Protein AF-A0A1Y1ILP8-F1 (afdb_monomer_lite)

Foldseek 3Di:
DDDDPDDDPPPQPLPQEQDDAAEEEEDPDQVSLLLCVLNDPSYDYDYQPRQPDPDDPVPPVDPPHDDAAYEYPDAPVCVVSVVVRDPPVRLLRYEYAYAFDCLVVCVVVVSPPSHKYKDDQWDWDQDPVHNSDIDIGALPQLIEMEHDCRVVVQSSCSNNVHHYYYDHDPVVVLVSSLLRLLLLQQQLLVCLLVVQAALLCCLVPVLVLSLLSLLQQVVLSVVVSVVVCVPPPPDPDDDPDDDDDDDDDDDDDDDDDDDDDDDDDDDDDDDDDDDDDDDDDDDDPDDDDPPAPDPPDPPPDPPDDDDDDDDDDDDDDDDDDDDDDDDDDDDDDDDDDDPPDVVVSSVVSVVSSCVSSVSSNSVRRDGDDPVVCVSCVCRHVVVSLVRDDGVSSVVSCVSSVHDCVRSD

pLDDT: mean 70.89, std 29.6, range [22.56, 98.69]

Radius of gyration: 28.89 Å; chains: 1; bounding box: 93×64×95 Å

Sequence (408 aa):
MCPVVGQPGAHLRVCSQYDGPPVTIIGEGRIGRAFAQMAGKRALLLGRGEGIPDAPESHREEDSWQSGPVLVATRNGDLQDVLEWVPLKRRPDLVFLQNGMLFPWLRQQHLLPDCTLALLYFSSAVDDSNPARMRVVDGGGKTTAWGRWATTVVEILESGGVRAAVIDDWATFSGLTVEKLLWSSIFWLLSAGLAGKPVGRIARENRLDVRALVAELLPIADAHVASSADGSPEGASSSAQAAPGTTSSTAGHRATSIKDVVSARSPEGAAAQAFEKHSCRSGLKARYWDDVPLIGDVARLASGEDDSIPGGGLLPTRAQEGDPHWSSNSVASETLPVESTADGSEERIERLVDSLCEYSLAIGAAVPSREMALAEFEWRNGWFLSKETSPTHLAWLQQAGVDTRAAS

Organism: Klebsormidium nitens (NCBI:txid105231)

Structure (mmCIF, N/CA/C/O backbone):
data_AF-A0A1Y1ILP8-F1
#
_entry.id   AF-A0A1Y1ILP8-F1
#
loop_
_atom_site.group_PDB
_atom_site.id
_atom_site.type_symbol
_atom_site.label_atom_id
_atom_site.label_alt_id
_atom_site.label_comp_id
_atom_site.label_asym_id
_atom_site.label_entity_id
_atom_site.label_seq_id
_atom_site.pdbx_PDB_ins_code
_atom_site.Cartn_x
_atom_site.Cartn_y
_atom_site.Cartn_z
_atom_site.occupancy
_atom_site.B_iso_or_equiv
_atom_site.auth_seq_id
_atom_site.auth_comp_id
_atom_site.auth_asym_id
_atom_site.auth_atom_id
_atom_site.pdbx_PDB_model_num
ATOM 1 N N . MET A 1 1 ? 19.959 21.070 -1.688 1.00 29.06 1 MET A N 1
ATOM 2 C CA . MET A 1 1 ? 18.848 21.770 -1.008 1.00 29.06 1 MET A CA 1
ATOM 3 C C . MET A 1 1 ? 17.554 21.179 -1.540 1.00 29.06 1 MET A C 1
ATOM 5 O O . MET A 1 1 ? 17.218 21.444 -2.686 1.00 29.06 1 MET A O 1
ATOM 9 N N . CYS A 1 2 ? 16.909 20.306 -0.765 1.00 22.95 2 CYS A N 1
ATOM 10 C CA . CYS A 1 2 ? 15.618 19.713 -1.122 1.00 22.95 2 CYS A CA 1
ATOM 11 C C . CYS A 1 2 ? 14.510 20.774 -1.006 1.00 22.95 2 CYS A C 1
ATOM 13 O O . CYS A 1 2 ? 14.553 21.565 -0.060 1.00 22.95 2 CYS A O 1
ATOM 15 N N . PRO A 1 3 ? 13.540 20.841 -1.932 1.00 30.23 3 PRO A N 1
ATOM 16 C CA . PRO A 1 3 ? 12.452 21.797 -1.818 1.00 30.23 3 PRO A CA 1
ATOM 17 C C . PRO A 1 3 ? 11.473 21.368 -0.717 1.00 30.23 3 PRO A C 1
ATOM 19 O O . PRO A 1 3 ? 11.093 20.206 -0.604 1.00 30.23 3 PRO A O 1
ATOM 22 N N . VAL A 1 4 ? 11.082 22.344 0.100 1.00 30.42 4 VAL A N 1
ATOM 23 C CA . VAL A 1 4 ? 10.097 22.218 1.178 1.00 30.42 4 VAL A CA 1
ATOM 24 C C . VAL A 1 4 ? 8.700 22.055 0.573 1.00 30.42 4 VAL A C 1
ATOM 26 O O . VAL A 1 4 ? 8.267 22.871 -0.243 1.00 30.42 4 VAL A O 1
ATOM 29 N N . VAL A 1 5 ? 7.988 21.007 0.987 1.00 29.88 5 VAL A N 1
ATOM 30 C CA . VAL A 1 5 ? 6.578 20.763 0.651 1.00 29.88 5 VAL A CA 1
ATOM 31 C C . VAL A 1 5 ? 5.720 21.853 1.304 1.00 29.88 5 VAL A C 1
ATOM 33 O O . VAL A 1 5 ? 5.771 22.013 2.519 1.00 29.88 5 VAL A O 1
ATOM 36 N N . GLY A 1 6 ? 4.934 22.604 0.518 1.00 32.53 6 GLY A N 1
ATOM 37 C CA . GLY A 1 6 ? 3.917 23.508 1.083 1.00 32.53 6 GLY A CA 1
ATOM 38 C C . GLY A 1 6 ? 3.627 24.840 0.383 1.00 32.53 6 GLY A C 1
ATOM 39 O O . GLY A 1 6 ? 2.875 25.628 0.949 1.00 32.53 6 GLY A O 1
ATOM 40 N N . GLN A 1 7 ? 4.155 25.144 -0.810 1.00 28.91 7 GLN A N 1
ATOM 41 C CA . GLN A 1 7 ? 3.770 26.391 -1.494 1.00 28.91 7 GLN A CA 1
ATOM 42 C C . GLN A 1 7 ? 2.536 26.228 -2.407 1.00 28.91 7 GLN A C 1
ATOM 44 O O . GLN A 1 7 ? 2.574 25.428 -3.348 1.00 28.91 7 GLN A O 1
ATOM 49 N N . PRO A 1 8 ? 1.454 27.006 -2.195 1.00 30.31 8 PRO A N 1
ATOM 50 C CA . PRO A 1 8 ? 0.323 27.056 -3.113 1.00 30.31 8 PRO A CA 1
ATOM 51 C C . PRO A 1 8 ? 0.714 27.875 -4.351 1.00 30.31 8 PRO A C 1
ATOM 53 O O . PRO A 1 8 ? 0.941 29.079 -4.261 1.00 30.31 8 PRO A O 1
ATOM 56 N N . GLY A 1 9 ? 0.821 27.214 -5.508 1.00 31.41 9 GLY A N 1
ATOM 57 C CA . GLY A 1 9 ? 1.146 27.862 -6.788 1.00 31.41 9 GLY A CA 1
ATOM 58 C C . GLY A 1 9 ? 2.167 27.132 -7.665 1.00 31.41 9 GLY A C 1
ATOM 59 O O . GLY A 1 9 ? 2.397 27.550 -8.798 1.00 31.41 9 GLY A O 1
ATOM 60 N N . ALA A 1 10 ? 2.754 26.025 -7.200 1.00 30.89 10 ALA A N 1
ATOM 61 C CA . ALA A 1 10 ? 3.545 25.157 -8.067 1.00 30.89 10 ALA A CA 1
ATOM 62 C C . ALA A 1 10 ? 2.604 24.405 -9.021 1.00 30.89 10 ALA A C 1
ATOM 64 O O . ALA A 1 10 ? 2.044 23.364 -8.681 1.00 30.89 10 ALA A O 1
ATOM 65 N N . HIS A 1 11 ? 2.394 24.956 -10.216 1.00 31.34 11 HIS A N 1
ATOM 66 C CA . HIS A 1 11 ? 1.813 24.210 -11.324 1.00 31.34 11 HIS A CA 1
ATOM 67 C C . HIS A 1 11 ? 2.661 22.951 -11.535 1.00 31.34 11 HIS A C 1
ATOM 69 O O . HIS A 1 11 ? 3.805 23.053 -11.982 1.00 31.34 11 HIS A O 1
ATOM 75 N N . LEU A 1 12 ? 2.117 21.780 -11.176 1.00 35.09 12 LEU A N 1
ATOM 76 C CA . LEU A 1 12 ? 2.704 20.487 -11.512 1.00 35.09 12 LEU A CA 1
ATOM 77 C C . LEU A 1 12 ? 2.951 20.509 -13.024 1.00 35.09 12 LEU A C 1
ATOM 79 O O . LEU A 1 12 ? 2.000 20.555 -13.810 1.00 35.09 12 LEU A O 1
ATOM 83 N N . ARG A 1 13 ? 4.218 20.531 -13.446 1.00 34.22 13 ARG A N 1
ATOM 84 C CA . ARG A 1 13 ? 4.547 20.217 -14.833 1.00 34.22 13 ARG A CA 1
ATOM 85 C C . ARG A 1 13 ? 4.231 18.739 -14.991 1.00 34.22 13 ARG A C 1
ATOM 87 O O . ARG A 1 13 ? 5.060 17.903 -14.665 1.00 34.22 13 ARG A O 1
ATOM 94 N N . VAL A 1 14 ? 3.020 18.425 -15.445 1.00 38.06 14 VAL A N 1
ATOM 95 C CA . VAL A 1 14 ? 2.711 17.098 -15.975 1.00 38.06 14 VAL A CA 1
ATOM 96 C C . VAL A 1 14 ? 3.647 16.923 -17.165 1.00 38.06 14 VAL A C 1
ATOM 98 O O . VAL A 1 14 ? 3.424 17.506 -18.229 1.00 38.06 14 VAL A O 1
ATOM 101 N N . CYS A 1 15 ? 4.760 16.221 -16.955 1.00 42.97 15 CYS A N 1
ATOM 102 C CA . CYS A 1 15 ? 5.633 15.822 -18.043 1.00 42.97 15 CYS A CA 1
ATOM 103 C C . CYS A 1 15 ? 4.788 14.883 -18.898 1.00 42.97 15 CYS A C 1
ATOM 105 O O . CYS A 1 15 ? 4.396 13.812 -18.447 1.00 42.97 15 CYS A O 1
ATOM 107 N N . SER A 1 16 ? 4.390 15.336 -20.087 1.00 56.75 16 SER A N 1
ATOM 108 C CA . SER A 1 16 ? 3.303 14.700 -20.832 1.00 56.75 16 SER A CA 1
ATOM 109 C C . SER A 1 16 ? 3.618 13.276 -21.297 1.00 56.75 16 SER A C 1
ATOM 111 O O . SER A 1 16 ? 2.705 12.616 -21.785 1.00 56.75 16 SER A O 1
ATOM 113 N N . GLN A 1 17 ? 4.872 12.813 -21.178 1.00 75.19 17 GLN A N 1
ATOM 114 C CA . GLN A 1 17 ? 5.313 11.436 -21.429 1.00 75.19 17 GLN A CA 1
ATOM 115 C C . GLN A 1 17 ? 6.567 11.127 -20.591 1.00 75.19 17 GLN A C 1
ATOM 117 O O . GLN A 1 17 ? 7.484 11.943 -20.552 1.00 75.19 17 GLN A O 1
ATOM 122 N N . TYR A 1 18 ? 6.608 9.955 -19.953 1.00 87.56 18 TYR A N 1
ATOM 123 C CA . TYR A 1 18 ? 7.803 9.404 -19.306 1.00 87.56 18 TYR A CA 1
ATOM 124 C C . TYR A 1 18 ? 8.887 9.060 -20.347 1.00 87.56 18 TYR A C 1
ATOM 126 O O . TYR A 1 18 ? 8.602 8.393 -21.346 1.00 87.56 18 TYR A O 1
ATOM 134 N N . ASP A 1 19 ? 10.126 9.500 -20.121 1.00 87.38 19 ASP A N 1
ATOM 135 C CA . ASP A 1 19 ? 11.250 9.367 -21.061 1.00 87.38 19 ASP A CA 1
ATOM 136 C C . ASP A 1 19 ? 12.432 8.532 -20.536 1.00 87.38 19 ASP A C 1
ATOM 138 O O . ASP A 1 19 ? 13.360 8.267 -21.310 1.00 87.38 19 ASP A O 1
ATOM 142 N N . GLY A 1 20 ? 12.357 8.055 -19.288 1.00 87.94 20 GLY A N 1
ATOM 143 C CA . GLY A 1 20 ? 13.377 7.247 -18.615 1.00 87.94 20 GLY A CA 1
ATOM 144 C C . GLY A 1 20 ? 13.590 5.834 -19.192 1.00 87.94 20 GLY A C 1
ATOM 145 O O . GLY A 1 20 ? 13.164 5.538 -20.320 1.00 87.94 20 GLY A O 1
ATOM 146 N N . PRO A 1 21 ? 14.301 4.948 -18.459 1.00 89.44 21 PRO A N 1
ATOM 147 C CA . PRO A 1 21 ? 14.595 3.601 -18.929 1.00 89.44 21 PRO A CA 1
ATOM 148 C C . PRO A 1 21 ? 13.319 2.802 -19.220 1.00 89.44 21 PRO A C 1
ATOM 150 O O . PRO A 1 21 ? 12.250 3.072 -18.679 1.00 89.44 21 PRO A O 1
ATOM 153 N N . PRO A 1 22 ? 13.399 1.778 -20.069 1.00 89.25 22 PRO A N 1
ATOM 154 C CA . PRO A 1 22 ? 12.240 0.948 -20.329 1.00 89.25 22 PRO A CA 1
ATOM 155 C C . PRO A 1 22 ? 11.748 0.186 -19.094 1.00 89.25 22 PRO A C 1
ATOM 157 O O . PRO A 1 22 ? 12.534 -0.208 -18.238 1.00 89.25 22 PRO A O 1
ATOM 160 N N . VAL A 1 23 ? 10.447 -0.087 -19.027 1.00 92.00 23 VAL A N 1
ATOM 161 C CA . VAL A 1 23 ? 9.788 -0.621 -17.831 1.00 92.00 23 VAL A CA 1
ATOM 162 C C . VAL A 1 23 ? 9.057 -1.908 -18.178 1.00 92.00 23 VAL A C 1
ATOM 164 O O . VAL A 1 23 ? 8.174 -1.914 -19.032 1.00 92.00 23 VAL A O 1
ATOM 167 N N . THR A 1 24 ? 9.386 -3.002 -17.494 1.00 92.88 24 THR A N 1
ATOM 168 C CA . THR A 1 24 ? 8.593 -4.238 -17.563 1.00 92.88 24 THR A CA 1
ATOM 169 C C . THR A 1 24 ? 7.531 -4.209 -16.473 1.00 92.88 24 THR A C 1
ATOM 171 O O . THR A 1 24 ? 7.834 -3.872 -15.334 1.00 92.88 24 THR A O 1
ATOM 174 N N . ILE A 1 25 ? 6.291 -4.564 -16.796 1.00 95.25 25 ILE A N 1
ATOM 175 C CA . ILE A 1 25 ? 5.162 -4.556 -15.865 1.00 95.25 25 ILE A CA 1
ATOM 176 C C . ILE A 1 25 ? 4.507 -5.930 -15.905 1.00 95.25 25 ILE A C 1
ATOM 178 O O . ILE A 1 25 ? 4.003 -6.345 -16.942 1.00 95.25 25 ILE A O 1
ATOM 182 N N . ILE A 1 26 ? 4.490 -6.623 -14.773 1.00 94.62 26 ILE A N 1
ATOM 183 C CA . ILE A 1 26 ? 3.866 -7.936 -14.630 1.00 94.62 26 ILE A CA 1
ATOM 184 C C . ILE A 1 26 ? 2.488 -7.756 -14.003 1.00 94.62 26 ILE A C 1
ATOM 186 O O . ILE A 1 26 ? 2.383 -7.348 -12.848 1.00 94.62 26 ILE A O 1
ATOM 190 N N . GLY A 1 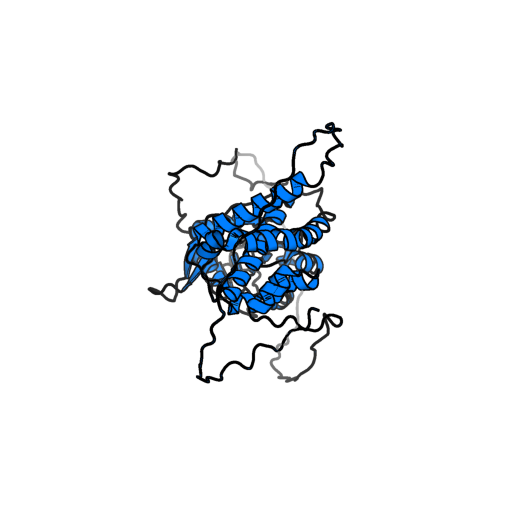27 ? 1.435 -8.094 -14.746 1.00 93.56 27 GLY A N 1
ATOM 191 C CA . GLY A 1 27 ? 0.052 -8.052 -14.277 1.00 93.56 27 GLY A CA 1
ATOM 192 C C . GLY A 1 27 ? -0.795 -7.007 -14.999 1.00 93.56 27 GLY A C 1
ATOM 193 O O . GLY A 1 27 ? -0.633 -5.805 -14.825 1.00 93.56 27 GLY A O 1
ATOM 194 N N . GLU A 1 28 ? -1.790 -7.472 -15.749 1.00 92.75 28 GLU A N 1
ATOM 195 C CA . GLU A 1 28 ? -2.665 -6.639 -16.589 1.00 92.75 28 GLU A CA 1
ATOM 196 C C . GLU A 1 28 ? -3.874 -6.046 -15.845 1.00 92.75 28 GLU A C 1
ATOM 198 O O . GLU A 1 28 ? -4.865 -5.630 -16.454 1.00 92.75 28 GLU A O 1
ATOM 203 N N . GLY A 1 29 ? -3.818 -6.023 -14.512 1.00 91.94 29 GLY A N 1
ATOM 204 C CA . GLY A 1 29 ? -4.847 -5.421 -13.672 1.00 91.94 29 GLY A CA 1
ATOM 205 C C . GLY A 1 29 ? -4.870 -3.891 -13.765 1.00 91.94 29 GLY A C 1
ATOM 206 O O . GLY A 1 29 ? -4.077 -3.267 -14.467 1.00 91.94 29 GLY A O 1
ATOM 207 N N . ARG A 1 30 ? -5.766 -3.261 -12.994 1.00 93.44 30 ARG A N 1
ATOM 208 C CA . ARG A 1 30 ? -5.938 -1.793 -12.973 1.00 93.44 30 ARG A CA 1
ATOM 209 C C . ARG A 1 30 ? -4.626 -1.039 -12.725 1.00 93.44 30 ARG A C 1
ATOM 211 O O . ARG A 1 30 ? -4.329 -0.091 -13.442 1.00 93.44 30 ARG A O 1
ATOM 218 N N . ILE A 1 31 ? -3.832 -1.490 -11.752 1.00 95.44 31 ILE A N 1
ATOM 219 C CA . ILE A 1 31 ? -2.548 -0.864 -11.416 1.00 95.44 31 ILE A CA 1
ATOM 220 C C . ILE A 1 31 ? -1.538 -1.038 -12.553 1.00 95.44 31 ILE A C 1
ATOM 222 O O . ILE A 1 31 ? -0.968 -0.046 -12.996 1.00 95.44 31 ILE A O 1
ATOM 226 N N . GLY A 1 32 ? -1.361 -2.251 -13.085 1.00 96.31 32 GLY A N 1
ATOM 227 C CA . GLY A 1 32 ? -0.408 -2.483 -14.174 1.00 96.31 32 GLY A CA 1
ATOM 228 C C . GLY A 1 32 ? -0.763 -1.723 -15.450 1.00 96.31 32 GLY A C 1
ATOM 229 O O . GLY A 1 32 ? 0.104 -1.093 -16.048 1.00 96.31 32 GLY A O 1
ATOM 230 N N . ARG A 1 33 ? -2.052 -1.659 -15.810 1.00 95.50 33 ARG A N 1
ATOM 231 C CA . ARG A 1 33 ? -2.534 -0.823 -16.924 1.00 95.50 33 ARG A CA 1
ATOM 232 C C . ARG A 1 33 ? -2.317 0.668 -16.676 1.00 95.50 33 ARG A C 1
ATOM 234 O O . ARG A 1 33 ? -1.981 1.386 -17.612 1.00 95.50 33 ARG A O 1
ATOM 241 N N . ALA A 1 34 ? -2.485 1.141 -15.439 1.00 96.31 34 ALA A N 1
ATOM 242 C CA . ALA A 1 34 ? -2.210 2.533 -15.097 1.00 96.31 34 ALA A CA 1
ATOM 243 C C . ALA A 1 34 ? -0.720 2.851 -15.279 1.00 96.31 34 ALA A C 1
ATOM 245 O O . ALA A 1 34 ? -0.391 3.819 -15.957 1.00 96.31 34 ALA A O 1
ATOM 246 N N . PHE A 1 35 ? 0.178 2.011 -14.756 1.00 97.19 35 PHE A N 1
ATOM 247 C CA . PHE A 1 35 ? 1.621 2.168 -14.965 1.00 97.19 35 PHE A CA 1
ATOM 248 C C . PHE A 1 35 ? 2.013 2.079 -16.441 1.00 97.19 35 PHE A C 1
ATOM 250 O O . PHE A 1 35 ? 2.812 2.893 -16.893 1.00 97.19 35 PHE A O 1
ATOM 257 N N . ALA A 1 36 ? 1.412 1.169 -17.212 1.00 95.25 36 ALA A N 1
ATOM 258 C CA . ALA A 1 36 ? 1.666 1.064 -18.647 1.00 95.25 36 ALA A CA 1
ATOM 259 C C . ALA A 1 36 ? 1.229 2.332 -19.397 1.00 95.25 36 ALA A C 1
ATOM 261 O O . ALA A 1 36 ? 1.955 2.824 -20.257 1.00 95.25 36 ALA A O 1
ATOM 262 N N . GLN A 1 37 ? 0.076 2.905 -19.036 1.00 95.00 37 GLN A N 1
ATOM 263 C CA . GLN A 1 37 ? -0.392 4.172 -19.599 1.00 95.00 37 GLN A CA 1
ATOM 264 C C . GLN A 1 37 ? 0.546 5.336 -19.252 1.00 95.00 37 GLN A C 1
ATOM 266 O O . GLN A 1 37 ? 0.844 6.144 -20.127 1.00 95.00 37 GLN A O 1
ATOM 271 N N . MET A 1 38 ? 1.007 5.414 -18.000 1.00 95.44 38 MET A N 1
ATOM 272 C CA . MET A 1 38 ? 1.922 6.461 -17.527 1.00 95.44 38 MET A CA 1
ATOM 273 C C . MET A 1 38 ? 3.301 6.360 -18.204 1.00 95.44 38 MET A C 1
ATOM 275 O O . MET A 1 38 ? 3.801 7.334 -18.759 1.00 95.44 38 MET A O 1
ATOM 279 N N . ALA A 1 39 ? 3.877 5.156 -18.264 1.00 94.12 39 ALA A N 1
ATOM 280 C CA . ALA A 1 39 ? 5.164 4.907 -18.916 1.00 94.12 39 ALA A CA 1
ATOM 281 C C . ALA A 1 39 ? 5.097 4.957 -20.461 1.00 94.12 39 ALA A C 1
ATOM 283 O O . ALA A 1 39 ? 6.124 5.060 -21.136 1.00 94.12 39 ALA A O 1
ATOM 284 N N . GLY A 1 40 ? 3.899 4.897 -21.050 1.00 90.81 40 GLY A N 1
ATOM 285 C CA . GLY A 1 40 ? 3.680 5.042 -22.487 1.00 90.81 40 GLY A CA 1
ATOM 286 C C . GLY A 1 40 ? 4.470 4.023 -23.313 1.00 90.81 40 GLY A C 1
ATOM 287 O O . GLY A 1 40 ? 4.441 2.824 -23.052 1.00 90.81 40 GLY A O 1
ATOM 288 N N . LYS A 1 41 ? 5.211 4.497 -24.324 1.00 87.75 41 LYS A N 1
ATOM 289 C CA . LYS A 1 41 ? 5.996 3.634 -25.232 1.00 87.75 41 LYS A CA 1
ATOM 290 C C . LYS A 1 41 ? 7.167 2.915 -24.552 1.00 87.75 41 LYS A C 1
ATOM 292 O O . LYS A 1 41 ? 7.765 2.040 -25.167 1.00 87.75 41 LYS A O 1
ATOM 297 N N . ARG A 1 42 ? 7.519 3.293 -23.319 1.00 89.19 42 ARG A N 1
ATOM 298 C CA . ARG A 1 42 ? 8.560 2.623 -22.529 1.00 89.19 42 ARG A CA 1
ATOM 299 C C . ARG A 1 42 ? 8.040 1.377 -21.810 1.00 89.19 42 ARG A C 1
ATOM 301 O O . ARG A 1 42 ? 8.852 0.632 -21.271 1.00 89.19 42 ARG A O 1
ATOM 308 N N . ALA A 1 43 ? 6.724 1.155 -21.777 1.00 90.81 43 ALA A N 1
ATOM 309 C CA . ALA A 1 43 ? 6.113 0.045 -21.060 1.00 90.81 43 ALA A CA 1
ATOM 310 C C . ALA A 1 43 ? 6.079 -1.247 -21.885 1.00 90.81 43 ALA A C 1
ATOM 312 O O . ALA A 1 43 ? 5.573 -1.275 -23.007 1.00 90.81 43 ALA A O 1
ATOM 313 N N . LEU A 1 44 ? 6.513 -2.339 -21.263 1.00 90.56 44 LEU A N 1
ATOM 314 C CA . LEU A 1 44 ? 6.220 -3.707 -21.668 1.00 90.56 44 LEU A CA 1
ATOM 315 C C . LEU A 1 44 ? 5.284 -4.321 -20.623 1.00 90.56 44 LEU A C 1
ATOM 317 O O . LEU A 1 44 ? 5.724 -4.675 -19.530 1.00 90.56 44 LEU A O 1
ATOM 321 N N . LEU A 1 45 ? 3.996 -4.417 -20.949 1.00 91.69 45 LEU A N 1
ATOM 322 C CA . LEU A 1 45 ? 2.997 -5.052 -20.093 1.00 91.69 45 LEU A CA 1
ATOM 323 C C . LEU A 1 45 ? 2.936 -6.552 -20.397 1.00 91.69 45 LEU A C 1
ATOM 325 O O . LEU A 1 45 ? 2.765 -6.924 -21.553 1.00 91.69 45 LEU A O 1
ATOM 329 N N . LEU A 1 46 ? 3.071 -7.377 -19.361 1.00 89.81 46 LEU A N 1
ATOM 330 C CA . LEU A 1 46 ? 3.101 -8.833 -19.444 1.00 89.81 46 LEU A CA 1
ATOM 331 C C . LEU A 1 46 ? 1.956 -9.457 -18.641 1.00 89.81 46 LEU A C 1
ATOM 333 O O . LEU A 1 46 ? 1.708 -9.103 -17.478 1.00 89.81 46 LEU A O 1
ATOM 337 N N . GLY A 1 47 ? 1.298 -10.427 -19.264 1.00 85.19 47 GLY A N 1
ATOM 338 C CA . GLY A 1 47 ? 0.349 -11.345 -18.654 1.00 85.19 47 GLY A CA 1
ATOM 339 C C . GLY A 1 47 ? 1.026 -12.507 -17.919 1.00 85.19 47 GLY A C 1
ATOM 340 O O . GLY A 1 47 ? 2.251 -12.626 -17.825 1.00 85.19 47 GLY A O 1
ATOM 341 N N . ARG A 1 48 ? 0.205 -13.401 -17.358 1.00 73.44 48 ARG A N 1
ATOM 342 C CA . ARG A 1 48 ? 0.688 -14.578 -16.618 1.00 73.44 48 ARG A CA 1
ATOM 343 C C . ARG A 1 48 ? 1.399 -15.549 -17.571 1.00 73.44 48 ARG A C 1
ATOM 345 O O . ARG A 1 48 ? 0.779 -16.055 -18.500 1.00 73.44 48 ARG A O 1
ATOM 352 N N . GLY A 1 49 ? 2.665 -15.860 -17.285 1.00 68.56 49 GLY A N 1
ATOM 353 C CA . GLY A 1 49 ? 3.461 -16.843 -18.033 1.00 68.56 49 GLY A CA 1
ATOM 354 C C . GLY A 1 49 ? 4.131 -16.305 -19.302 1.00 68.56 49 GLY A C 1
ATOM 355 O O . GLY A 1 49 ? 4.829 -17.054 -19.985 1.00 68.56 49 GLY A O 1
ATOM 356 N N . GLU A 1 50 ? 3.967 -15.019 -19.613 1.00 69.81 50 GLU A N 1
ATOM 357 C CA . GLU A 1 50 ? 4.562 -14.380 -20.788 1.00 69.81 50 GLU A CA 1
ATOM 358 C C . GLU A 1 50 ? 6.031 -14.012 -20.542 1.00 69.81 50 GLU A C 1
ATOM 360 O O . GLU A 1 50 ? 6.325 -12.841 -20.370 1.00 69.81 50 GLU A O 1
ATOM 365 N N . GLY A 1 51 ? 6.937 -15.005 -20.490 1.00 67.00 51 GLY A N 1
ATOM 366 C CA . GLY A 1 51 ? 8.412 -14.885 -20.561 1.00 67.00 51 GLY A CA 1
ATOM 367 C C . GLY A 1 51 ? 9.022 -13.474 -20.447 1.00 67.00 51 GLY A C 1
ATOM 368 O O . GLY A 1 51 ? 8.923 -12.738 -21.420 1.00 67.00 51 GLY A O 1
ATOM 369 N N . ILE A 1 52 ? 9.712 -13.096 -19.350 1.00 70.56 52 ILE A N 1
ATOM 370 C CA . ILE A 1 52 ? 10.343 -11.762 -19.269 1.00 70.56 52 ILE A CA 1
ATOM 371 C C . ILE A 1 52 ? 11.463 -11.742 -20.301 1.00 70.56 52 ILE A C 1
ATOM 373 O O . ILE A 1 52 ? 12.439 -12.481 -20.131 1.00 70.56 52 ILE A O 1
ATOM 377 N N . PRO A 1 53 ? 11.354 -10.937 -21.367 1.00 65.06 53 PRO A N 1
ATOM 378 C CA . PRO A 1 53 ? 12.371 -10.959 -22.389 1.00 65.06 53 PRO A CA 1
ATOM 379 C C . PRO A 1 53 ? 13.647 -10.315 -21.841 1.00 65.06 53 PRO A C 1
ATOM 381 O O . PRO A 1 53 ? 13.596 -9.344 -21.081 1.00 65.06 53 PRO A O 1
ATOM 384 N N . ASP A 1 54 ? 14.806 -10.829 -22.258 1.00 55.88 54 ASP A N 1
ATOM 385 C CA . ASP A 1 54 ? 16.080 -10.146 -22.010 1.00 55.88 54 ASP A CA 1
ATOM 386 C C . ASP A 1 54 ? 16.085 -8.748 -22.678 1.00 55.88 54 ASP A C 1
ATOM 388 O O . ASP A 1 54 ? 16.656 -7.812 -22.120 1.00 55.88 54 ASP A O 1
ATOM 392 N N . ALA A 1 55 ? 15.369 -8.595 -23.809 1.00 52.44 55 ALA A N 1
ATOM 393 C CA . ALA A 1 55 ? 15.016 -7.334 -24.478 1.00 52.44 55 ALA A CA 1
ATOM 394 C C . ALA A 1 55 ? 13.736 -7.492 -25.351 1.00 52.44 55 ALA A C 1
ATOM 396 O O . ALA A 1 55 ? 13.552 -8.563 -25.947 1.00 52.44 55 ALA A O 1
ATOM 397 N N . PRO A 1 56 ? 12.852 -6.474 -25.475 1.00 52.84 56 PRO A N 1
ATOM 398 C CA . PRO A 1 56 ? 11.670 -6.538 -26.343 1.00 52.84 56 PRO A CA 1
ATOM 399 C C . PRO A 1 56 ? 12.043 -6.730 -27.816 1.00 52.84 56 PRO A C 1
ATOM 401 O O . PRO A 1 56 ? 13.079 -6.242 -28.263 1.00 52.84 56 PRO A O 1
ATOM 404 N N . GLU A 1 57 ? 11.171 -7.376 -28.596 1.00 49.56 57 GLU A N 1
ATOM 405 C CA . GLU A 1 57 ? 11.444 -7.692 -30.010 1.00 49.56 57 GLU A CA 1
ATOM 406 C C . GLU A 1 57 ? 11.749 -6.457 -30.867 1.00 49.56 57 GLU A C 1
ATOM 408 O O . GLU A 1 57 ? 12.612 -6.523 -31.736 1.00 49.56 57 GLU A O 1
ATOM 413 N N . SER A 1 58 ? 11.125 -5.312 -30.571 1.00 48.41 58 SER A N 1
ATOM 414 C CA . SER A 1 58 ? 11.345 -4.038 -31.270 1.00 48.41 58 SER A CA 1
ATOM 415 C C . SER A 1 58 ? 12.713 -3.391 -31.020 1.00 48.41 58 SER A C 1
ATOM 417 O O . SER A 1 58 ? 13.015 -2.376 -31.640 1.00 48.41 58 SER A O 1
ATOM 419 N N . HIS A 1 59 ? 13.521 -3.938 -30.107 1.00 46.28 59 HIS A N 1
ATOM 420 C CA . HIS A 1 59 ? 14.815 -3.383 -29.693 1.00 46.28 59 HIS A CA 1
ATOM 421 C C . HIS A 1 59 ? 15.954 -4.413 -29.723 1.00 46.28 59 HIS A C 1
ATOM 423 O O . HIS A 1 59 ? 17.048 -4.119 -29.257 1.00 46.28 59 HIS A O 1
ATOM 429 N N . ARG A 1 60 ? 15.731 -5.611 -30.286 1.00 51.00 60 ARG A N 1
ATOM 430 C CA . ARG A 1 60 ? 16.760 -6.665 -30.393 1.00 51.00 60 ARG A CA 1
ATOM 431 C C . ARG A 1 60 ? 17.907 -6.330 -31.361 1.00 51.00 60 ARG A C 1
ATOM 433 O O . ARG A 1 60 ? 18.915 -7.024 -31.329 1.00 51.00 60 ARG A O 1
ATOM 440 N N . GLU A 1 61 ? 17.753 -5.315 -32.215 1.00 48.81 61 GLU A N 1
ATOM 441 C CA . GLU A 1 61 ? 18.751 -4.939 -33.233 1.00 48.81 61 GLU A CA 1
ATOM 442 C C . GLU A 1 61 ? 19.733 -3.838 -32.789 1.00 48.81 61 GLU A C 1
ATOM 444 O O . GLU A 1 61 ? 20.748 -3.639 -33.451 1.00 48.81 61 GLU A O 1
ATOM 449 N N . GLU A 1 62 ? 19.491 -3.156 -31.664 1.00 46.53 62 GLU A N 1
ATOM 450 C CA . GLU A 1 62 ? 20.435 -2.182 -31.104 1.00 46.53 62 GLU A CA 1
ATOM 451 C C . GLU A 1 62 ? 20.946 -2.660 -29.738 1.00 46.53 62 GLU A C 1
ATOM 453 O O . GLU A 1 62 ? 20.159 -2.913 -28.828 1.00 46.53 62 GLU A O 1
ATOM 458 N N . ASP A 1 63 ? 22.273 -2.689 -29.563 1.00 44.75 63 ASP A N 1
ATOM 459 C CA . ASP A 1 63 ? 23.013 -2.916 -28.301 1.00 44.75 63 ASP A CA 1
ATOM 460 C C . ASP A 1 63 ? 22.698 -1.875 -27.186 1.00 44.75 63 ASP A C 1
ATOM 462 O O . ASP A 1 63 ? 23.469 -1.675 -26.248 1.00 44.75 63 ASP A O 1
ATOM 466 N N . SER A 1 64 ? 21.578 -1.154 -27.286 1.00 45.47 64 SER A N 1
ATOM 467 C CA . SER A 1 64 ? 21.216 0.017 -26.485 1.00 45.47 64 SER A CA 1
ATOM 468 C C . SER A 1 64 ? 20.165 -0.259 -25.402 1.00 45.47 64 SER A C 1
ATOM 470 O O . SER A 1 64 ? 19.866 0.641 -24.611 1.00 45.47 64 SER A O 1
ATOM 472 N N . TRP A 1 65 ? 19.606 -1.476 -25.312 1.00 50.00 65 TRP A N 1
ATOM 473 C CA . TRP A 1 65 ? 18.640 -1.802 -24.258 1.00 50.00 65 TRP A CA 1
ATOM 474 C C . TRP A 1 65 ? 19.315 -1.901 -22.886 1.00 50.00 65 TRP A C 1
ATOM 476 O O . TRP A 1 65 ? 19.880 -2.926 -22.505 1.00 50.00 65 TRP A O 1
ATOM 486 N N . GLN A 1 66 ? 19.215 -0.826 -22.109 1.00 58.47 66 GLN A N 1
ATOM 487 C CA . GLN A 1 66 ? 19.528 -0.849 -20.685 1.00 58.47 66 GLN A CA 1
ATOM 488 C C . GLN A 1 66 ? 18.374 -1.529 -19.942 1.00 58.47 66 GLN A C 1
ATOM 490 O O . GLN A 1 66 ? 17.220 -1.118 -20.069 1.00 58.47 66 GLN A O 1
ATOM 495 N N . SER A 1 67 ? 18.674 -2.579 -19.169 1.00 73.06 67 SER A N 1
ATOM 496 C CA . SER A 1 67 ? 17.681 -3.225 -18.308 1.00 73.06 67 SER A CA 1
ATOM 497 C C . SER A 1 67 ? 17.077 -2.195 -17.354 1.00 73.06 67 SER A C 1
ATOM 499 O O . SER A 1 67 ? 17.814 -1.548 -16.611 1.00 73.06 67 SER A O 1
ATOM 501 N N . GLY A 1 68 ? 15.755 -2.056 -17.363 1.00 88.50 68 GLY A N 1
ATOM 502 C CA . GLY A 1 68 ? 15.040 -1.211 -16.414 1.00 88.50 68 GLY A CA 1
ATOM 503 C C . GLY A 1 68 ? 14.224 -2.008 -15.393 1.00 88.50 68 GLY A C 1
ATOM 504 O O . GLY A 1 68 ? 14.344 -3.243 -15.318 1.00 88.50 68 GLY A O 1
ATOM 505 N N . PRO A 1 69 ? 13.398 -1.311 -14.596 1.00 94.94 69 PRO A N 1
ATOM 506 C CA . PRO A 1 69 ? 12.664 -1.918 -13.497 1.00 94.94 69 PRO A CA 1
ATOM 507 C C . PRO A 1 69 ? 11.625 -2.937 -13.972 1.00 94.94 69 PRO A C 1
ATOM 509 O O . PRO A 1 69 ? 11.065 -2.840 -15.070 1.00 94.94 69 PRO A O 1
ATOM 512 N N . VAL A 1 70 ? 11.339 -3.899 -13.095 1.00 95.06 70 VAL A N 1
ATOM 513 C CA . VAL A 1 70 ? 10.290 -4.910 -13.261 1.00 95.06 70 VAL A CA 1
ATOM 514 C C . VAL A 1 70 ? 9.215 -4.675 -12.203 1.00 95.06 70 VAL A C 1
ATOM 516 O O . VAL A 1 70 ? 9.341 -5.100 -11.058 1.00 95.06 70 VAL A O 1
ATOM 519 N N . LEU A 1 71 ? 8.151 -3.973 -12.579 1.00 97.62 71 LEU A N 1
ATOM 520 C CA . LEU A 1 71 ? 7.029 -3.658 -11.701 1.00 97.62 71 LEU A CA 1
ATOM 521 C C . LEU A 1 71 ? 6.143 -4.883 -11.520 1.00 97.62 71 LEU A C 1
ATOM 523 O O . LEU A 1 71 ? 5.571 -5.401 -12.478 1.00 97.62 71 LEU A O 1
ATOM 527 N N . VAL A 1 72 ? 5.979 -5.306 -10.272 1.00 97.06 72 VAL A N 1
ATOM 528 C CA . VAL A 1 72 ? 5.088 -6.400 -9.898 1.00 97.06 72 VAL A CA 1
ATOM 529 C C . VAL A 1 72 ? 3.718 -5.807 -9.583 1.00 97.06 72 VAL A C 1
ATOM 531 O O . VAL A 1 72 ? 3.472 -5.328 -8.479 1.00 97.06 72 VAL A O 1
ATOM 534 N N . ALA A 1 73 ? 2.818 -5.814 -10.564 1.00 96.56 73 ALA A N 1
ATOM 535 C CA . ALA A 1 73 ? 1.447 -5.306 -10.471 1.00 96.56 73 ALA A CA 1
ATOM 536 C C . ALA A 1 73 ? 0.406 -6.440 -10.337 1.00 96.56 73 ALA A C 1
ATOM 538 O O . ALA A 1 73 ? -0.724 -6.336 -10.827 1.00 96.56 73 ALA A O 1
ATOM 539 N N . THR A 1 74 ? 0.789 -7.528 -9.667 1.00 93.88 74 THR A N 1
ATOM 540 C CA . THR A 1 74 ? -0.065 -8.675 -9.326 1.00 93.88 74 THR A CA 1
ATOM 541 C C . THR A 1 74 ? -0.585 -8.585 -7.887 1.00 93.88 74 THR A C 1
ATOM 543 O O . THR A 1 74 ? -0.202 -7.695 -7.119 1.00 93.88 74 THR A O 1
ATOM 546 N N . ARG A 1 75 ? -1.495 -9.496 -7.513 1.00 91.62 75 ARG A N 1
ATOM 547 C CA . ARG A 1 75 ? -1.959 -9.635 -6.124 1.00 91.62 75 ARG A CA 1
ATOM 548 C C . ARG A 1 75 ? -0.878 -10.301 -5.275 1.00 91.62 75 ARG A C 1
ATOM 550 O O . ARG A 1 75 ? -0.067 -11.063 -5.792 1.00 91.62 75 ARG A O 1
ATOM 557 N N . ASN A 1 76 ? -0.937 -10.093 -3.960 1.00 92.88 76 ASN A N 1
ATOM 558 C CA . ASN A 1 76 ? 0.035 -10.670 -3.027 1.00 92.88 76 ASN A CA 1
ATOM 559 C C . ASN A 1 76 ? 0.106 -12.208 -3.111 1.00 92.88 76 ASN A C 1
ATOM 561 O O . ASN A 1 76 ? 1.190 -12.777 -3.060 1.00 92.88 76 ASN A O 1
ATOM 565 N N . GLY A 1 77 ? -1.035 -12.878 -3.312 1.00 91.31 77 GLY A N 1
ATOM 566 C CA . GLY A 1 77 ? -1.093 -14.338 -3.465 1.00 91.31 77 GLY A CA 1
ATOM 567 C C . GLY A 1 77 ? -0.421 -14.885 -4.732 1.00 91.31 77 GLY A C 1
ATOM 568 O O . GLY A 1 77 ? -0.157 -16.077 -4.796 1.00 91.31 77 GLY A O 1
ATOM 569 N N . ASP A 1 78 ? -0.117 -14.033 -5.718 1.00 91.75 78 ASP A N 1
ATOM 570 C CA . ASP A 1 78 ? 0.565 -14.423 -6.959 1.00 91.75 78 ASP A CA 1
ATOM 571 C C . ASP A 1 78 ? 2.082 -14.124 -6.914 1.00 91.75 78 ASP A C 1
ATOM 573 O O . ASP A 1 78 ? 2.783 -14.332 -7.904 1.00 91.75 78 ASP A O 1
ATOM 577 N N . LEU A 1 79 ? 2.620 -13.585 -5.810 1.00 94.12 79 LEU A N 1
ATOM 578 C CA . LEU A 1 79 ? 4.023 -13.145 -5.752 1.00 94.12 79 LEU A CA 1
ATOM 579 C C . LEU A 1 79 ? 5.025 -14.296 -5.906 1.00 94.12 79 LEU A C 1
ATOM 581 O O . LEU A 1 79 ? 6.080 -14.106 -6.509 1.00 94.12 79 LEU A O 1
ATOM 585 N N . GLN A 1 80 ? 4.700 -15.482 -5.385 1.00 93.31 80 GLN A N 1
ATOM 586 C CA . GLN A 1 80 ? 5.562 -16.658 -5.511 1.00 93.31 80 GLN A CA 1
ATOM 587 C C . GLN A 1 80 ? 5.684 -17.100 -6.976 1.00 93.31 80 GLN A C 1
ATOM 589 O O . GLN A 1 80 ? 6.799 -17.247 -7.474 1.00 93.31 80 GLN A O 1
ATOM 594 N N . ASP A 1 81 ? 4.557 -17.197 -7.686 1.00 91.50 81 ASP A N 1
ATOM 595 C CA . ASP A 1 81 ? 4.512 -17.524 -9.117 1.00 91.50 81 ASP A CA 1
ATOM 596 C C . ASP A 1 81 ? 5.345 -16.530 -9.948 1.00 91.50 81 ASP A C 1
ATOM 598 O O . ASP A 1 81 ? 6.029 -16.908 -10.901 1.00 91.50 81 ASP A O 1
ATOM 602 N N . VAL A 1 82 ? 5.331 -15.243 -9.573 1.00 91.50 82 VAL A N 1
ATOM 603 C CA . VAL A 1 82 ? 6.170 -14.221 -10.216 1.00 91.50 82 VAL A CA 1
ATOM 604 C C . VAL A 1 82 ? 7.658 -14.529 -10.022 1.00 91.50 82 VAL A C 1
ATOM 606 O O . VAL A 1 82 ? 8.418 -14.463 -10.986 1.00 91.50 82 VAL A O 1
ATOM 609 N N . LEU A 1 83 ? 8.097 -14.903 -8.815 1.00 91.88 83 LEU A N 1
ATOM 610 C CA . LEU A 1 83 ? 9.509 -15.212 -8.548 1.00 91.88 83 LEU A CA 1
ATOM 611 C C . LEU A 1 83 ? 10.014 -16.476 -9.244 1.00 91.88 83 LEU A C 1
ATOM 613 O O . LEU A 1 83 ? 11.203 -16.547 -9.572 1.00 91.88 83 LEU A O 1
ATOM 617 N N . GLU A 1 84 ? 9.150 -17.467 -9.442 1.00 89.69 84 GLU A N 1
ATOM 618 C CA . GLU A 1 84 ? 9.488 -18.705 -10.155 1.00 89.69 84 GLU A CA 1
ATOM 619 C C . GLU A 1 84 ? 9.788 -18.448 -11.631 1.00 89.69 84 GLU A C 1
ATOM 621 O O . GLU A 1 84 ? 10.646 -19.100 -12.225 1.00 89.69 84 GLU A O 1
ATOM 626 N N . TRP A 1 85 ? 9.118 -17.455 -12.208 1.00 82.25 85 TRP A N 1
ATOM 627 C CA . TRP A 1 85 ? 9.274 -17.091 -13.605 1.00 82.25 85 TRP A CA 1
ATOM 628 C C . TRP A 1 85 ? 10.337 -16.000 -13.839 1.00 82.25 85 TRP A C 1
ATOM 630 O O . TRP A 1 85 ? 11.022 -16.022 -14.866 1.00 82.25 85 TRP A O 1
ATOM 640 N N . VAL A 1 86 ? 10.532 -15.063 -12.905 1.00 86.81 86 VAL A N 1
ATOM 641 C CA . VAL A 1 86 ? 11.550 -14.004 -13.030 1.00 86.81 86 VAL A CA 1
ATOM 642 C C . VAL A 1 86 ? 12.964 -14.605 -12.936 1.00 86.81 86 VAL A C 1
ATOM 644 O O . VAL A 1 86 ? 13.319 -15.173 -11.895 1.00 86.81 86 VAL A O 1
ATOM 647 N N . PRO A 1 87 ? 13.834 -14.421 -13.954 1.00 86.06 87 PRO A N 1
ATOM 648 C CA . PRO A 1 87 ? 15.218 -14.886 -13.891 1.00 86.06 87 PRO A CA 1
ATOM 649 C C . PRO A 1 87 ? 15.957 -14.325 -12.671 1.00 86.06 87 PRO A C 1
ATOM 651 O O . PRO A 1 87 ? 15.859 -13.131 -12.391 1.00 86.06 87 PRO A O 1
ATOM 654 N N . LEU A 1 88 ? 16.775 -15.147 -11.999 1.00 86.62 88 LEU A N 1
ATOM 655 C CA . LEU A 1 88 ? 17.522 -14.758 -10.787 1.00 86.62 88 LEU A CA 1
ATOM 656 C C . LEU A 1 88 ? 18.272 -13.426 -10.945 1.00 86.62 88 LEU A C 1
ATOM 658 O O . LEU A 1 88 ? 18.176 -12.562 -10.079 1.00 86.62 88 LEU A O 1
ATOM 662 N N . LYS A 1 89 ? 18.933 -13.222 -12.093 1.00 85.25 89 LYS A N 1
ATOM 663 C CA . LYS A 1 89 ? 19.680 -11.994 -12.423 1.00 85.25 89 LYS A CA 1
ATOM 664 C C . LYS A 1 89 ? 18.822 -10.717 -12.469 1.00 85.25 89 LYS A C 1
ATOM 666 O O . LYS A 1 89 ? 19.366 -9.629 -12.355 1.00 85.25 89 LYS A O 1
ATOM 671 N N . ARG A 1 90 ? 17.504 -10.845 -12.665 1.00 88.75 90 ARG A N 1
ATOM 672 C CA . ARG A 1 90 ? 16.536 -9.735 -12.742 1.00 88.75 90 ARG A CA 1
ATOM 673 C C . ARG A 1 90 ? 15.807 -9.490 -11.424 1.00 88.75 90 ARG A C 1
ATOM 675 O O . ARG A 1 90 ? 15.106 -8.493 -11.311 1.00 88.75 90 ARG A O 1
ATOM 682 N N . ARG A 1 91 ? 15.960 -10.359 -10.418 1.00 90.94 91 ARG A N 1
ATOM 683 C CA . ARG A 1 91 ? 15.309 -10.180 -9.109 1.00 90.94 91 ARG A CA 1
ATOM 684 C C . ARG A 1 91 ? 15.701 -8.876 -8.402 1.00 90.94 91 ARG A C 1
ATOM 686 O O . ARG A 1 91 ? 14.801 -8.253 -7.843 1.00 90.94 91 ARG A O 1
ATOM 693 N N . PRO A 1 92 ? 16.954 -8.388 -8.497 1.00 91.38 92 PRO A N 1
ATOM 694 C CA . PRO A 1 92 ? 17.298 -7.058 -7.999 1.00 91.38 92 PRO A CA 1
ATOM 695 C C . PRO A 1 92 ? 16.555 -5.916 -8.706 1.00 91.38 92 PRO A C 1
ATOM 697 O O . PRO A 1 92 ? 16.528 -4.812 -8.185 1.00 91.38 92 PRO A O 1
ATOM 700 N N . ASP A 1 93 ? 15.965 -6.131 -9.889 1.00 93.88 93 ASP A N 1
ATOM 701 C CA . ASP A 1 93 ? 15.196 -5.101 -10.603 1.00 93.88 93 ASP A CA 1
ATOM 702 C C . ASP A 1 93 ? 13.709 -5.076 -10.232 1.00 93.88 93 ASP A C 1
ATOM 704 O O . ASP A 1 93 ? 12.959 -4.250 -10.759 1.00 93.88 93 ASP A O 1
ATOM 708 N N . LEU A 1 94 ? 13.265 -5.977 -9.352 1.00 96.50 94 LEU A N 1
ATOM 709 C CA . LEU A 1 94 ? 11.867 -6.054 -8.950 1.00 96.50 94 LEU A CA 1
ATOM 710 C C . LEU A 1 94 ? 11.456 -4.814 -8.155 1.00 96.50 94 LEU A C 1
ATOM 712 O O . LEU A 1 94 ? 12.130 -4.392 -7.210 1.00 96.50 94 LEU A O 1
ATOM 716 N N . VAL A 1 95 ? 10.306 -4.267 -8.538 1.00 98.50 95 VAL A N 1
ATOM 717 C CA . VAL A 1 95 ? 9.610 -3.186 -7.848 1.00 98.50 95 VAL A CA 1
ATOM 718 C C . VAL A 1 95 ? 8.285 -3.730 -7.323 1.00 98.50 95 VAL A C 1
ATOM 720 O O . VAL A 1 95 ? 7.392 -4.056 -8.109 1.00 98.50 95 VAL A O 1
ATOM 723 N N . PHE A 1 96 ? 8.138 -3.810 -6.003 1.00 98.44 96 PHE A N 1
ATOM 724 C CA . PHE A 1 96 ? 6.901 -4.267 -5.369 1.00 98.44 96 PHE A CA 1
ATOM 725 C C . PHE A 1 96 ? 5.944 -3.098 -5.129 1.00 98.44 96 PHE A C 1
ATOM 727 O O . PHE A 1 96 ? 6.324 -2.060 -4.584 1.00 98.44 96 PHE A O 1
ATOM 734 N N . LEU A 1 97 ? 4.692 -3.290 -5.546 1.00 97.81 97 LEU A N 1
ATOM 735 C CA . LEU A 1 97 ? 3.610 -2.294 -5.524 1.00 97.81 97 LEU A CA 1
ATOM 736 C C . LEU A 1 97 ? 2.484 -2.665 -4.541 1.00 97.81 97 LEU A C 1
ATOM 738 O O . LEU A 1 97 ? 1.433 -2.019 -4.499 1.00 97.81 97 LEU A O 1
ATOM 742 N N . GLN A 1 98 ? 2.670 -3.763 -3.815 1.00 95.44 98 GLN A N 1
ATOM 743 C CA . GLN A 1 98 ? 1.651 -4.421 -3.013 1.00 95.44 98 GLN A CA 1
ATOM 744 C C . GLN A 1 98 ? 1.308 -3.632 -1.746 1.00 95.44 98 GLN A C 1
ATOM 746 O O . GLN A 1 98 ? 2.107 -2.862 -1.211 1.00 95.44 98 GLN A O 1
ATOM 751 N N . ASN A 1 99 ? 0.093 -3.849 -1.245 1.00 91.94 99 ASN A N 1
ATOM 752 C CA . ASN A 1 99 ? -0.302 -3.385 0.081 1.00 91.94 99 ASN A CA 1
ATOM 753 C C . ASN A 1 99 ? 0.006 -4.457 1.133 1.00 91.94 99 ASN A C 1
ATOM 755 O O . ASN A 1 99 ? 0.103 -5.643 0.816 1.00 91.94 99 ASN A O 1
ATOM 759 N N . GLY A 1 100 ? 0.063 -4.039 2.397 1.00 93.12 100 GLY A N 1
ATOM 760 C CA . GLY A 1 100 ? 0.293 -4.935 3.527 1.00 93.12 100 GLY A CA 1
ATOM 761 C C . GLY A 1 100 ? 1.760 -5.026 3.948 1.00 93.12 100 GLY A C 1
ATOM 762 O O . GLY A 1 100 ? 2.616 -4.297 3.448 1.00 93.12 100 GLY A O 1
ATOM 763 N N . MET A 1 101 ? 2.041 -5.915 4.900 1.00 93.75 101 MET A N 1
ATOM 764 C CA . MET A 1 101 ? 3.373 -6.094 5.477 1.00 93.75 101 MET A CA 1
ATOM 765 C C . MET A 1 101 ? 4.180 -7.139 4.702 1.00 93.75 101 MET A C 1
ATOM 767 O O . MET A 1 101 ? 4.150 -8.329 5.010 1.00 93.75 101 MET A O 1
ATOM 771 N N . LEU A 1 102 ? 4.924 -6.691 3.687 1.00 94.62 102 LEU A N 1
ATOM 772 C CA . LEU A 1 102 ? 5.719 -7.580 2.829 1.00 94.62 102 LEU A CA 1
ATOM 773 C C . LEU A 1 102 ? 7.088 -7.950 3.411 1.00 94.62 102 LEU A C 1
ATOM 775 O O . LEU A 1 102 ? 7.687 -8.928 2.968 1.00 94.62 102 LEU A O 1
ATOM 779 N N . PHE A 1 103 ? 7.608 -7.184 4.374 1.00 93.75 103 PHE A N 1
ATOM 780 C CA . PHE A 1 103 ? 9.003 -7.311 4.807 1.00 93.75 103 PHE A CA 1
ATOM 781 C C . PHE A 1 103 ? 9.419 -8.731 5.226 1.00 93.75 103 PHE A C 1
ATOM 783 O O . PHE A 1 103 ? 10.481 -9.165 4.774 1.00 93.75 103 PHE A O 1
ATOM 790 N N . PRO A 1 104 ? 8.628 -9.492 6.016 1.00 92.06 104 PRO A 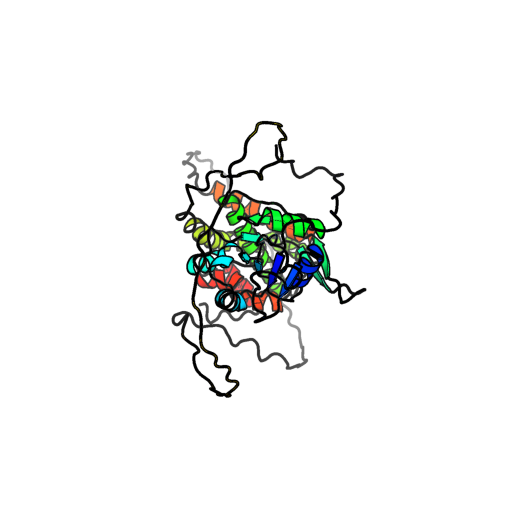N 1
ATOM 791 C CA . PRO A 1 104 ? 9.003 -10.859 6.376 1.00 92.06 104 PRO A CA 1
ATOM 792 C C . PRO A 1 104 ? 9.184 -11.761 5.149 1.00 92.06 104 PRO A C 1
ATOM 794 O O . PRO A 1 104 ? 10.192 -12.457 5.037 1.00 92.06 104 PRO A O 1
ATOM 797 N N . TRP A 1 105 ? 8.250 -11.690 4.196 1.00 94.19 105 TRP A N 1
ATOM 798 C CA . TRP A 1 105 ? 8.301 -12.479 2.968 1.00 94.19 105 TRP A CA 1
ATOM 799 C C . TRP A 1 105 ? 9.491 -12.070 2.091 1.00 94.19 105 TRP A C 1
ATOM 801 O O . TRP A 1 105 ? 10.260 -12.925 1.664 1.00 94.19 105 TRP A O 1
ATOM 811 N N . LEU A 1 106 ? 9.726 -10.770 1.893 1.00 95.56 106 LEU A N 1
ATOM 812 C CA . LEU A 1 106 ? 10.849 -10.285 1.080 1.00 95.56 106 LEU A CA 1
ATOM 813 C C . LEU A 1 106 ? 12.214 -10.737 1.617 1.00 95.56 106 LEU A C 1
ATOM 815 O O . LEU A 1 106 ? 13.103 -11.061 0.830 1.00 95.56 106 LEU A O 1
ATOM 819 N N . ARG A 1 107 ? 12.388 -10.791 2.944 1.00 92.38 107 ARG A N 1
ATOM 820 C CA . ARG A 1 107 ? 13.619 -11.320 3.556 1.00 92.38 107 ARG A CA 1
ATOM 821 C C . ARG A 1 107 ? 13.770 -12.812 3.348 1.00 92.38 107 ARG A C 1
ATOM 823 O O . ARG A 1 107 ? 14.853 -13.256 2.986 1.00 92.38 107 ARG A O 1
ATOM 830 N N . GLN A 1 108 ? 12.691 -13.567 3.538 1.00 93.69 108 GLN A N 1
ATOM 831 C CA . GLN A 1 108 ? 12.688 -15.008 3.295 1.00 93.69 108 GLN A CA 1
ATOM 832 C C . GLN A 1 108 ? 13.070 -15.338 1.844 1.00 93.69 108 GLN A C 1
ATOM 834 O O . GLN A 1 108 ? 13.733 -16.338 1.598 1.00 93.69 108 GLN A O 1
ATOM 839 N N . GLN A 1 109 ? 12.694 -14.479 0.893 1.00 95.25 109 GLN A N 1
ATOM 840 C CA . GLN A 1 109 ? 13.050 -14.617 -0.522 1.00 95.25 109 GLN A CA 1
ATOM 841 C C . GLN A 1 109 ? 14.414 -14.006 -0.892 1.00 95.25 109 GLN A C 1
ATOM 843 O O . GLN A 1 109 ? 14.781 -14.021 -2.067 1.00 95.25 109 GLN A O 1
ATOM 848 N N . HIS A 1 110 ? 15.162 -13.469 0.080 1.00 94.50 110 HIS A N 1
ATOM 849 C CA . HIS A 1 110 ? 16.446 -12.784 -0.119 1.00 94.50 110 HIS A CA 1
ATOM 850 C C . HIS A 1 110 ? 16.378 -11.614 -1.118 1.00 94.50 110 HIS A C 1
ATOM 852 O O . HIS A 1 110 ? 17.288 -11.413 -1.918 1.00 94.50 110 HIS A O 1
ATOM 858 N N . LEU A 1 111 ? 15.276 -10.858 -1.099 1.00 95.00 111 LEU A N 1
ATOM 859 C CA . LEU A 1 111 ? 15.051 -9.718 -1.996 1.00 95.00 111 LEU A CA 1
ATOM 860 C C . LEU A 1 111 ? 15.421 -8.372 -1.370 1.00 95.00 111 LEU A C 1
ATOM 862 O O . LEU A 1 111 ? 15.740 -7.436 -2.095 1.00 95.00 111 LEU A O 1
ATOM 866 N N . LEU A 1 112 ? 15.371 -8.260 -0.041 1.00 92.12 112 LEU A N 1
ATOM 867 C CA . LEU A 1 112 ? 15.886 -7.088 0.667 1.00 92.12 112 LEU A CA 1
ATOM 868 C C . LEU A 1 112 ? 17.397 -7.241 0.915 1.00 92.12 112 LEU A C 1
ATOM 870 O O . LEU A 1 112 ? 17.817 -8.338 1.290 1.00 92.12 112 LEU A O 1
ATOM 874 N N . PRO A 1 113 ? 18.195 -6.162 0.770 1.00 90.50 113 PRO A N 1
ATOM 875 C CA . PRO A 1 113 ? 17.783 -4.774 0.503 1.00 90.50 113 PRO A CA 1
ATOM 876 C C . PRO A 1 113 ? 17.695 -4.392 -0.989 1.00 90.50 113 PRO A C 1
ATOM 878 O O . PRO A 1 113 ? 17.405 -3.241 -1.296 1.00 90.50 113 PRO A O 1
ATOM 881 N N . ASP A 1 114 ? 17.955 -5.315 -1.915 1.00 90.25 114 ASP A N 1
ATOM 882 C CA . ASP A 1 114 ? 18.209 -4.976 -3.323 1.00 90.25 114 ASP A CA 1
ATOM 883 C C . ASP A 1 114 ? 16.959 -4.581 -4.129 1.00 90.25 114 ASP A C 1
ATOM 885 O O . ASP A 1 114 ? 17.052 -3.816 -5.095 1.00 90.25 114 ASP A O 1
ATOM 889 N N . CYS A 1 115 ? 15.783 -5.097 -3.762 1.00 95.25 115 CYS A N 1
ATOM 890 C CA . CYS A 1 115 ? 14.531 -4.773 -4.440 1.00 95.25 115 CYS A CA 1
ATOM 891 C C . CYS A 1 115 ? 14.062 -3.340 -4.144 1.00 95.25 115 CYS A C 1
ATOM 893 O O . CYS A 1 115 ? 14.393 -2.742 -3.123 1.00 95.25 115 CYS A O 1
ATOM 895 N N . THR A 1 116 ? 13.217 -2.802 -5.020 1.00 98.44 116 THR A N 1
ATOM 896 C CA . THR A 1 116 ? 12.562 -1.501 -4.812 1.00 98.44 116 THR A CA 1
ATOM 897 C C . THR A 1 116 ? 11.146 -1.704 -4.283 1.00 98.44 116 THR A C 1
ATOM 899 O O . THR A 1 116 ? 10.435 -2.614 -4.710 1.00 98.44 116 THR A O 1
ATOM 902 N N . LEU A 1 117 ? 10.709 -0.836 -3.377 1.00 98.44 117 LEU A N 1
ATOM 903 C CA . LEU A 1 117 ? 9.375 -0.857 -2.786 1.00 98.44 117 LEU A CA 1
ATOM 904 C C . LEU A 1 117 ? 8.665 0.466 -3.061 1.00 98.44 117 LEU A C 1
ATOM 906 O O . LEU A 1 117 ? 9.261 1.528 -2.899 1.00 98.44 117 LEU A O 1
ATOM 910 N N . ALA A 1 118 ? 7.388 0.409 -3.439 1.00 98.31 118 ALA A N 1
ATOM 911 C CA . ALA A 1 118 ? 6.561 1.592 -3.647 1.00 98.31 118 ALA A CA 1
ATOM 912 C C . ALA A 1 118 ? 5.284 1.544 -2.796 1.00 98.31 118 ALA A C 1
ATOM 914 O O . ALA A 1 118 ? 4.410 0.692 -2.970 1.00 98.31 118 ALA A O 1
ATOM 915 N N . LEU A 1 119 ? 5.135 2.516 -1.898 1.00 97.50 119 LEU A N 1
ATOM 916 C CA . LEU A 1 119 ? 3.936 2.729 -1.098 1.00 97.50 119 LEU A CA 1
ATOM 917 C C . LEU A 1 119 ? 2.958 3.604 -1.878 1.00 97.50 119 LEU A C 1
ATOM 919 O O . LEU A 1 119 ? 2.944 4.822 -1.754 1.00 97.50 119 LEU A O 1
ATOM 923 N N . LEU A 1 120 ? 2.117 2.971 -2.692 1.00 96.94 120 LEU A N 1
ATOM 924 C CA . LEU A 1 120 ? 1.165 3.686 -3.546 1.00 96.94 120 LEU A CA 1
ATOM 925 C C . LEU A 1 120 ? 0.008 4.315 -2.754 1.00 96.94 120 LEU A C 1
ATOM 927 O O . LEU A 1 120 ? -0.696 3.604 -2.036 1.00 96.94 120 LEU A O 1
ATOM 931 N N . TYR A 1 121 ? -0.221 5.612 -2.953 1.00 94.69 121 TYR A N 1
ATOM 932 C CA . TYR A 1 121 ? -1.390 6.372 -2.505 1.00 94.69 121 TYR A CA 1
ATOM 933 C C . TYR A 1 121 ? -2.025 7.058 -3.717 1.00 94.69 121 TYR A C 1
ATOM 935 O O . TYR A 1 121 ? -1.864 8.254 -3.947 1.00 94.69 121 TYR A O 1
ATOM 943 N N . PHE A 1 122 ? -2.735 6.280 -4.530 1.00 93.25 122 PHE A N 1
ATOM 944 C CA . PHE A 1 122 ? -3.552 6.778 -5.632 1.00 93.25 122 PHE A CA 1
ATOM 945 C C . PHE A 1 122 ? -4.652 5.766 -5.952 1.00 93.25 122 PHE A C 1
ATOM 947 O O . PHE A 1 122 ? -4.596 4.609 -5.528 1.00 93.25 122 PHE A O 1
ATOM 954 N N . SER A 1 123 ? -5.658 6.193 -6.708 1.00 90.44 123 SER A N 1
ATOM 955 C CA . SER A 1 123 ? -6.689 5.294 -7.222 1.00 90.44 123 SER A CA 1
ATOM 956 C C . SER A 1 123 ? -6.607 5.184 -8.738 1.00 90.44 123 SER A C 1
ATOM 958 O O . SER A 1 123 ? -6.307 6.155 -9.434 1.00 90.44 123 SER A O 1
ATOM 960 N N . SER A 1 124 ? -6.877 3.981 -9.243 1.00 92.00 124 SER A N 1
ATOM 961 C CA . SER A 1 124 ? -7.049 3.734 -10.669 1.00 92.00 124 SER A CA 1
ATOM 962 C C . SER A 1 124 ? -8.378 3.041 -10.935 1.00 92.00 124 SER A C 1
ATOM 964 O O . SER A 1 124 ? -8.766 2.084 -10.255 1.00 92.00 124 SER A O 1
ATOM 966 N N . ALA A 1 125 ? -9.083 3.532 -11.944 1.00 90.69 125 ALA A N 1
ATOM 967 C CA . ALA A 1 125 ? -10.321 2.957 -12.443 1.00 90.69 125 ALA A CA 1
ATOM 968 C C . ALA A 1 125 ? -10.316 3.004 -13.968 1.00 90.69 125 ALA A C 1
ATOM 970 O O . ALA A 1 125 ? -9.603 3.810 -14.562 1.00 90.69 125 ALA A O 1
ATOM 971 N N . VAL A 1 126 ? -11.101 2.137 -14.597 1.00 90.94 126 VAL A N 1
ATOM 972 C CA . VAL A 1 126 ? -11.359 2.259 -16.033 1.00 90.94 126 VAL A CA 1
ATOM 973 C C . VAL A 1 126 ? -12.031 3.612 -16.279 1.00 90.94 126 VAL A C 1
ATOM 975 O O . VAL A 1 126 ? -12.869 4.040 -15.485 1.00 90.94 126 VAL A O 1
ATOM 978 N N . ASP A 1 127 ? -11.611 4.313 -17.327 1.00 88.75 127 ASP A N 1
ATOM 979 C CA . ASP A 1 127 ? -12.248 5.560 -17.734 1.00 88.75 127 ASP A CA 1
ATOM 980 C C . ASP A 1 127 ? -13.599 5.252 -18.396 1.00 88.75 127 ASP A C 1
ATOM 982 O O . ASP A 1 127 ? -13.668 4.544 -19.402 1.00 88.75 127 ASP A O 1
ATOM 986 N N . ASP A 1 128 ? -14.676 5.800 -17.833 1.00 89.19 128 ASP A N 1
ATOM 987 C CA . ASP A 1 128 ? -16.046 5.587 -18.310 1.00 89.19 128 ASP A CA 1
ATOM 988 C C . ASP A 1 128 ? -16.249 6.107 -19.747 1.00 89.19 128 ASP A C 1
ATOM 990 O O . ASP A 1 128 ? -17.097 5.602 -20.481 1.00 89.19 128 ASP A O 1
ATOM 994 N N . SER A 1 129 ? -15.448 7.093 -20.171 1.00 90.88 129 SER A N 1
ATOM 995 C CA . SER A 1 129 ? -15.469 7.649 -21.529 1.00 90.88 129 SER A CA 1
ATOM 996 C C . SER A 1 129 ? -14.610 6.861 -22.524 1.00 90.88 129 SER A C 1
ATOM 998 O O . SER A 1 129 ? -14.825 6.951 -23.735 1.00 90.88 129 SER A O 1
ATOM 1000 N N . ASN A 1 130 ? -13.637 6.084 -22.038 1.00 88.62 130 ASN A N 1
ATOM 1001 C CA . ASN A 1 130 ? -12.758 5.267 -22.866 1.00 88.62 130 ASN A CA 1
ATOM 1002 C C . ASN A 1 130 ? -12.244 4.045 -22.084 1.00 88.62 130 ASN A C 1
ATOM 1004 O O . ASN A 1 130 ? -11.226 4.150 -21.397 1.00 88.62 130 ASN A O 1
ATOM 1008 N N . PRO A 1 131 ? -12.854 2.859 -22.261 1.00 87.81 131 PRO A N 1
ATOM 1009 C CA . PRO A 1 131 ? -12.462 1.652 -21.533 1.00 87.81 131 PRO A CA 1
ATOM 1010 C C . PRO A 1 131 ? -11.018 1.178 -21.758 1.00 87.81 131 PRO A C 1
ATOM 1012 O O . PRO A 1 131 ? -10.513 0.354 -20.995 1.00 87.81 131 PRO A O 1
ATOM 1015 N N . ALA A 1 132 ? -10.342 1.677 -22.800 1.00 86.00 132 ALA A N 1
ATOM 1016 C CA . ALA A 1 132 ? -8.927 1.406 -23.042 1.00 86.00 132 ALA A CA 1
ATOM 1017 C C . ALA A 1 132 ? -7.990 2.273 -22.179 1.00 86.00 132 ALA A C 1
ATOM 1019 O O . ALA A 1 132 ? -6.783 2.037 -22.172 1.00 86.00 132 ALA A O 1
ATOM 1020 N N . ARG A 1 133 ? -8.520 3.275 -21.466 1.00 89.56 133 ARG A N 1
ATOM 1021 C CA . ARG A 1 133 ? -7.763 4.175 -20.594 1.00 89.56 133 ARG A CA 1
ATOM 1022 C C . ARG A 1 133 ? -8.046 3.912 -19.123 1.00 89.56 133 ARG A C 1
ATOM 1024 O O . ARG A 1 133 ? -9.140 3.520 -18.721 1.00 89.56 133 ARG A O 1
ATOM 1031 N N . MET A 1 134 ? -7.033 4.197 -18.318 1.00 92.38 134 MET A N 1
ATOM 1032 C CA . MET A 1 134 ? -7.125 4.235 -16.869 1.00 92.38 134 MET A CA 1
ATOM 1033 C C . MET A 1 134 ? -7.250 5.686 -16.412 1.00 92.38 134 MET A C 1
ATOM 1035 O O . MET A 1 134 ? -6.373 6.513 -16.676 1.00 92.38 134 MET A O 1
ATOM 1039 N N . ARG A 1 135 ? -8.317 5.988 -15.675 1.00 92.75 135 ARG A N 1
ATOM 1040 C CA . ARG A 1 135 ? -8.417 7.200 -14.867 1.00 92.75 135 ARG A CA 1
ATOM 1041 C C . ARG A 1 135 ? -7.543 7.020 -13.633 1.00 92.75 135 ARG A C 1
ATOM 1043 O O . ARG A 1 135 ? -7.790 6.116 -12.834 1.00 92.75 135 ARG A O 1
ATOM 1050 N N . VAL A 1 136 ? -6.543 7.881 -13.488 1.00 92.69 136 VAL A N 1
ATOM 1051 C CA . VAL A 1 136 ? -5.621 7.921 -12.349 1.00 92.69 136 VAL A CA 1
ATOM 1052 C C . VAL A 1 136 ? -5.935 9.162 -11.524 1.00 92.69 136 VAL A C 1
ATOM 1054 O O . VAL A 1 136 ? -6.062 10.255 -12.070 1.00 92.69 136 VAL A O 1
ATOM 1057 N N . VAL A 1 137 ? -6.104 8.988 -10.215 1.00 91.38 137 VAL A N 1
ATOM 1058 C CA . VAL A 1 137 ? -6.366 10.090 -9.282 1.00 91.38 137 VAL A CA 1
ATOM 1059 C C . VAL A 1 137 ? -5.384 9.993 -8.127 1.00 91.38 137 VAL A C 1
ATOM 1061 O O . VAL A 1 137 ? -5.377 8.989 -7.410 1.00 91.38 137 VAL A O 1
ATOM 1064 N N . ASP A 1 138 ? -4.580 11.040 -7.956 1.00 92.00 138 ASP A N 1
ATOM 1065 C CA . ASP A 1 138 ? -3.645 11.187 -6.843 1.00 92.00 138 ASP A CA 1
ATOM 1066 C C . ASP A 1 138 ? -4.351 11.043 -5.486 1.00 92.00 138 ASP A C 1
ATOM 1068 O O . ASP A 1 138 ? -5.415 11.616 -5.252 1.00 92.00 138 ASP A O 1
ATOM 1072 N N . GLY A 1 139 ? -3.745 10.283 -4.576 1.00 86.06 139 GLY A N 1
ATOM 1073 C CA . GLY A 1 139 ? -4.253 10.044 -3.229 1.00 86.06 139 GLY A CA 1
ATOM 1074 C C . GLY A 1 139 ? -3.639 10.986 -2.200 1.00 86.06 139 GLY A C 1
ATOM 1075 O O . GLY A 1 139 ? -3.253 10.537 -1.131 1.00 86.06 139 GLY A O 1
ATOM 1076 N N . GLY A 1 140 ? -3.501 12.276 -2.505 1.00 81.62 140 GLY A N 1
ATOM 1077 C CA . GLY A 1 140 ? -3.075 13.269 -1.514 1.00 81.62 140 GLY A CA 1
ATOM 1078 C C . GLY A 1 140 ? -1.560 13.386 -1.312 1.00 81.62 140 GLY A C 1
ATOM 1079 O O . GLY A 1 140 ? -1.142 13.938 -0.301 1.00 81.62 140 GLY A O 1
ATOM 1080 N N . GLY A 1 141 ? -0.740 12.904 -2.252 1.00 84.56 141 GLY A N 1
ATOM 1081 C CA . GLY A 1 141 ? 0.717 13.102 -2.240 1.00 84.56 141 GLY A CA 1
ATOM 1082 C C . GLY A 1 141 ? 1.505 12.324 -1.186 1.00 84.56 141 GLY A C 1
ATOM 1083 O O . GLY A 1 141 ? 2.648 12.674 -0.913 1.00 84.56 141 GLY A O 1
ATOM 1084 N N . LYS A 1 142 ? 0.925 11.263 -0.612 1.00 92.88 142 LYS A N 1
ATOM 1085 C CA . LYS A 1 142 ? 1.618 10.343 0.308 1.00 92.88 142 LYS A CA 1
ATOM 1086 C C . LYS A 1 142 ? 2.354 9.196 -0.400 1.00 92.88 142 LYS A C 1
ATOM 1088 O O . LYS A 1 142 ? 2.939 8.351 0.272 1.00 92.88 142 LYS A O 1
ATOM 1093 N N . THR A 1 143 ? 2.314 9.128 -1.737 1.00 96.94 143 THR A N 1
ATOM 1094 C CA . THR A 1 143 ? 2.992 8.051 -2.470 1.00 96.94 143 THR A CA 1
ATOM 1095 C C . THR A 1 143 ? 4.499 8.172 -2.296 1.00 96.94 143 THR A C 1
ATOM 1097 O O . THR A 1 143 ? 5.069 9.234 -2.534 1.00 96.94 143 THR A O 1
ATOM 1100 N N . THR A 1 144 ? 5.161 7.087 -1.913 1.00 98.06 144 THR A N 1
ATOM 1101 C CA . THR A 1 144 ? 6.618 7.075 -1.750 1.00 98.06 144 THR A CA 1
ATOM 1102 C C . THR A 1 144 ? 7.245 5.826 -2.339 1.00 98.06 144 THR A C 1
ATOM 1104 O O . THR A 1 144 ? 6.587 4.793 -2.473 1.00 98.06 144 THR A O 1
ATOM 1107 N N . ALA A 1 145 ? 8.521 5.914 -2.697 1.00 98.50 145 ALA A N 1
ATOM 1108 C CA . ALA A 1 145 ? 9.309 4.776 -3.147 1.00 98.50 145 ALA A CA 1
ATOM 1109 C C . ALA A 1 145 ? 10.690 4.762 -2.481 1.00 98.50 145 ALA A C 1
ATOM 1111 O O . ALA A 1 145 ? 11.257 5.818 -2.201 1.00 98.50 145 ALA A O 1
ATOM 1112 N N . TRP A 1 146 ? 11.222 3.564 -2.252 1.00 98.31 146 TRP A N 1
ATOM 1113 C CA . TRP A 1 146 ? 12.555 3.317 -1.699 1.00 98.31 146 TRP A CA 1
ATOM 1114 C C . TRP A 1 146 ? 13.252 2.205 -2.480 1.00 98.31 146 TRP A C 1
ATOM 1116 O O . TRP A 1 146 ? 12.606 1.265 -2.949 1.00 98.31 146 TRP A O 1
ATOM 1126 N N . GLY A 1 147 ? 14.572 2.309 -2.600 1.00 96.62 147 GLY A N 1
ATOM 1127 C CA . GLY A 1 147 ? 15.416 1.356 -3.315 1.00 96.62 147 GLY A CA 1
ATOM 1128 C C . GLY A 1 147 ? 15.868 1.869 -4.679 1.00 96.62 147 GLY A C 1
ATOM 1129 O O . GLY A 1 147 ? 15.541 2.975 -5.110 1.00 96.62 147 GLY A O 1
ATOM 1130 N N . ARG A 1 148 ? 16.654 1.051 -5.376 1.00 94.75 148 ARG A N 1
ATOM 1131 C CA . ARG A 1 148 ? 17.422 1.465 -6.563 1.00 94.75 148 ARG A CA 1
ATOM 1132 C C . ARG A 1 148 ? 16.600 2.051 -7.720 1.00 94.75 148 ARG A C 1
ATOM 1134 O O . ARG A 1 148 ? 17.126 2.863 -8.472 1.00 94.75 148 ARG A O 1
ATOM 1141 N N . TRP A 1 149 ? 15.339 1.642 -7.878 1.00 97.31 149 TRP A N 1
ATOM 1142 C CA . TRP A 1 149 ? 14.449 2.114 -8.944 1.00 97.31 149 TRP A CA 1
ATOM 1143 C C . TRP A 1 149 ? 13.441 3.162 -8.456 1.00 97.31 149 TRP A C 1
ATOM 1145 O O . TRP A 1 149 ? 12.527 3.519 -9.198 1.00 97.31 149 TRP A O 1
ATOM 1155 N N . ALA A 1 150 ? 13.585 3.676 -7.229 1.00 98.00 150 ALA A N 1
ATOM 1156 C CA . ALA A 1 150 ? 12.630 4.606 -6.633 1.00 98.00 150 ALA A CA 1
ATOM 1157 C C . ALA A 1 150 ? 12.437 5.876 -7.474 1.00 98.00 150 ALA A C 1
ATOM 1159 O O . ALA A 1 150 ? 11.298 6.255 -7.735 1.00 98.00 150 ALA A O 1
ATOM 1160 N N . THR A 1 151 ? 13.524 6.484 -7.964 1.00 97.62 151 THR A N 1
ATOM 1161 C CA . THR A 1 151 ? 13.458 7.662 -8.848 1.00 97.62 151 THR A CA 1
ATOM 1162 C C . THR A 1 151 ? 12.647 7.368 -10.103 1.00 97.62 151 THR A C 1
ATOM 1164 O O . THR A 1 151 ? 11.720 8.105 -10.420 1.00 97.62 151 THR A O 1
ATOM 1167 N N . THR A 1 152 ? 12.915 6.240 -10.763 1.00 97.12 152 THR A N 1
ATOM 1168 C CA . THR A 1 152 ? 12.166 5.827 -11.952 1.00 97.12 152 THR A CA 1
ATOM 1169 C C . THR A 1 152 ? 10.681 5.619 -11.658 1.00 97.12 152 THR A C 1
ATOM 1171 O O . THR A 1 152 ? 9.829 6.038 -12.436 1.00 97.12 152 THR A O 1
ATOM 1174 N N . VAL A 1 153 ? 10.341 4.993 -10.529 1.00 98.12 153 VAL A N 1
ATOM 1175 C CA . VAL A 1 153 ? 8.941 4.805 -10.121 1.00 98.12 153 VAL A CA 1
ATOM 1176 C C . VAL A 1 153 ? 8.244 6.149 -9.906 1.00 98.12 153 VAL A C 1
ATOM 1178 O O . VAL A 1 153 ? 7.111 6.320 -10.358 1.00 98.12 153 VAL A O 1
ATOM 1181 N N . VAL A 1 154 ? 8.916 7.102 -9.253 1.00 97.81 154 VAL A N 1
ATOM 1182 C CA . VAL A 1 154 ? 8.401 8.461 -9.031 1.00 97.81 154 VAL A CA 1
ATOM 1183 C C . VAL A 1 154 ? 8.180 9.186 -10.357 1.00 97.81 154 VAL A C 1
ATOM 1185 O O . VAL A 1 154 ? 7.085 9.693 -10.572 1.00 97.81 154 VAL A O 1
ATOM 1188 N N . GLU A 1 155 ? 9.139 9.153 -11.283 1.00 97.19 155 GLU A N 1
ATOM 1189 C CA . GLU A 1 155 ? 9.006 9.775 -12.612 1.00 97.19 155 GLU A CA 1
ATOM 1190 C C . GLU A 1 155 ? 7.807 9.220 -13.399 1.00 97.19 155 GLU A C 1
ATOM 1192 O O . GLU A 1 155 ? 7.059 9.974 -14.028 1.00 97.19 155 GLU A O 1
ATOM 1197 N N . ILE A 1 156 ? 7.578 7.900 -13.343 1.00 97.38 156 ILE A N 1
ATOM 1198 C CA . ILE A 1 156 ? 6.407 7.283 -13.981 1.00 97.38 156 ILE A CA 1
ATOM 1199 C C . ILE A 1 156 ? 5.120 7.799 -13.326 1.00 97.38 156 ILE A C 1
ATOM 1201 O O . ILE A 1 156 ? 4.198 8.207 -14.027 1.00 97.38 156 ILE A O 1
ATOM 1205 N N . LEU A 1 157 ? 5.043 7.823 -11.996 1.00 97.06 157 LEU A N 1
ATOM 1206 C CA . LEU A 1 157 ? 3.863 8.310 -11.273 1.00 97.06 157 LEU A CA 1
ATOM 1207 C C . LEU A 1 157 ? 3.566 9.789 -11.570 1.00 97.06 157 LEU A C 1
ATOM 1209 O O . LEU A 1 157 ? 2.415 10.144 -11.840 1.00 97.06 157 LEU A O 1
ATOM 1213 N N . GLU A 1 158 ? 4.596 10.633 -11.604 1.00 95.75 158 GLU A N 1
ATOM 1214 C CA . GLU A 1 158 ? 4.477 12.061 -11.910 1.00 95.75 158 GLU A CA 1
ATOM 1215 C C . GLU A 1 158 ? 3.999 12.310 -13.345 1.00 95.75 158 GLU A C 1
ATOM 1217 O O . GLU A 1 158 ? 3.182 13.207 -13.572 1.00 95.75 158 GLU A O 1
ATOM 1222 N N . SER A 1 159 ? 4.415 11.476 -14.308 1.00 94.56 159 SER A N 1
ATOM 1223 C CA . SER A 1 159 ? 3.898 11.533 -15.687 1.00 94.56 159 SER A CA 1
ATOM 1224 C C . SER A 1 159 ? 2.386 11.263 -15.768 1.00 94.56 159 SER A C 1
ATOM 1226 O O . SER A 1 159 ? 1.702 11.762 -16.663 1.00 94.56 159 SER A O 1
ATOM 1228 N N . GLY A 1 160 ? 1.838 10.527 -14.794 1.00 93.00 160 GLY A N 1
ATOM 1229 C CA . GLY A 1 160 ? 0.404 10.299 -14.618 1.00 93.00 160 GLY A CA 1
ATOM 1230 C C . GLY A 1 160 ? -0.305 11.288 -13.697 1.00 93.00 160 GLY A C 1
ATOM 1231 O O . GLY A 1 160 ? -1.483 11.088 -13.402 1.00 93.00 160 GLY A O 1
ATOM 1232 N N . GLY A 1 161 ? 0.385 12.326 -13.216 1.00 93.50 161 GLY A N 1
ATOM 1233 C CA . GLY A 1 161 ? -0.169 13.310 -12.285 1.00 93.50 161 GLY A CA 1
ATOM 1234 C C . GLY A 1 161 ? -0.313 12.816 -10.841 1.00 93.50 161 GLY A C 1
ATOM 1235 O O . GLY A 1 161 ? -1.034 13.444 -10.064 1.00 93.50 161 GLY A O 1
ATOM 1236 N N . VAL A 1 162 ? 0.349 11.716 -10.465 1.00 95.12 162 VAL A N 1
ATOM 1237 C CA . VAL A 1 162 ? 0.434 11.252 -9.073 1.00 95.12 162 VAL A CA 1
ATOM 1238 C C . VAL A 1 162 ? 1.657 11.881 -8.422 1.00 95.12 162 VAL A C 1
ATOM 1240 O O . VAL A 1 162 ? 2.774 11.749 -8.914 1.00 95.12 162 VAL A O 1
ATOM 1243 N N . ARG A 1 163 ? 1.452 12.560 -7.294 1.00 95.06 163 ARG A N 1
ATOM 1244 C CA . ARG A 1 163 ? 2.543 13.139 -6.511 1.00 95.06 163 ARG A CA 1
ATOM 1245 C C . ARG A 1 163 ? 3.223 12.023 -5.736 1.00 95.06 163 ARG A C 1
ATOM 1247 O O . ARG A 1 163 ? 2.562 11.303 -4.981 1.00 95.06 163 ARG A O 1
ATOM 1254 N N . ALA A 1 164 ? 4.530 11.898 -5.915 1.00 96.81 164 ALA A N 1
ATOM 1255 C CA . ALA A 1 164 ? 5.324 10.875 -5.261 1.00 96.81 164 ALA A CA 1
ATOM 1256 C C . ALA A 1 164 ? 6.695 11.415 -4.837 1.00 96.81 164 ALA A C 1
ATOM 1258 O O . ALA A 1 164 ? 7.168 12.410 -5.378 1.00 96.81 164 ALA A O 1
ATOM 1259 N N . ALA A 1 165 ? 7.323 10.765 -3.859 1.00 97.62 165 ALA A N 1
ATOM 1260 C CA . ALA A 1 165 ? 8.657 11.127 -3.389 1.00 97.62 165 ALA A CA 1
ATOM 1261 C C . ALA A 1 165 ? 9.558 9.900 -3.217 1.00 97.62 165 ALA A C 1
ATOM 1263 O O . ALA A 1 165 ? 9.108 8.827 -2.808 1.00 97.62 165 ALA A O 1
ATOM 1264 N N . VAL A 1 166 ? 10.847 10.082 -3.499 1.00 98.38 166 VAL A N 1
ATOM 1265 C CA . VAL A 1 166 ? 11.884 9.115 -3.133 1.00 98.38 166 VAL A CA 1
ATOM 1266 C C . VAL A 1 166 ? 12.222 9.305 -1.660 1.00 98.38 166 VAL A C 1
ATOM 1268 O O . VAL A 1 166 ? 12.401 10.433 -1.201 1.00 98.38 166 VAL A O 1
ATOM 1271 N N . ILE A 1 167 ? 12.297 8.200 -0.927 1.00 97.69 167 ILE A N 1
ATOM 1272 C CA . ILE A 1 167 ? 12.787 8.155 0.447 1.00 97.69 167 ILE A CA 1
ATOM 1273 C C . ILE A 1 167 ? 14.078 7.348 0.421 1.00 97.69 167 ILE A C 1
ATOM 1275 O O . ILE A 1 167 ? 14.053 6.185 0.034 1.00 97.69 167 ILE A O 1
ATOM 1279 N N . ASP A 1 168 ? 15.191 7.960 0.818 1.00 93.06 168 ASP A N 1
ATOM 1280 C CA . ASP A 1 168 ? 16.506 7.304 0.798 1.00 93.06 168 ASP A CA 1
ATOM 1281 C C . ASP A 1 168 ? 16.797 6.551 2.106 1.00 93.06 168 ASP A C 1
ATOM 1283 O O . ASP A 1 168 ? 17.480 5.528 2.121 1.00 93.06 168 ASP A O 1
ATOM 1287 N N . ASP A 1 169 ? 16.244 7.041 3.217 1.00 92.69 169 ASP A N 1
ATOM 1288 C CA . ASP A 1 169 ? 16.446 6.477 4.547 1.00 92.69 169 ASP A CA 1
ATOM 1289 C C . ASP A 1 169 ? 15.469 5.326 4.840 1.00 92.69 169 ASP A C 1
ATOM 1291 O O . ASP A 1 169 ? 14.244 5.485 4.793 1.00 92.69 169 ASP A O 1
ATOM 1295 N N . TRP A 1 170 ? 16.017 4.159 5.191 1.00 91.56 170 TRP A N 1
ATOM 1296 C CA . TRP A 1 170 ? 15.227 2.965 5.497 1.00 91.56 170 TRP A CA 1
ATOM 1297 C C . TRP A 1 170 ? 14.352 3.144 6.742 1.00 91.56 170 TRP A C 1
ATOM 1299 O O . TRP A 1 170 ? 13.207 2.685 6.755 1.00 91.56 170 TRP A O 1
ATOM 1309 N N . ALA A 1 171 ? 14.846 3.818 7.785 1.00 92.19 171 ALA A N 1
ATOM 1310 C CA . ALA A 1 171 ? 14.070 4.022 9.009 1.00 92.19 171 ALA A CA 1
ATOM 1311 C C . ALA A 1 171 ? 12.805 4.851 8.722 1.00 92.19 171 ALA A C 1
ATOM 1313 O O . ALA A 1 171 ? 11.700 4.482 9.121 1.00 92.19 171 ALA A O 1
ATOM 1314 N N . THR A 1 172 ? 12.944 5.905 7.920 1.00 94.38 172 THR A N 1
ATOM 1315 C CA . THR A 1 172 ? 11.830 6.729 7.444 1.00 94.38 172 THR A CA 1
ATOM 1316 C C . THR A 1 172 ? 10.871 5.924 6.563 1.00 94.38 172 THR A C 1
ATOM 1318 O O . THR A 1 172 ? 9.664 5.923 6.809 1.00 94.38 172 THR A O 1
ATOM 1321 N N . PHE A 1 173 ? 11.375 5.199 5.556 1.00 95.56 173 PHE A N 1
ATOM 1322 C CA . PHE A 1 173 ? 10.516 4.438 4.640 1.00 95.56 173 PHE A CA 1
ATOM 1323 C C . PHE A 1 173 ? 9.758 3.301 5.340 1.00 95.56 173 PHE A C 1
ATOM 1325 O O . PHE A 1 173 ? 8.572 3.065 5.083 1.00 95.56 173 PHE A O 1
ATOM 1332 N N . SER A 1 174 ? 10.420 2.600 6.258 1.00 94.81 174 SER A N 1
ATOM 1333 C CA . SER A 1 174 ? 9.798 1.532 7.036 1.00 94.81 174 SER A CA 1
ATOM 1334 C C . SER A 1 174 ? 8.735 2.070 8.001 1.00 94.81 174 SER A C 1
ATOM 1336 O O . SER A 1 174 ? 7.659 1.479 8.092 1.00 94.81 174 SER A O 1
ATOM 1338 N N . GLY A 1 175 ? 8.944 3.248 8.600 1.00 95.38 175 GLY A N 1
ATOM 1339 C CA . GLY A 1 175 ? 7.910 3.965 9.355 1.00 95.38 175 GLY A CA 1
ATOM 1340 C C . GLY A 1 175 ? 6.678 4.316 8.509 1.00 95.38 175 GLY A C 1
ATOM 1341 O O . GLY A 1 175 ? 5.547 4.072 8.928 1.00 95.38 175 GLY A O 1
ATOM 1342 N N . LEU A 1 176 ? 6.875 4.795 7.275 1.00 96.25 176 LEU A N 1
ATOM 1343 C CA . LEU A 1 176 ? 5.773 5.055 6.334 1.00 96.25 176 LEU A CA 1
ATOM 1344 C C . LEU A 1 176 ? 5.041 3.771 5.911 1.00 96.25 176 LEU A C 1
ATOM 1346 O O . LEU A 1 176 ? 3.831 3.792 5.668 1.00 96.25 176 LEU A O 1
ATOM 1350 N N . THR A 1 177 ? 5.753 2.641 5.848 1.00 96.44 177 THR A N 1
ATOM 1351 C CA . THR A 1 177 ? 5.149 1.327 5.581 1.00 96.44 177 THR A CA 1
ATOM 1352 C C . THR A 1 177 ? 4.215 0.920 6.719 1.00 96.44 177 THR A C 1
ATOM 1354 O O . THR A 1 177 ? 3.097 0.473 6.455 1.00 96.44 177 THR A O 1
ATOM 1357 N N . VAL A 1 178 ? 4.629 1.130 7.975 1.00 97.06 178 VAL A N 1
ATOM 1358 C CA . VAL A 1 178 ? 3.782 0.903 9.160 1.00 97.06 178 VAL A CA 1
ATOM 1359 C C . VAL A 1 178 ? 2.559 1.813 9.137 1.00 97.06 178 VAL A C 1
ATOM 1361 O O . VAL A 1 178 ? 1.443 1.323 9.297 1.00 97.06 178 VAL A O 1
ATOM 1364 N N . GLU A 1 179 ? 2.731 3.109 8.862 1.00 97.50 179 GLU A N 1
ATOM 1365 C CA . GLU A 1 179 ? 1.604 4.046 8.752 1.00 97.50 179 GLU A CA 1
ATOM 1366 C C . GLU A 1 179 ? 0.584 3.569 7.703 1.00 97.50 179 GLU A C 1
ATOM 1368 O O . GLU A 1 179 ? -0.614 3.473 7.986 1.00 97.50 179 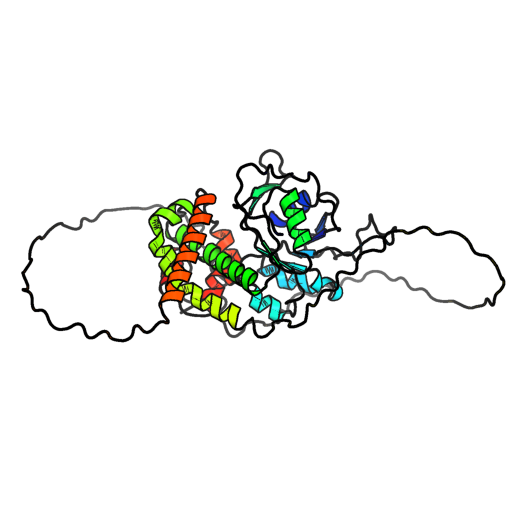GLU A O 1
ATOM 1373 N N . LYS A 1 180 ? 1.050 3.183 6.506 1.00 96.56 180 LYS A N 1
ATOM 1374 C CA . LYS A 1 180 ? 0.175 2.671 5.440 1.00 96.56 180 LYS A CA 1
ATOM 1375 C C . LYS A 1 180 ? -0.512 1.360 5.831 1.00 96.56 180 LYS A C 1
ATOM 1377 O O . LYS A 1 180 ? -1.691 1.159 5.517 1.00 96.56 180 LYS A O 1
ATOM 1382 N N . LEU A 1 181 ? 0.203 0.454 6.498 1.00 97.44 181 LEU A N 1
ATOM 1383 C CA . LEU A 1 181 ? -0.356 -0.803 6.995 1.00 97.44 181 LEU A CA 1
ATOM 1384 C C . LEU A 1 181 ? -1.485 -0.537 7.994 1.00 97.44 181 LEU A C 1
ATOM 1386 O O . LEU A 1 181 ? -2.567 -1.105 7.841 1.00 97.44 181 LEU A O 1
ATOM 1390 N N . LEU A 1 182 ? -1.255 0.343 8.971 1.00 98.25 182 LEU A N 1
ATOM 1391 C CA . LEU A 1 182 ? -2.256 0.724 9.964 1.00 98.25 182 LEU A CA 1
ATOM 1392 C C . LEU A 1 182 ? -3.471 1.348 9.288 1.00 98.25 182 LEU A C 1
ATOM 1394 O O . LEU A 1 182 ? -4.585 0.873 9.492 1.00 98.25 182 LEU A O 1
ATOM 1398 N N . TRP A 1 183 ? -3.272 2.329 8.402 1.00 97.62 183 TRP A N 1
ATOM 1399 C CA . TRP A 1 183 ? -4.371 2.950 7.664 1.00 97.62 183 TRP A CA 1
ATOM 1400 C C . TRP A 1 183 ? -5.226 1.912 6.930 1.00 97.62 183 TRP A C 1
ATOM 1402 O O . TRP A 1 183 ? -6.444 1.834 7.108 1.00 97.62 183 TRP A O 1
ATOM 1412 N N . SER A 1 184 ? -4.563 1.082 6.120 1.00 95.19 184 SER A N 1
ATOM 1413 C CA . SER A 1 184 ? -5.214 0.100 5.254 1.00 95.19 184 SER A CA 1
ATOM 1414 C C . SER A 1 184 ? -5.802 -1.090 6.008 1.00 95.19 184 SER A C 1
ATOM 1416 O O . SER A 1 184 ? -6.578 -1.832 5.405 1.00 95.19 184 SER A O 1
ATOM 1418 N N . SER A 1 185 ? -5.462 -1.262 7.290 1.00 97.06 185 SER A N 1
ATOM 1419 C CA . SER A 1 185 ? -6.028 -2.269 8.191 1.00 97.06 185 SER A CA 1
ATOM 1420 C C . SER A 1 185 ? -7.191 -1.713 9.008 1.00 97.06 185 SER A C 1
ATOM 1422 O O . SER A 1 185 ? -8.223 -2.364 9.096 1.00 97.06 185 SER A O 1
ATOM 1424 N N . ILE A 1 186 ? -7.072 -0.487 9.515 1.00 98.19 186 ILE A N 1
ATOM 1425 C CA . ILE A 1 186 ? -8.057 0.151 10.395 1.00 98.19 186 ILE A CA 1
ATOM 1426 C C . ILE A 1 186 ? -9.257 0.676 9.606 1.00 98.19 186 ILE A C 1
ATOM 1428 O O . ILE A 1 186 ? -10.401 0.376 9.935 1.00 98.19 186 ILE A O 1
ATOM 1432 N N . PHE A 1 187 ? -9.033 1.451 8.542 1.00 97.25 187 PHE A N 1
ATOM 1433 C CA . PHE A 1 187 ? -10.132 2.192 7.912 1.00 97.25 187 PHE A CA 1
ATOM 1434 C C . PHE A 1 187 ? -11.078 1.314 7.098 1.00 97.25 187 PHE A C 1
ATOM 1436 O O . PHE A 1 187 ? -12.275 1.597 7.063 1.00 97.25 187 PHE A O 1
ATOM 1443 N N . TRP A 1 188 ? -10.595 0.234 6.475 1.00 94.00 188 TRP A N 1
ATOM 1444 C CA . TRP A 1 188 ? -11.518 -0.728 5.864 1.00 94.00 188 TRP A CA 1
ATOM 1445 C C . TRP A 1 188 ? -12.320 -1.465 6.940 1.00 94.00 188 TRP A C 1
ATOM 1447 O O . TRP A 1 188 ? -13.513 -1.678 6.751 1.00 94.00 188 TRP A O 1
ATOM 1457 N N . LEU A 1 189 ? -11.674 -1.827 8.053 1.00 95.44 189 LEU A N 1
ATOM 1458 C CA . LEU A 1 189 ? -12.260 -2.627 9.117 1.00 95.44 189 LEU A CA 1
ATOM 1459 C C . LEU A 1 189 ? -13.394 -1.862 9.795 1.00 95.44 189 LEU A C 1
ATOM 1461 O O . LEU A 1 189 ? -14.521 -2.349 9.853 1.00 95.44 189 LEU A O 1
ATOM 1465 N N . LEU A 1 190 ? -13.113 -0.622 10.204 1.00 97.81 190 LEU A N 1
ATOM 1466 C CA . LEU A 1 190 ? -14.115 0.294 10.740 1.00 97.81 190 LEU A CA 1
ATOM 1467 C C . LEU A 1 190 ? -15.216 0.568 9.714 1.00 97.81 190 LEU A C 1
ATOM 1469 O O . LEU A 1 190 ? -16.389 0.565 10.067 1.00 97.81 190 LEU A O 1
ATOM 1473 N N . SER A 1 191 ? -14.876 0.760 8.435 1.00 97.56 191 SER A N 1
ATOM 1474 C CA . SER A 1 191 ? -15.887 0.957 7.389 1.00 97.56 191 SER A CA 1
ATOM 1475 C C . SER A 1 191 ? -16.824 -0.240 7.277 1.00 97.56 191 SER A C 1
ATOM 1477 O O . SER A 1 191 ? -18.040 -0.061 7.302 1.00 97.56 191 SER A O 1
ATOM 1479 N N . ALA A 1 192 ? -16.286 -1.459 7.233 1.00 95.25 192 ALA A N 1
ATOM 1480 C CA . ALA A 1 192 ? -17.070 -2.684 7.162 1.00 95.25 192 ALA A CA 1
ATOM 1481 C C . ALA A 1 192 ? -17.928 -2.897 8.420 1.00 95.25 192 ALA A C 1
ATOM 1483 O O . ALA A 1 192 ? -19.120 -3.172 8.293 1.00 95.25 192 ALA A O 1
ATOM 1484 N N . GLY A 1 193 ? -17.356 -2.718 9.615 1.00 94.94 193 GLY A N 1
ATOM 1485 C CA . GLY A 1 193 ? -18.072 -2.845 10.889 1.00 94.94 193 GLY A CA 1
ATOM 1486 C C . GLY A 1 193 ? -19.125 -1.755 11.125 1.00 94.94 193 GLY A C 1
ATOM 1487 O O . GLY A 1 193 ? -20.066 -1.954 11.890 1.00 94.94 193 GLY A O 1
ATOM 1488 N N . LEU A 1 194 ? -19.008 -0.617 10.437 1.00 96.62 194 LEU A N 1
ATOM 1489 C CA . LEU A 1 194 ? -19.959 0.497 10.468 1.00 96.62 194 LEU A CA 1
ATOM 1490 C C . LEU A 1 194 ? -20.824 0.556 9.197 1.00 96.62 194 LEU A C 1
ATOM 1492 O O . LEU A 1 194 ? -21.194 1.641 8.747 1.00 96.62 194 LEU A O 1
ATOM 1496 N N . ALA A 1 195 ? -21.139 -0.602 8.610 1.00 94.69 195 ALA A N 1
ATOM 1497 C CA . ALA A 1 195 ? -22.055 -0.738 7.475 1.00 94.69 195 ALA A CA 1
ATOM 1498 C C . ALA A 1 195 ? -21.666 0.099 6.234 1.00 94.69 195 ALA A C 1
ATOM 1500 O O . ALA A 1 195 ? -22.501 0.745 5.603 1.00 94.69 195 ALA A O 1
ATOM 1501 N N . GLY A 1 196 ? -20.382 0.088 5.870 1.00 95.25 196 GLY A N 1
ATOM 1502 C CA . GLY A 1 196 ? -19.854 0.776 4.687 1.00 95.25 196 GLY A CA 1
ATOM 1503 C C . GLY A 1 196 ? -19.632 2.277 4.884 1.00 95.25 196 GLY A C 1
ATOM 1504 O O . GLY A 1 196 ? -19.657 3.039 3.916 1.00 95.25 196 GLY A O 1
ATOM 1505 N N . LYS A 1 197 ? -19.425 2.731 6.127 1.00 97.19 197 LYS A N 1
ATOM 1506 C CA . LYS A 1 197 ? -19.207 4.151 6.438 1.00 97.19 197 LYS A CA 1
ATOM 1507 C C . LYS A 1 197 ? -17.990 4.701 5.666 1.00 97.19 197 LYS A C 1
ATOM 1509 O O . LYS A 1 197 ? -16.923 4.086 5.731 1.00 97.19 197 LYS A O 1
ATOM 1514 N N . PRO A 1 198 ? -18.096 5.845 4.959 1.00 97.69 198 PRO A N 1
ATOM 1515 C CA . PRO A 1 198 ? -16.957 6.437 4.256 1.00 97.69 198 PRO A CA 1
ATOM 1516 C C . PRO A 1 198 ? -15.822 6.836 5.202 1.00 97.69 198 PRO A C 1
ATOM 1518 O O . PRO A 1 198 ? -16.072 7.317 6.314 1.00 97.69 198 PRO A O 1
ATOM 1521 N N . VAL A 1 199 ? -14.574 6.718 4.744 1.00 97.12 199 VAL A N 1
ATOM 1522 C CA . VAL A 1 199 ? -13.380 6.941 5.584 1.00 97.12 199 VAL A CA 1
ATOM 1523 C C . VAL A 1 199 ? -13.311 8.349 6.175 1.00 97.12 199 VAL A C 1
ATOM 1525 O O . VAL A 1 199 ? -12.893 8.518 7.318 1.00 97.12 199 VAL A O 1
ATOM 1528 N N . GLY A 1 200 ? -13.817 9.364 5.469 1.00 97.31 200 GLY A N 1
ATOM 1529 C CA . GLY A 1 200 ? -13.867 10.728 5.995 1.00 97.31 200 GLY A CA 1
ATOM 1530 C C . GLY A 1 200 ? -14.900 10.916 7.108 1.00 97.31 200 GLY A C 1
ATOM 1531 O O . GLY A 1 200 ? -14.730 11.785 7.958 1.00 97.31 200 GLY A O 1
ATOM 1532 N N . ARG A 1 201 ? -15.990 10.135 7.126 1.00 98.25 201 ARG A N 1
ATOM 1533 C CA . ARG A 1 201 ? -16.960 10.146 8.238 1.00 98.25 201 ARG A CA 1
ATOM 1534 C C . ARG A 1 201 ? -16.370 9.433 9.454 1.00 98.25 201 ARG A C 1
ATOM 1536 O O . ARG A 1 201 ? -16.465 9.969 10.550 1.00 98.25 201 ARG A O 1
ATOM 1543 N N . ILE A 1 202 ? -15.689 8.304 9.245 1.00 98.50 202 ILE A N 1
ATOM 1544 C CA . ILE A 1 202 ? -14.958 7.579 10.300 1.00 98.50 202 ILE A CA 1
ATOM 1545 C C . ILE A 1 202 ? -13.917 8.493 10.957 1.00 98.50 202 ILE A C 1
ATOM 1547 O O . ILE A 1 202 ? -13.925 8.644 12.172 1.00 98.50 202 ILE A O 1
ATOM 1551 N N . ALA A 1 203 ? -13.088 9.182 10.169 1.00 98.00 203 ALA A N 1
ATOM 1552 C CA . ALA A 1 203 ? -12.048 10.071 10.696 1.00 98.00 203 ALA A CA 1
ATOM 1553 C C . ALA A 1 203 ? -12.589 11.200 11.600 1.00 98.00 203 ALA A C 1
ATOM 1555 O O . ALA A 1 203 ? -11.891 11.650 12.503 1.00 98.00 203 ALA A O 1
ATOM 1556 N N . ARG A 1 204 ? -13.830 11.660 11.375 1.00 98.06 204 ARG A N 1
ATOM 1557 C CA . ARG A 1 204 ? -14.466 12.718 12.183 1.00 98.06 204 ARG A CA 1
ATOM 1558 C C . ARG A 1 204 ? -15.215 12.178 13.395 1.00 98.06 204 ARG A C 1
ATOM 1560 O O . ARG A 1 204 ? -15.165 12.779 14.458 1.00 98.06 204 ARG A O 1
ATOM 1567 N N . GLU A 1 205 ? -15.958 11.093 13.208 1.00 98.31 205 GLU A N 1
ATOM 1568 C CA . GLU A 1 205 ? -16.953 10.617 14.177 1.00 98.31 205 GLU A CA 1
ATOM 1569 C C . GLU A 1 205 ? -16.448 9.443 15.028 1.00 98.31 205 GLU A C 1
ATOM 1571 O O . GLU A 1 205 ? -17.015 9.165 16.076 1.00 98.31 205 GLU A O 1
ATOM 1576 N N . ASN A 1 206 ? -15.392 8.755 14.587 1.00 98.38 206 ASN A N 1
ATOM 1577 C CA . ASN A 1 206 ? -14.884 7.508 15.168 1.00 98.38 206 ASN A CA 1
ATOM 1578 C C . ASN A 1 206 ? -13.381 7.595 15.483 1.00 98.38 206 ASN A C 1
ATOM 1580 O O . ASN A 1 206 ? -12.669 6.593 15.475 1.00 98.38 206 ASN A O 1
ATOM 1584 N N . ARG A 1 207 ? -12.869 8.802 15.761 1.00 97.81 207 ARG A N 1
ATOM 1585 C CA . ARG A 1 207 ? -11.443 9.018 16.057 1.00 97.81 207 ARG A CA 1
ATOM 1586 C C . ARG A 1 207 ? -10.960 8.196 17.258 1.00 97.81 207 ARG A C 1
ATOM 1588 O O . ARG A 1 207 ? -9.834 7.714 17.234 1.00 97.81 207 ARG A O 1
ATOM 1595 N N . LEU A 1 208 ? -11.799 8.010 18.281 1.00 98.19 208 LEU A N 1
ATOM 1596 C CA . LEU A 1 208 ? -11.453 7.183 19.443 1.00 98.19 208 LEU A CA 1
ATOM 1597 C C . LEU A 1 208 ? -11.266 5.706 19.066 1.00 98.19 208 LEU A C 1
ATOM 1599 O O . LEU A 1 208 ? -10.334 5.081 19.560 1.00 98.19 208 LEU A O 1
ATOM 1603 N N . ASP A 1 209 ? -12.081 5.180 18.147 1.00 98.50 209 ASP A N 1
ATOM 1604 C CA . ASP A 1 209 ? -11.926 3.813 17.632 1.00 98.50 209 ASP A CA 1
ATOM 1605 C C . ASP A 1 209 ? -10.630 3.675 16.821 1.00 98.50 209 ASP A C 1
ATOM 1607 O O . ASP A 1 209 ? -9.887 2.708 16.982 1.00 98.50 209 ASP A O 1
ATOM 1611 N N . VAL A 1 210 ? -10.320 4.677 15.984 1.00 98.69 210 VAL A N 1
ATOM 1612 C CA . VAL A 1 210 ? -9.048 4.742 15.243 1.00 98.69 210 VAL A CA 1
ATOM 1613 C C . VAL A 1 210 ? -7.873 4.750 16.216 1.00 98.69 210 VAL A C 1
ATOM 1615 O O . VAL A 1 210 ? -6.947 3.962 16.055 1.00 98.69 210 VAL A O 1
ATOM 1618 N N . ARG A 1 211 ? -7.921 5.602 17.243 1.00 98.56 211 ARG A N 1
ATOM 1619 C CA . ARG A 1 211 ? -6.882 5.697 18.269 1.00 98.56 211 ARG A CA 1
ATOM 1620 C C . ARG A 1 211 ? -6.681 4.377 19.003 1.00 98.56 211 ARG A C 1
ATOM 1622 O O . ARG A 1 211 ? -5.542 3.944 19.129 1.00 98.56 211 ARG A O 1
ATOM 1629 N N . ALA A 1 212 ? -7.760 3.742 19.459 1.00 98.38 212 ALA A N 1
ATOM 1630 C CA . ALA A 1 212 ? -7.685 2.470 20.171 1.00 98.38 212 ALA A CA 1
ATOM 1631 C C . ALA A 1 212 ? -7.011 1.387 19.314 1.00 98.38 212 ALA A C 1
ATOM 1633 O O . ALA A 1 212 ? -6.106 0.704 19.786 1.00 98.38 212 ALA A O 1
ATOM 1634 N N . LEU A 1 213 ? -7.379 1.296 18.032 1.00 98.62 213 LEU A N 1
ATOM 1635 C CA . LEU A 1 213 ? -6.746 0.365 17.098 1.00 98.62 213 LEU A CA 1
ATOM 1636 C C . LEU A 1 213 ? -5.284 0.726 16.795 1.00 98.62 213 LEU A C 1
ATOM 1638 O O . LEU A 1 213 ? -4.460 -0.172 16.673 1.00 98.62 213 LEU A O 1
ATOM 1642 N N . VAL A 1 214 ? -4.925 2.011 16.683 1.00 98.56 214 VAL A N 1
ATOM 1643 C CA . VAL A 1 214 ? -3.514 2.410 16.521 1.00 98.56 214 VAL A CA 1
ATOM 1644 C C . VAL A 1 214 ? -2.708 2.016 17.756 1.00 98.56 214 VAL A C 1
ATOM 1646 O O . VAL A 1 214 ? -1.659 1.401 17.602 1.00 98.56 214 VAL A O 1
ATOM 1649 N N . ALA A 1 215 ? -3.191 2.326 18.960 1.00 97.88 215 ALA A N 1
ATOM 1650 C CA . ALA A 1 215 ? -2.504 2.001 20.208 1.00 97.88 215 ALA A CA 1
ATOM 1651 C C . ALA A 1 215 ? -2.252 0.491 20.361 1.00 97.88 215 ALA A C 1
ATOM 1653 O O . ALA A 1 215 ? -1.204 0.090 20.856 1.00 97.88 215 ALA A O 1
ATOM 1654 N N . GLU A 1 216 ? -3.190 -0.335 19.898 1.00 97.00 216 GLU A N 1
ATOM 1655 C CA . GLU A 1 216 ? -3.092 -1.792 19.957 1.00 97.00 216 GLU A CA 1
ATOM 1656 C C . GLU A 1 216 ? -2.206 -2.389 18.851 1.00 97.00 216 GLU A C 1
ATOM 1658 O O . GLU A 1 216 ? -1.393 -3.271 19.113 1.00 97.00 216 GLU A O 1
ATOM 1663 N N . LEU A 1 217 ? -2.333 -1.918 17.608 1.00 97.75 217 LEU A N 1
ATOM 1664 C CA . LEU A 1 217 ? -1.658 -2.527 16.456 1.00 97.75 217 LEU A CA 1
ATOM 1665 C C . LEU A 1 217 ? -0.239 -1.991 16.222 1.00 97.75 217 LEU A C 1
ATOM 1667 O O . LEU A 1 217 ? 0.600 -2.681 15.639 1.00 97.75 217 LEU A O 1
ATOM 1671 N N . LEU A 1 218 ? 0.050 -0.762 16.647 1.00 97.00 218 LEU A N 1
ATOM 1672 C CA . LEU A 1 218 ? 1.343 -0.120 16.414 1.00 97.00 218 LEU A CA 1
ATOM 1673 C C . LEU A 1 218 ? 2.523 -0.870 17.060 1.00 97.00 218 LEU A C 1
ATOM 1675 O O . LEU A 1 218 ? 3.489 -1.123 16.337 1.00 97.00 218 LEU A O 1
ATOM 1679 N N . PRO A 1 219 ? 2.466 -1.300 18.339 1.00 95.12 219 PRO A N 1
ATOM 1680 C CA . PRO A 1 219 ? 3.565 -2.052 18.952 1.00 95.12 219 PRO A CA 1
ATOM 1681 C C . PRO A 1 219 ? 3.881 -3.357 18.208 1.00 95.12 219 PRO A C 1
ATOM 1683 O O . PRO A 1 219 ? 5.050 -3.699 18.024 1.00 95.12 219 PRO A O 1
ATOM 1686 N N . ILE A 1 220 ? 2.847 -4.045 17.706 1.00 94.62 220 ILE A N 1
ATOM 1687 C CA . ILE A 1 220 ? 2.989 -5.276 16.917 1.00 94.62 220 ILE A CA 1
ATOM 1688 C C . ILE A 1 220 ? 3.745 -4.981 15.616 1.00 94.62 220 ILE A C 1
ATOM 1690 O O . ILE A 1 220 ? 4.681 -5.700 15.253 1.00 94.62 220 ILE A O 1
ATOM 1694 N N . ALA A 1 221 ? 3.361 -3.913 14.910 1.00 94.25 221 ALA A N 1
ATOM 1695 C CA . ALA A 1 221 ? 4.019 -3.502 13.674 1.00 94.25 221 ALA A CA 1
ATOM 1696 C C . ALA A 1 221 ? 5.486 -3.103 13.909 1.00 94.25 221 ALA A C 1
ATOM 1698 O O . ALA A 1 221 ? 6.372 -3.563 13.185 1.00 94.25 221 ALA A O 1
ATOM 1699 N N . ASP A 1 222 ? 5.753 -2.306 14.943 1.00 91.19 222 ASP A N 1
ATOM 1700 C CA . ASP A 1 222 ? 7.097 -1.817 15.254 1.00 91.19 222 ASP A CA 1
ATOM 1701 C C . ASP A 1 222 ? 8.053 -2.933 15.652 1.00 91.19 222 ASP A C 1
ATOM 1703 O O . ASP A 1 222 ? 9.180 -2.958 15.164 1.00 91.19 222 ASP A O 1
ATOM 1707 N N . ALA A 1 223 ? 7.619 -3.894 16.473 1.00 88.56 223 ALA A N 1
ATOM 1708 C CA . ALA A 1 223 ? 8.459 -5.028 16.865 1.00 88.56 223 ALA A CA 1
ATOM 1709 C C . ALA A 1 223 ? 8.982 -5.799 15.638 1.00 88.56 223 ALA A C 1
ATOM 1711 O O . ALA A 1 223 ? 10.127 -6.261 15.605 1.00 88.56 223 ALA A O 1
ATOM 1712 N N . HIS A 1 224 ? 8.171 -5.873 14.581 1.00 80.81 224 HIS A N 1
ATOM 1713 C CA . HIS A 1 224 ? 8.525 -6.545 13.335 1.00 80.81 224 HIS A CA 1
ATOM 1714 C C . HIS A 1 224 ? 9.363 -5.681 12.390 1.00 80.81 224 HIS A C 1
ATOM 1716 O O . HIS A 1 224 ? 10.087 -6.233 11.567 1.00 80.81 224 HIS A O 1
ATOM 1722 N N . VAL A 1 225 ? 9.314 -4.352 12.498 1.00 81.75 225 VAL A N 1
ATOM 1723 C CA . VAL A 1 225 ? 10.180 -3.430 11.740 1.00 81.75 225 VAL A CA 1
ATOM 1724 C C . VAL A 1 225 ? 11.509 -3.149 12.460 1.00 81.75 225 VAL A C 1
ATOM 1726 O O . VAL A 1 225 ? 12.516 -2.891 11.806 1.00 81.75 225 VAL A O 1
ATOM 1729 N N . ALA A 1 226 ? 11.562 -3.274 13.785 1.00 66.94 226 ALA A N 1
ATOM 1730 C CA . ALA A 1 226 ? 12.776 -3.107 14.585 1.00 66.94 226 ALA A CA 1
ATOM 1731 C C . ALA A 1 226 ? 13.666 -4.360 14.559 1.00 66.94 226 ALA A C 1
ATOM 1733 O O . ALA A 1 226 ? 14.850 -4.254 14.259 1.00 66.94 226 ALA A O 1
ATOM 1734 N N . SER A 1 227 ? 13.089 -5.560 14.726 1.00 57.16 227 SER A N 1
ATOM 1735 C CA . SER A 1 227 ? 13.792 -6.852 14.512 1.00 57.16 227 SER A CA 1
ATOM 1736 C C . SER A 1 227 ? 14.339 -7.029 13.088 1.00 57.16 227 SER A C 1
ATOM 1738 O O . SER A 1 227 ? 15.102 -7.939 12.781 1.00 57.16 227 SER A O 1
ATOM 1740 N N . SER A 1 228 ? 13.928 -6.130 12.205 1.00 51.25 228 SER A N 1
ATOM 1741 C CA . SER A 1 228 ? 14.294 -6.048 10.806 1.00 51.25 228 SER A CA 1
ATOM 1742 C C . SER A 1 228 ? 15.458 -5.091 10.515 1.00 51.25 228 SER A C 1
ATOM 1744 O O . SER A 1 228 ? 15.917 -5.061 9.372 1.00 51.25 228 SER A O 1
ATOM 1746 N N . ALA A 1 229 ? 15.899 -4.297 11.500 1.00 49.62 229 ALA A N 1
ATOM 1747 C CA . ALA A 1 229 ? 16.986 -3.322 11.378 1.00 49.62 229 ALA A CA 1
ATOM 1748 C C . ALA A 1 229 ? 18.378 -3.918 11.667 1.00 49.62 229 ALA A C 1
ATOM 1750 O O . ALA A 1 229 ? 19.380 -3.335 11.258 1.00 49.62 229 ALA A O 1
ATOM 1751 N N . ASP A 1 230 ? 18.451 -5.116 12.259 1.00 43.22 230 ASP A N 1
ATOM 1752 C CA . ASP A 1 230 ? 19.708 -5.849 12.515 1.00 43.22 230 ASP A CA 1
ATOM 1753 C C . ASP A 1 230 ? 20.390 -6.383 11.234 1.00 43.22 230 ASP A C 1
ATOM 1755 O O . ASP A 1 230 ? 21.426 -7.041 11.289 1.00 43.22 230 ASP A O 1
ATOM 1759 N N . GLY A 1 231 ? 19.830 -6.073 10.060 1.00 42.78 231 GLY A N 1
ATOM 1760 C CA . GLY A 1 231 ? 20.445 -6.267 8.745 1.00 42.78 231 GLY A CA 1
ATOM 1761 C C . GLY A 1 231 ? 20.787 -4.959 8.024 1.00 42.78 231 GLY A C 1
ATOM 1762 O O . GLY A 1 231 ? 20.852 -4.959 6.795 1.00 42.78 231 GLY A O 1
ATOM 1763 N N . SER A 1 232 ? 20.932 -3.839 8.744 1.00 38.66 232 SER A N 1
ATOM 1764 C CA . SER A 1 232 ? 21.303 -2.547 8.151 1.00 38.66 232 SER A CA 1
ATOM 1765 C C . SER A 1 232 ? 22.607 -2.655 7.346 1.00 38.66 232 SER A C 1
ATOM 1767 O O . SER A 1 232 ? 23.631 -3.073 7.892 1.00 38.66 232 SER A O 1
ATOM 1769 N N . PRO A 1 233 ? 22.615 -2.255 6.061 1.00 41.19 233 PRO A N 1
ATOM 1770 C CA . PRO A 1 233 ? 23.824 -2.209 5.262 1.00 41.19 233 PRO A CA 1
ATOM 1771 C C . PRO A 1 233 ? 24.628 -0.966 5.658 1.00 41.19 233 PRO A C 1
ATOM 1773 O O . PRO A 1 233 ? 24.507 0.098 5.048 1.00 41.19 233 PRO A O 1
ATOM 1776 N N . GLU A 1 234 ? 25.495 -1.094 6.661 1.00 34.41 234 GLU A N 1
ATOM 1777 C CA . GLU A 1 234 ? 26.666 -0.223 6.777 1.00 34.41 234 GLU A CA 1
ATOM 1778 C C . GLU A 1 234 ? 27.568 -0.483 5.557 1.00 34.41 234 GLU A C 1
ATOM 1780 O O . GLU A 1 234 ? 28.468 -1.318 5.588 1.00 34.41 234 GLU A O 1
ATOM 1785 N N . GLY A 1 235 ? 27.281 0.162 4.421 1.00 31.98 235 GLY A N 1
ATOM 1786 C CA . GLY A 1 235 ? 28.094 -0.050 3.221 1.00 31.98 235 GLY A CA 1
ATOM 1787 C C . GLY A 1 235 ? 27.565 0.442 1.879 1.00 31.98 235 GLY A C 1
ATOM 1788 O O . GLY A 1 235 ? 28.303 0.333 0.901 1.00 31.98 235 GLY A O 1
ATOM 1789 N N . ALA A 1 236 ? 26.367 1.027 1.779 1.00 37.34 236 ALA A N 1
ATOM 1790 C CA . ALA A 1 236 ? 25.951 1.712 0.549 1.00 37.34 236 ALA A CA 1
ATOM 1791 C C . ALA A 1 236 ? 26.641 3.087 0.439 1.00 37.34 236 ALA A C 1
ATOM 1793 O O . ALA A 1 236 ? 26.012 4.142 0.472 1.00 37.34 236 ALA A O 1
ATOM 1794 N N . SER A 1 237 ? 27.974 3.075 0.365 1.00 31.73 237 SER A N 1
ATOM 1795 C CA . SER A 1 237 ? 28.754 4.259 0.026 1.00 31.73 237 SER A CA 1
ATOM 1796 C C . SER A 1 237 ? 28.646 4.534 -1.472 1.00 31.73 237 SER A C 1
ATOM 1798 O O . SER A 1 237 ? 28.644 3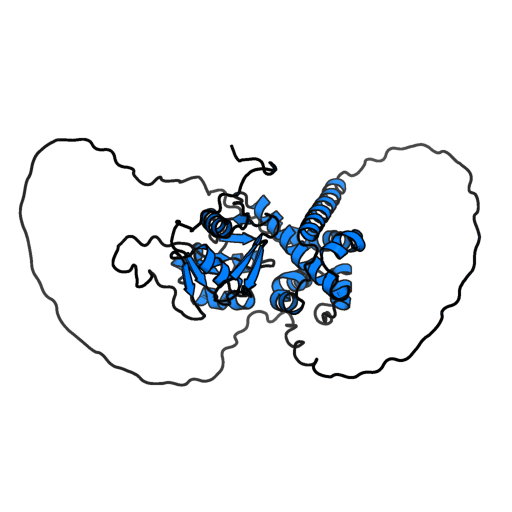.637 -2.316 1.00 31.73 237 SER A O 1
ATOM 1800 N N . SER A 1 238 ? 28.501 5.820 -1.772 1.00 37.84 238 SER A N 1
ATOM 1801 C CA . SER A 1 238 ? 28.284 6.396 -3.089 1.00 37.84 238 SER A CA 1
ATOM 1802 C C . SER A 1 238 ? 29.236 5.852 -4.160 1.00 37.84 238 SER A C 1
ATOM 1804 O O . SER A 1 238 ? 30.447 6.063 -4.093 1.00 37.84 238 SER A O 1
ATOM 1806 N N . SER A 1 239 ? 28.682 5.287 -5.228 1.00 28.22 239 SER A N 1
ATOM 1807 C CA . SER A 1 239 ? 29.348 5.272 -6.533 1.00 28.22 239 SER A CA 1
ATOM 1808 C C . SER A 1 239 ? 28.356 5.666 -7.623 1.00 28.22 239 SER A C 1
ATOM 1810 O O . SER A 1 239 ? 27.947 4.886 -8.474 1.00 28.22 239 SER A O 1
ATOM 1812 N N . ALA A 1 240 ? 27.983 6.945 -7.605 1.00 31.44 240 ALA A N 1
ATOM 1813 C CA . ALA A 1 240 ? 27.535 7.619 -8.811 1.00 31.44 240 ALA A CA 1
ATOM 1814 C C . ALA A 1 240 ? 28.749 7.752 -9.747 1.00 31.44 240 ALA A C 1
ATOM 1816 O O . ALA A 1 240 ? 29.538 8.688 -9.621 1.00 31.44 240 ALA A O 1
ATOM 1817 N N . GLN A 1 241 ? 28.943 6.796 -10.657 1.00 29.83 241 GLN A N 1
ATOM 1818 C CA . GLN A 1 241 ? 29.807 7.011 -11.815 1.00 29.83 241 GLN A CA 1
ATOM 1819 C C . GLN A 1 241 ? 28.968 7.574 -12.957 1.00 29.83 241 GLN A C 1
ATOM 1821 O O . GLN A 1 241 ? 28.098 6.915 -13.520 1.00 29.83 241 GLN A O 1
ATOM 1826 N N . ALA A 1 242 ? 29.241 8.844 -13.241 1.00 29.69 242 ALA A N 1
ATOM 1827 C CA . ALA A 1 242 ? 28.724 9.588 -14.369 1.00 29.69 242 ALA A CA 1
ATOM 1828 C C . ALA A 1 242 ? 29.092 8.914 -15.701 1.00 29.69 242 ALA A C 1
ATOM 1830 O O . ALA A 1 242 ? 30.215 8.445 -15.893 1.00 29.69 242 ALA A O 1
ATOM 1831 N N . ALA A 1 243 ? 28.144 8.934 -16.637 1.00 30.77 243 ALA A N 1
ATOM 1832 C CA . ALA A 1 243 ? 28.378 8.637 -18.043 1.00 30.77 243 ALA A CA 1
ATOM 1833 C C . ALA A 1 243 ? 29.476 9.560 -18.626 1.00 30.77 243 ALA A C 1
ATOM 1835 O O . ALA A 1 243 ? 29.522 10.746 -18.277 1.00 30.77 243 ALA A O 1
ATOM 1836 N N . PRO A 1 244 ? 30.351 9.073 -19.526 1.00 32.12 244 PRO A N 1
ATOM 1837 C CA . PRO A 1 244 ? 31.411 9.896 -20.084 1.00 32.12 244 PRO A CA 1
ATOM 1838 C C . PRO A 1 244 ? 30.856 10.818 -21.177 1.00 32.12 244 PRO A C 1
ATOM 1840 O O . PRO A 1 244 ? 30.535 10.394 -22.287 1.00 32.12 244 PRO A O 1
ATOM 1843 N N . GLY A 1 245 ? 30.776 12.107 -20.849 1.00 28.66 245 GLY A N 1
ATOM 1844 C CA . GLY A 1 245 ? 30.611 13.194 -21.805 1.00 28.66 245 GLY A CA 1
ATOM 1845 C C . GLY A 1 245 ? 31.928 13.514 -22.517 1.00 28.66 245 GLY A C 1
ATOM 1846 O O . GLY A 1 245 ? 32.953 13.781 -21.896 1.00 28.66 245 GLY A O 1
ATOM 1847 N N . THR A 1 246 ? 31.851 13.483 -23.842 1.00 29.17 246 THR A N 1
ATOM 1848 C CA . THR A 1 246 ? 32.712 14.106 -24.857 1.00 29.17 246 THR A CA 1
ATOM 1849 C C . THR A 1 246 ? 33.684 15.194 -24.381 1.00 29.17 246 THR A C 1
ATOM 1851 O O . THR A 1 246 ? 33.263 16.272 -23.965 1.00 29.17 246 THR A O 1
ATOM 1854 N N . THR A 1 247 ? 34.981 14.993 -24.637 1.00 28.70 247 THR A N 1
ATOM 1855 C CA . THR A 1 247 ? 35.905 16.098 -24.935 1.00 28.70 247 THR A CA 1
ATOM 1856 C C . THR A 1 247 ? 36.730 15.769 -26.175 1.00 28.70 247 THR A C 1
ATOM 1858 O O . THR A 1 247 ? 37.353 14.717 -26.292 1.00 28.70 247 THR A O 1
ATOM 1861 N N . SER A 1 248 ? 36.684 16.684 -27.138 1.00 27.62 248 SER A N 1
ATOM 1862 C CA . SER A 1 248 ? 37.554 16.717 -28.304 1.00 27.62 248 SER A CA 1
ATOM 1863 C C . SER A 1 248 ? 38.957 17.163 -27.895 1.00 27.62 248 SER A C 1
ATOM 1865 O O . SER A 1 248 ? 39.098 18.211 -27.265 1.00 27.62 248 SER A O 1
ATOM 1867 N N . SER A 1 249 ? 39.995 16.463 -28.345 1.00 27.28 249 SER A N 1
ATOM 1868 C CA . SER A 1 249 ? 41.287 17.095 -28.611 1.00 27.28 249 SER A CA 1
ATOM 1869 C C . SER A 1 249 ? 42.059 16.315 -29.669 1.00 27.28 249 SER A C 1
ATOM 1871 O O . SER A 1 249 ? 42.111 15.089 -29.686 1.00 27.28 249 SER A O 1
ATOM 1873 N N . THR A 1 250 ? 42.585 17.090 -30.598 1.00 27.55 250 THR A N 1
ATOM 1874 C CA . THR A 1 250 ? 43.214 16.759 -31.868 1.00 27.55 250 THR A CA 1
ATOM 1875 C C . THR A 1 250 ? 44.661 16.275 -31.759 1.00 27.55 250 THR A C 1
ATOM 1877 O O . THR A 1 250 ? 45.426 16.766 -30.937 1.00 27.55 250 THR A O 1
ATOM 1880 N N . ALA A 1 251 ? 45.028 15.487 -32.778 1.00 27.84 251 ALA A N 1
ATOM 1881 C CA . ALA A 1 251 ? 46.346 15.350 -33.411 1.00 27.84 251 ALA A CA 1
ATOM 1882 C C . ALA A 1 251 ? 47.395 14.429 -32.763 1.00 27.84 251 ALA A C 1
ATOM 1884 O O . ALA A 1 251 ? 47.842 14.649 -31.645 1.00 27.84 251 ALA A O 1
ATOM 1885 N N . GLY A 1 252 ? 47.913 13.482 -33.567 1.00 24.95 252 GLY A N 1
ATOM 1886 C CA . GLY A 1 252 ? 49.250 12.935 -33.315 1.00 24.95 252 GLY A CA 1
ATOM 1887 C C . GLY A 1 252 ? 49.605 11.535 -33.823 1.00 24.95 252 GLY A C 1
ATOM 1888 O O . GLY A 1 252 ? 50.057 10.737 -33.028 1.00 24.95 252 GLY A O 1
ATOM 1889 N N . HIS A 1 253 ? 49.509 11.286 -35.133 1.00 27.41 253 HIS A N 1
ATOM 1890 C CA . HIS A 1 253 ? 50.447 10.454 -35.917 1.00 27.41 253 HIS A CA 1
ATOM 1891 C C . HIS A 1 253 ? 50.707 8.951 -35.612 1.00 27.41 253 HIS A C 1
ATOM 1893 O O . HIS A 1 253 ? 51.184 8.552 -34.560 1.00 27.41 253 HIS A O 1
ATOM 1899 N N . ARG A 1 254 ? 50.677 8.216 -36.740 1.00 25.44 254 ARG A N 1
ATOM 1900 C CA . ARG A 1 254 ? 51.509 7.066 -37.171 1.00 25.44 254 ARG A CA 1
ATOM 1901 C C . ARG A 1 254 ? 51.026 5.625 -36.932 1.00 25.44 254 ARG A C 1
ATOM 1903 O O . ARG A 1 254 ? 51.199 5.017 -35.889 1.00 25.44 254 ARG A O 1
ATOM 1910 N N . ALA A 1 255 ? 50.558 5.094 -38.063 1.00 26.00 255 ALA A N 1
ATOM 1911 C CA . ALA A 1 255 ? 50.538 3.721 -38.554 1.00 26.00 255 ALA A CA 1
ATOM 1912 C C . ALA A 1 255 ? 51.610 2.748 -38.024 1.00 26.00 255 ALA A C 1
ATOM 1914 O O . ALA A 1 255 ? 52.785 3.090 -37.931 1.00 26.00 255 ALA A O 1
ATOM 1915 N N . THR A 1 256 ? 51.227 1.474 -37.903 1.00 29.16 256 THR A N 1
ATOM 1916 C CA . THR A 1 256 ? 51.825 0.358 -38.665 1.00 29.16 256 THR A CA 1
ATOM 1917 C C . THR A 1 256 ? 50.873 -0.840 -38.677 1.00 29.16 256 THR A C 1
ATOM 1919 O O . THR A 1 256 ? 49.938 -0.928 -37.893 1.00 29.16 256 THR A O 1
ATOM 1922 N N . SER A 1 257 ? 51.055 -1.682 -39.683 1.00 26.48 257 SER A N 1
ATOM 1923 C CA . SER A 1 257 ? 50.058 -2.533 -40.320 1.00 26.48 257 SER A CA 1
ATOM 1924 C C . SER A 1 257 ? 50.433 -4.018 -40.210 1.00 26.48 257 SER A C 1
ATOM 1926 O O . SER A 1 257 ? 51.606 -4.322 -40.011 1.00 26.48 257 SER A O 1
ATOM 1928 N N . ILE A 1 258 ? 49.460 -4.879 -40.548 1.00 26.78 258 ILE A N 1
ATOM 1929 C CA . ILE A 1 258 ? 49.591 -6.135 -41.327 1.00 26.78 258 ILE A CA 1
ATOM 1930 C C . ILE A 1 258 ? 49.719 -7.500 -40.588 1.00 26.78 258 ILE A C 1
ATOM 1932 O O . ILE A 1 258 ? 50.753 -7.830 -40.020 1.00 26.78 258 ILE A O 1
ATOM 1936 N N . LYS A 1 259 ? 48.651 -8.305 -40.807 1.00 27.27 259 LYS A N 1
ATOM 1937 C CA . LYS A 1 259 ? 48.560 -9.740 -41.205 1.00 27.27 259 LYS A CA 1
ATOM 1938 C C . LYS A 1 259 ? 48.836 -10.827 -40.161 1.00 27.27 259 LYS A C 1
ATOM 1940 O O . LYS A 1 259 ? 49.901 -10.882 -39.568 1.00 27.27 259 LYS A O 1
ATOM 1945 N N . ASP A 1 260 ? 47.830 -11.632 -39.809 1.00 27.88 260 ASP A N 1
ATOM 1946 C CA . ASP A 1 260 ? 47.239 -12.814 -40.493 1.00 27.88 260 ASP A CA 1
ATOM 1947 C C . ASP A 1 260 ? 47.852 -14.103 -39.932 1.00 27.88 260 ASP A C 1
ATOM 1949 O O . ASP A 1 260 ? 49.022 -14.359 -40.184 1.00 27.88 260 ASP A O 1
ATOM 1953 N N . VAL A 1 261 ? 47.037 -14.960 -39.303 1.00 27.44 261 VAL A N 1
ATOM 1954 C CA . VAL A 1 261 ? 46.996 -16.398 -39.630 1.00 27.44 261 VAL A CA 1
ATOM 1955 C C . VAL A 1 261 ? 45.559 -16.897 -39.453 1.00 27.44 261 VAL A C 1
ATOM 1957 O O . VAL A 1 261 ? 44.984 -16.861 -38.369 1.00 27.44 261 VAL A O 1
ATOM 1960 N N . VAL A 1 262 ? 45.004 -17.356 -40.571 1.00 25.53 262 VAL A N 1
ATOM 1961 C CA . VAL A 1 262 ? 43.722 -18.046 -40.740 1.00 25.53 262 VAL A CA 1
ATOM 1962 C C . VAL A 1 262 ? 43.933 -19.559 -40.623 1.00 25.53 262 VAL A C 1
ATOM 1964 O O . VAL A 1 262 ? 44.999 -20.053 -40.986 1.00 25.53 262 VAL A O 1
ATOM 1967 N N . SER A 1 263 ? 42.844 -20.265 -40.293 1.00 26.81 263 SER A N 1
ATOM 1968 C CA . SER A 1 263 ? 42.508 -21.671 -40.615 1.00 26.81 263 SER A CA 1
ATOM 1969 C C . SER A 1 263 ? 42.597 -22.642 -39.437 1.00 26.81 263 SER A C 1
ATOM 1971 O O . SER A 1 263 ? 43.580 -22.652 -38.717 1.00 26.81 263 SER A O 1
ATOM 1973 N N . ALA A 1 264 ? 41.673 -23.579 -39.231 1.00 25.44 264 ALA A N 1
ATOM 1974 C CA . ALA A 1 264 ? 40.397 -23.898 -39.872 1.00 25.44 264 ALA A CA 1
ATOM 1975 C C . ALA A 1 264 ? 39.755 -25.068 -39.094 1.00 25.44 264 ALA A C 1
ATOM 1977 O O . ALA A 1 264 ? 40.456 -25.781 -38.378 1.00 25.44 264 ALA A O 1
ATOM 1978 N N . ARG A 1 265 ? 38.478 -25.326 -39.421 1.00 25.70 265 ARG A N 1
ATOM 1979 C CA . ARG A 1 265 ? 37.721 -26.600 -39.360 1.00 25.70 265 ARG A CA 1
ATOM 1980 C C . ARG A 1 265 ? 36.620 -26.709 -38.292 1.00 25.70 265 ARG A C 1
ATOM 1982 O O . ARG A 1 265 ? 36.831 -27.186 -37.187 1.00 25.70 265 ARG A O 1
ATOM 1989 N N . SER A 1 266 ? 35.409 -26.348 -38.725 1.00 29.03 266 SER A N 1
ATOM 1990 C CA . SER A 1 266 ? 34.150 -27.106 -38.526 1.00 29.03 266 SER A CA 1
ATOM 1991 C C . SER A 1 266 ? 34.197 -28.439 -39.334 1.00 29.03 266 SER A C 1
ATOM 1993 O O . SER A 1 266 ? 35.211 -28.629 -40.018 1.00 29.03 266 SER A O 1
ATOM 1995 N N . PRO A 1 267 ? 33.156 -29.314 -39.409 1.00 47.41 267 PRO A N 1
ATOM 1996 C CA . PRO A 1 267 ? 31.753 -29.181 -38.959 1.00 47.41 267 PRO A CA 1
ATOM 1997 C C . PRO A 1 267 ? 31.095 -30.488 -38.419 1.00 47.41 267 PRO A C 1
ATOM 1999 O O . PRO A 1 267 ? 31.765 -31.491 -38.215 1.00 47.41 267 PRO A O 1
ATOM 2002 N N . GLU A 1 268 ? 29.759 -30.433 -38.285 1.00 26.62 268 GLU A N 1
ATOM 2003 C CA . GLU A 1 268 ? 28.760 -31.523 -38.170 1.00 26.62 268 GLU A CA 1
ATOM 2004 C C . GLU A 1 268 ? 28.331 -31.900 -36.732 1.00 26.62 268 GLU A C 1
ATOM 2006 O O . GLU A 1 268 ? 29.155 -32.030 -35.842 1.00 26.62 268 GLU A O 1
ATOM 2011 N N . GLY A 1 269 ? 27.043 -32.055 -36.400 1.00 25.08 269 GLY A N 1
ATOM 2012 C CA . GLY A 1 269 ? 25.880 -32.274 -37.256 1.00 25.08 269 GLY A CA 1
ATOM 2013 C C . GLY A 1 269 ? 24.534 -31.955 -36.591 1.00 25.08 269 GLY A C 1
ATOM 2014 O O . GLY A 1 269 ? 24.421 -31.676 -35.401 1.00 25.08 269 GLY A O 1
ATOM 2015 N N . ALA A 1 270 ? 23.527 -31.960 -37.456 1.00 26.17 270 ALA A N 1
ATOM 2016 C CA . ALA A 1 270 ? 22.127 -31.650 -37.228 1.00 26.17 270 ALA A CA 1
ATOM 2017 C C . ALA A 1 270 ? 21.381 -32.689 -36.374 1.00 26.17 270 ALA A C 1
ATOM 2019 O O . ALA A 1 270 ? 21.676 -33.875 -36.463 1.00 26.17 270 ALA A O 1
ATOM 2020 N N . ALA A 1 271 ? 20.316 -32.253 -35.692 1.00 24.89 271 ALA A N 1
ATOM 2021 C CA . ALA A 1 271 ? 19.042 -32.979 -35.651 1.00 24.89 271 ALA A CA 1
ATOM 2022 C C . ALA A 1 271 ? 17.922 -32.082 -35.099 1.00 24.89 271 ALA A C 1
ATOM 2024 O O . ALA A 1 271 ? 17.894 -31.728 -33.924 1.00 24.89 271 ALA A O 1
ATOM 2025 N N . ALA A 1 272 ? 16.975 -31.752 -35.973 1.00 25.22 272 ALA A N 1
ATOM 2026 C CA . ALA A 1 272 ? 15.618 -31.401 -35.595 1.00 25.22 272 ALA A CA 1
ATOM 2027 C C . ALA A 1 272 ? 14.871 -32.676 -35.174 1.00 25.22 272 ALA A C 1
ATOM 2029 O O . ALA A 1 272 ? 15.001 -33.694 -35.853 1.00 25.22 272 ALA A O 1
ATOM 2030 N N . GLN A 1 273 ? 14.033 -32.607 -34.138 1.00 25.28 273 GLN A N 1
ATOM 2031 C CA . GLN A 1 273 ? 12.844 -33.456 -34.048 1.00 25.28 273 GLN A CA 1
ATOM 2032 C C . GLN A 1 273 ? 11.765 -32.821 -33.168 1.00 25.28 273 GLN A C 1
ATOM 2034 O O . GLN A 1 273 ? 12.032 -32.215 -32.134 1.00 25.28 273 GLN A O 1
ATOM 2039 N N . ALA A 1 274 ? 10.541 -32.929 -33.673 1.00 24.05 274 ALA A N 1
ATOM 2040 C CA . ALA A 1 274 ? 9.316 -32.348 -33.166 1.00 24.05 274 ALA A CA 1
ATOM 2041 C C . ALA A 1 274 ? 8.588 -33.292 -32.194 1.00 24.05 274 ALA A C 1
ATOM 2043 O O . ALA A 1 274 ? 8.711 -34.504 -32.306 1.00 24.05 274 ALA A O 1
ATOM 2044 N N . PHE A 1 275 ? 7.772 -32.677 -31.329 1.00 24.34 275 PHE A N 1
ATOM 2045 C CA . PHE A 1 275 ? 6.526 -33.170 -30.727 1.00 24.34 275 PHE A CA 1
ATOM 2046 C C . PHE A 1 275 ? 6.449 -34.630 -30.251 1.00 24.34 275 PHE A C 1
ATOM 2048 O O . PHE A 1 275 ? 6.202 -35.533 -31.042 1.00 24.34 275 PHE A O 1
ATOM 2055 N N . GLU A 1 276 ? 6.324 -34.801 -28.930 1.00 22.56 276 GLU A N 1
ATOM 2056 C CA . GLU A 1 276 ? 5.330 -35.741 -28.412 1.00 22.56 276 GLU A CA 1
ATOM 2057 C C . GLU A 1 276 ? 4.694 -35.260 -27.099 1.00 22.56 276 GLU A C 1
ATOM 2059 O O . GLU A 1 276 ? 5.353 -34.855 -26.143 1.00 22.56 276 GLU A O 1
ATOM 2064 N N . LYS A 1 277 ? 3.358 -35.268 -27.106 1.00 27.00 277 LYS A N 1
ATOM 2065 C CA . LYS A 1 277 ? 2.466 -34.997 -25.980 1.00 27.00 277 LYS A CA 1
ATOM 2066 C C . LYS A 1 277 ? 2.717 -36.019 -24.877 1.00 27.00 277 LYS A C 1
ATOM 2068 O O . LYS A 1 277 ? 2.497 -37.198 -25.127 1.00 27.00 277 LYS A O 1
ATOM 2073 N N . HIS A 1 278 ? 2.978 -35.580 -23.649 1.00 25.73 278 HIS A N 1
ATOM 2074 C CA . HIS A 1 278 ? 2.625 -36.358 -22.461 1.00 25.73 278 HIS A CA 1
ATOM 2075 C C . HIS A 1 278 ? 1.792 -35.510 -21.501 1.00 25.73 278 HIS A C 1
ATOM 2077 O O . HIS A 1 278 ? 2.251 -34.564 -20.867 1.00 25.73 278 HIS A O 1
ATOM 2083 N N . SER A 1 279 ? 0.514 -35.879 -21.447 1.00 26.16 279 SER A N 1
ATOM 2084 C CA . SER A 1 279 ? -0.372 -35.624 -20.326 1.00 26.16 279 SER A CA 1
ATOM 2085 C C . SER A 1 279 ? 0.256 -36.224 -19.070 1.00 26.16 279 SER A C 1
ATOM 2087 O O . SER A 1 279 ? 0.537 -37.418 -19.047 1.00 26.16 279 SER A O 1
ATOM 2089 N N . CYS A 1 280 ? 0.433 -35.426 -18.020 1.00 23.62 280 CYS A N 1
ATOM 2090 C CA . CYS A 1 280 ? 0.495 -35.967 -16.672 1.00 23.62 280 CYS A CA 1
ATOM 2091 C C . CYS A 1 280 ? -0.378 -35.109 -15.761 1.00 23.62 280 CYS A C 1
ATOM 2093 O O . CYS A 1 280 ? -0.130 -33.927 -15.527 1.00 23.62 280 CYS A O 1
ATOM 2095 N N . ARG A 1 281 ? -1.479 -35.727 -15.340 1.00 24.17 281 ARG A N 1
ATOM 2096 C CA . ARG A 1 281 ? -2.386 -35.245 -14.308 1.00 24.17 281 ARG A CA 1
ATOM 2097 C C . ARG A 1 281 ? -1.648 -35.142 -12.973 1.00 24.17 281 ARG A C 1
ATOM 2099 O O . ARG A 1 281 ? -0.833 -35.997 -12.657 1.00 24.17 281 ARG A O 1
ATOM 2106 N N . SER A 1 282 ? -2.101 -34.172 -12.180 1.00 30.44 282 SER A N 1
ATOM 2107 C CA . SER A 1 282 ? -2.251 -34.223 -10.720 1.00 30.44 282 SER A CA 1
ATOM 2108 C C . SER A 1 282 ? -1.041 -34.607 -9.865 1.00 30.44 282 SER A C 1
ATOM 2110 O O . SER A 1 282 ? -0.645 -35.766 -9.812 1.00 30.44 282 SER A O 1
ATOM 2112 N N . GLY A 1 283 ? -0.654 -33.670 -8.998 1.00 29.34 283 GLY A N 1
ATOM 2113 C CA . GLY A 1 283 ? -0.224 -34.022 -7.647 1.00 29.34 283 GLY A CA 1
ATOM 2114 C C . GLY A 1 283 ? 1.165 -33.542 -7.278 1.00 29.34 283 GLY A C 1
ATOM 2115 O O . GLY A 1 283 ? 2.069 -34.351 -7.167 1.00 29.34 283 GLY A O 1
ATOM 2116 N N . LEU A 1 284 ? 1.308 -32.247 -6.999 1.00 25.38 284 LEU A N 1
ATOM 2117 C CA . LEU A 1 284 ? 2.330 -31.746 -6.078 1.00 25.38 284 LEU A CA 1
ATOM 2118 C C . LEU A 1 284 ? 1.875 -30.392 -5.515 1.00 25.38 284 LEU A C 1
ATOM 2120 O O . LEU A 1 284 ? 2.394 -29.334 -5.841 1.00 25.38 284 LEU A O 1
ATOM 2124 N N . LYS A 1 285 ? 0.846 -30.436 -4.659 1.00 28.81 285 LYS A N 1
ATOM 2125 C CA . LYS A 1 285 ? 0.698 -29.444 -3.589 1.00 28.81 285 LYS A CA 1
ATOM 2126 C C . LYS A 1 285 ? 1.658 -29.880 -2.479 1.00 28.81 285 LYS A C 1
ATOM 2128 O O . LYS A 1 285 ? 1.323 -30.772 -1.705 1.00 28.81 285 LYS A O 1
ATOM 2133 N N . ALA A 1 286 ? 2.865 -29.323 -2.460 1.00 25.33 286 ALA A N 1
ATOM 2134 C CA . ALA A 1 286 ? 3.784 -29.414 -1.326 1.00 25.33 286 ALA A CA 1
ATOM 2135 C C . ALA A 1 286 ? 3.650 -28.097 -0.542 1.00 25.33 286 ALA A C 1
ATOM 2137 O O . ALA A 1 286 ? 3.904 -27.029 -1.084 1.00 25.33 286 ALA A O 1
ATOM 2138 N N . ARG A 1 287 ? 2.978 -28.133 0.612 1.00 27.80 287 ARG A N 1
ATOM 2139 C CA . ARG A 1 287 ? 3.611 -28.231 1.942 1.00 27.80 287 ARG A CA 1
ATOM 2140 C C . ARG A 1 287 ? 4.506 -27.034 2.258 1.00 27.80 287 ARG A C 1
ATOM 2142 O O . ARG A 1 287 ? 5.716 -27.169 2.369 1.00 27.80 287 ARG A O 1
ATOM 2149 N N . TYR A 1 288 ? 3.880 -25.881 2.428 1.00 34.84 288 TYR A N 1
ATOM 2150 C CA . TYR A 1 288 ? 4.433 -24.775 3.195 1.00 34.84 288 TYR A CA 1
ATOM 2151 C C . TYR A 1 288 ? 3.277 -24.268 4.063 1.00 34.84 288 TYR A C 1
ATOM 2153 O O . TYR A 1 288 ? 2.204 -24.027 3.514 1.00 34.84 288 TYR A O 1
ATOM 2161 N N . TRP A 1 289 ? 3.501 -24.190 5.383 1.00 32.75 289 TRP A N 1
ATOM 2162 C CA . TRP A 1 289 ? 2.551 -23.818 6.459 1.00 32.75 289 TRP A CA 1
ATOM 2163 C C . TRP A 1 289 ? 1.725 -24.944 7.121 1.00 32.75 289 TRP A C 1
ATOM 2165 O O . TRP A 1 289 ? 0.515 -24.813 7.262 1.00 32.75 289 TRP A O 1
ATOM 2175 N N . ASP A 1 290 ? 2.364 -26.020 7.600 1.00 24.75 290 ASP A N 1
ATOM 2176 C CA . ASP A 1 290 ? 1.665 -27.088 8.352 1.00 24.75 290 ASP A CA 1
ATOM 2177 C C . ASP A 1 290 ? 1.383 -26.774 9.847 1.00 24.75 290 ASP A C 1
ATOM 2179 O O . ASP A 1 290 ? 0.769 -27.601 10.509 1.00 24.75 290 ASP A O 1
ATOM 2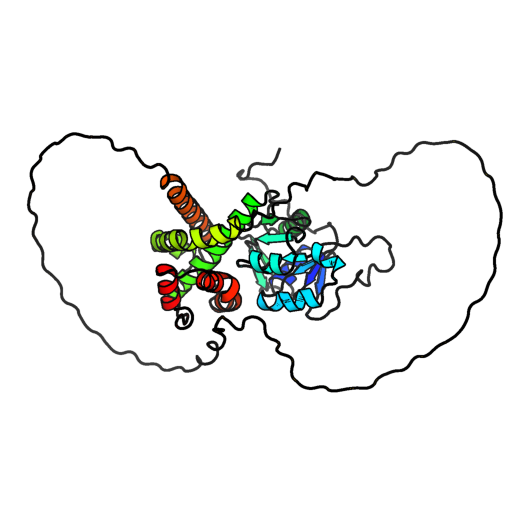183 N N . ASP A 1 291 ? 1.718 -25.587 10.378 1.00 26.47 291 ASP A N 1
ATOM 2184 C CA . ASP A 1 291 ? 1.459 -25.241 11.798 1.00 26.47 291 ASP A CA 1
ATOM 2185 C C . ASP A 1 291 ? 0.534 -24.023 12.020 1.00 26.47 291 ASP A C 1
ATOM 2187 O O . ASP A 1 291 ? 0.459 -23.482 13.122 1.00 26.47 291 ASP A O 1
ATOM 2191 N N . VAL A 1 292 ? -0.221 -23.590 11.003 1.00 27.33 292 VAL A N 1
ATOM 2192 C CA . VAL A 1 292 ? -1.283 -22.577 11.169 1.00 27.33 292 VAL A CA 1
ATOM 2193 C C . VAL A 1 292 ? -2.524 -23.035 10.397 1.00 27.33 292 VAL A C 1
ATOM 2195 O O . VAL A 1 292 ? -2.438 -23.192 9.178 1.00 27.33 292 VAL A O 1
ATOM 2198 N N . PRO A 1 293 ? -3.685 -23.273 11.041 1.00 24.88 293 PRO A N 1
ATOM 2199 C CA . PRO A 1 293 ? -4.889 -23.661 10.317 1.00 24.88 293 PRO A CA 1
ATOM 2200 C C . PRO A 1 293 ? -5.309 -22.543 9.350 1.00 24.88 293 PRO A C 1
ATOM 2202 O O . PRO A 1 293 ? -5.701 -21.448 9.751 1.00 24.88 293 PRO A O 1
ATOM 2205 N N . LEU A 1 294 ? -5.212 -22.831 8.051 1.00 26.69 294 LEU A N 1
ATOM 2206 C CA . LEU A 1 294 ? -5.634 -21.958 6.958 1.00 26.69 294 LEU A CA 1
ATOM 2207 C C . LEU A 1 294 ? -7.140 -21.653 7.078 1.00 26.69 294 LEU A C 1
ATOM 2209 O O . LEU A 1 294 ? -7.976 -22.527 6.848 1.00 26.69 294 LEU A O 1
ATOM 2213 N N . ILE A 1 295 ? -7.505 -20.401 7.379 1.00 33.66 295 ILE A N 1
ATOM 2214 C CA . ILE A 1 295 ? -8.885 -19.885 7.257 1.00 33.66 295 ILE A CA 1
ATOM 2215 C C . ILE A 1 295 ? -9.165 -19.636 5.773 1.00 33.66 295 ILE A C 1
ATOM 2217 O O . ILE A 1 295 ? -9.157 -18.511 5.278 1.00 33.66 295 ILE A O 1
ATOM 2221 N N . GLY A 1 296 ? -9.334 -20.726 5.034 1.00 27.62 296 GLY A N 1
ATOM 2222 C CA . GLY A 1 296 ? -9.404 -20.725 3.580 1.00 27.62 296 GLY A CA 1
ATOM 2223 C C . GLY A 1 296 ? -10.647 -21.401 3.028 1.00 27.62 296 GLY A C 1
ATOM 2224 O O . GLY A 1 296 ? -10.503 -22.106 2.046 1.00 27.62 296 GLY A O 1
ATOM 2225 N N . ASP A 1 297 ? -11.835 -21.224 3.626 1.00 28.27 297 ASP A N 1
ATOM 2226 C CA . ASP A 1 297 ? -13.082 -21.795 3.067 1.00 28.27 297 ASP A CA 1
ATOM 2227 C C . ASP A 1 297 ? -14.372 -20.958 3.262 1.00 28.27 297 ASP A C 1
ATOM 2229 O O . ASP A 1 297 ? -15.466 -21.412 2.934 1.00 28.27 297 ASP A O 1
ATOM 2233 N N . VAL A 1 298 ? -14.307 -19.693 3.697 1.00 33.50 298 VAL A N 1
ATOM 2234 C CA . VAL A 1 298 ? -15.529 -18.910 4.038 1.00 33.50 298 VAL A CA 1
ATOM 2235 C C . VAL A 1 298 ? -16.135 -18.116 2.853 1.00 33.50 298 VAL A C 1
ATOM 2237 O O . VAL A 1 298 ? -17.044 -17.314 3.026 1.00 33.50 298 VAL A O 1
ATOM 2240 N N . ALA A 1 299 ? -15.704 -18.343 1.605 1.00 27.70 299 ALA A N 1
ATOM 2241 C CA . ALA A 1 299 ? -16.192 -17.583 0.435 1.00 27.70 299 ALA A CA 1
ATOM 2242 C C . ALA A 1 299 ? -17.234 -18.310 -0.446 1.00 27.70 299 ALA A C 1
ATOM 2244 O O . ALA A 1 299 ? -17.467 -17.918 -1.590 1.00 27.70 299 ALA A O 1
ATOM 2245 N N . ARG A 1 300 ? -17.889 -19.361 0.054 1.00 28.97 300 ARG A N 1
ATOM 2246 C CA . ARG A 1 300 ? -19.038 -19.991 -0.616 1.00 28.97 300 ARG A CA 1
ATOM 2247 C C . ARG A 1 300 ? -20.115 -20.273 0.415 1.00 28.97 300 ARG A C 1
ATOM 2249 O O . ARG A 1 300 ? -20.003 -21.273 1.101 1.00 28.97 300 ARG A O 1
ATOM 2256 N N . LEU A 1 301 ? -21.097 -19.373 0.521 1.00 27.73 301 LEU A N 1
ATOM 2257 C CA . LEU A 1 301 ? -22.481 -19.562 1.005 1.00 27.73 301 LEU A CA 1
ATOM 2258 C C . LEU A 1 301 ? -23.050 -18.189 1.416 1.00 27.73 301 LEU A C 1
ATOM 2260 O O . LEU A 1 301 ? -23.194 -17.884 2.592 1.00 27.73 301 LEU A O 1
ATOM 2264 N N . ALA A 1 302 ? -23.341 -17.331 0.439 1.00 28.78 302 ALA A N 1
ATOM 2265 C CA . ALA A 1 302 ? -24.167 -16.138 0.650 1.00 28.78 302 ALA A CA 1
ATOM 2266 C C . ALA A 1 302 ? -24.843 -15.739 -0.672 1.00 28.78 302 ALA A C 1
ATOM 2268 O O . ALA A 1 302 ? -24.623 -14.665 -1.219 1.00 28.78 302 ALA A O 1
ATOM 2269 N N . SER A 1 303 ? -25.631 -16.662 -1.222 1.00 30.62 303 SER A N 1
ATOM 2270 C CA . SER A 1 303 ? -26.674 -16.367 -2.208 1.00 30.62 303 SER A CA 1
ATOM 2271 C C . SER A 1 303 ? -27.928 -17.091 -1.738 1.00 30.62 303 SER A C 1
ATOM 2273 O O . SER A 1 303 ? -28.189 -18.231 -2.119 1.00 30.62 303 SER A O 1
ATOM 2275 N N . GLY A 1 304 ? -28.615 -16.462 -0.796 1.00 26.08 304 GLY A N 1
ATOM 2276 C CA . GLY A 1 304 ? -29.842 -16.945 -0.186 1.00 26.08 304 GLY A CA 1
ATOM 2277 C C . GLY A 1 304 ? -30.555 -15.742 0.400 1.00 26.08 304 GLY A C 1
ATOM 2278 O O . GLY A 1 304 ? -30.273 -15.347 1.526 1.00 26.08 304 GLY A O 1
ATOM 2279 N N . GLU A 1 305 ? -31.370 -15.110 -0.436 1.00 30.84 305 GLU A N 1
ATOM 2280 C CA . GLU A 1 305 ? -32.399 -14.158 -0.038 1.00 30.84 305 GLU A CA 1
ATOM 2281 C C . GLU A 1 305 ? -33.326 -14.834 0.980 1.00 30.84 305 GLU A C 1
ATOM 2283 O O . GLU A 1 305 ? -33.806 -15.934 0.712 1.00 30.84 305 GLU A O 1
ATOM 2288 N N . ASP A 1 306 ? -33.592 -14.189 2.118 1.00 27.77 306 ASP A N 1
ATOM 2289 C CA . ASP A 1 306 ? -34.912 -14.312 2.733 1.00 27.77 306 ASP A CA 1
ATOM 2290 C C . ASP A 1 306 ? -35.255 -13.078 3.578 1.00 27.77 306 ASP A C 1
ATOM 2292 O O . ASP A 1 306 ? -34.530 -12.676 4.493 1.00 27.77 306 ASP A O 1
ATOM 2296 N N . ASP A 1 307 ? -36.374 -12.472 3.198 1.00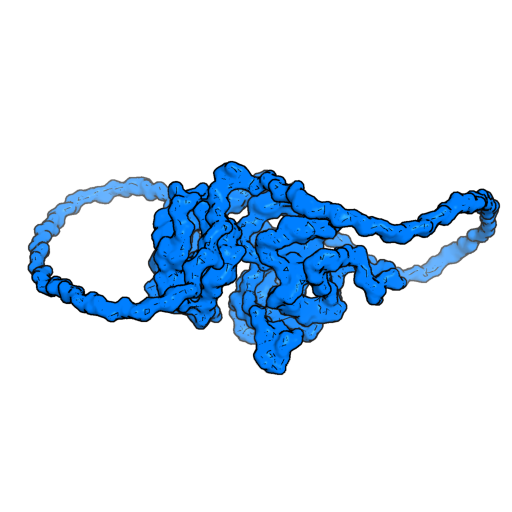 29.80 307 ASP A N 1
ATOM 2297 C CA . ASP A 1 307 ? -37.053 -11.353 3.831 1.00 29.80 307 ASP A CA 1
ATOM 2298 C C . ASP A 1 307 ? -37.796 -11.844 5.074 1.00 29.80 307 ASP A C 1
ATOM 2300 O O . ASP A 1 307 ? -38.674 -12.695 4.957 1.00 29.80 307 ASP A O 1
ATOM 2304 N N . SER A 1 308 ? -37.547 -11.264 6.255 1.00 28.67 308 SER A N 1
ATOM 2305 C CA . SER A 1 308 ? -38.610 -10.996 7.249 1.00 28.67 308 SER A CA 1
ATOM 2306 C C . SER A 1 308 ? -38.103 -10.283 8.511 1.00 28.67 308 SER A C 1
ATOM 2308 O O . SER A 1 308 ? -37.361 -10.825 9.325 1.00 28.67 308 SER A O 1
ATOM 2310 N N . ILE A 1 309 ? -38.594 -9.056 8.709 1.00 31.50 309 ILE A N 1
ATOM 2311 C CA . ILE A 1 309 ? -38.629 -8.335 9.995 1.00 31.50 309 ILE A CA 1
ATOM 2312 C C . ILE A 1 309 ? -39.928 -8.727 10.724 1.00 31.50 309 ILE A C 1
ATOM 2314 O O . ILE A 1 309 ? -40.972 -8.808 10.072 1.00 31.50 309 ILE A O 1
ATOM 2318 N N . PRO A 1 310 ? -39.917 -8.910 12.061 1.00 32.09 310 PRO A N 1
ATOM 2319 C CA . PRO A 1 310 ? -40.799 -8.059 12.877 1.00 32.09 310 PRO A CA 1
ATOM 2320 C C . PRO A 1 310 ? -40.287 -7.699 14.290 1.00 32.09 310 PRO A C 1
ATOM 2322 O O . PRO A 1 310 ? -39.826 -8.557 15.031 1.00 32.09 310 PRO A O 1
ATOM 2325 N N . GLY A 1 311 ? -40.552 -6.440 14.683 1.00 25.81 311 GLY A N 1
ATOM 2326 C CA . GLY A 1 311 ? -40.936 -6.008 16.046 1.00 25.81 311 GLY A CA 1
ATOM 2327 C C . GLY A 1 311 ? -39.822 -5.954 17.105 1.00 25.81 311 GLY A C 1
ATOM 2328 O O . GLY A 1 311 ? -39.158 -6.937 17.373 1.00 25.81 311 GLY A O 1
ATOM 2329 N N . GLY A 1 312 ? -39.540 -4.836 17.777 1.00 24.22 312 GLY A N 1
ATOM 2330 C CA . GLY A 1 312 ? -40.485 -3.960 18.472 1.00 24.22 312 GLY A CA 1
ATOM 2331 C C . GLY A 1 312 ? -40.501 -4.322 19.964 1.00 24.22 312 GLY A C 1
ATOM 2332 O O . GLY A 1 312 ? -41.245 -5.209 20.364 1.00 24.22 312 GLY A O 1
ATOM 2333 N N . GLY A 1 313 ? -39.685 -3.652 20.788 1.00 25.41 313 GLY A N 1
ATOM 2334 C CA . GLY A 1 313 ? -39.620 -3.897 22.234 1.00 25.41 313 GLY A CA 1
ATOM 2335 C C . GLY A 1 313 ? -38.997 -2.727 22.993 1.00 25.41 313 GLY A C 1
ATOM 2336 O O . GLY A 1 313 ? -37.798 -2.490 22.906 1.00 25.41 313 GLY A O 1
ATOM 2337 N N . LEU A 1 314 ? -39.850 -1.988 23.702 1.00 27.34 314 LEU A N 1
ATOM 2338 C CA . LEU A 1 314 ? -39.541 -0.849 24.566 1.00 27.34 314 LEU A CA 1
ATOM 2339 C C . LEU A 1 314 ? -38.634 -1.225 25.752 1.00 27.34 314 LEU A C 1
ATOM 2341 O O . LEU A 1 314 ? -38.826 -2.272 26.366 1.00 27.34 314 LEU A O 1
ATOM 2345 N N . LEU A 1 315 ? -37.755 -0.304 26.160 1.00 30.84 315 LEU A N 1
ATOM 2346 C CA . LEU A 1 315 ? -37.160 -0.268 27.502 1.00 30.84 315 LEU A CA 1
ATOM 2347 C C . LEU A 1 315 ? -37.569 1.036 28.211 1.00 30.84 315 LEU A C 1
ATOM 2349 O O . LEU A 1 315 ? -37.634 2.081 27.557 1.00 30.84 315 LEU A O 1
ATOM 2353 N N . PRO A 1 316 ? -37.880 1.000 29.521 1.00 33.31 316 PRO A N 1
ATOM 2354 C CA . PRO A 1 316 ? -38.443 2.137 30.232 1.00 33.31 316 PRO A CA 1
ATOM 2355 C C . PRO A 1 316 ? -37.376 3.086 30.791 1.00 33.31 316 PRO A C 1
ATOM 2357 O O . PRO A 1 316 ? -36.253 2.713 31.123 1.00 33.31 316 PRO A O 1
ATOM 2360 N N . THR A 1 317 ? -37.795 4.337 30.935 1.00 27.95 317 THR A N 1
ATOM 2361 C CA . THR A 1 317 ? -37.089 5.465 31.542 1.00 27.95 317 THR A CA 1
ATOM 2362 C C . THR A 1 317 ? -37.110 5.473 33.077 1.00 27.95 317 THR A C 1
ATOM 2364 O O . THR A 1 317 ? -38.150 5.200 33.673 1.00 27.95 317 THR A O 1
ATOM 2367 N N . ARG A 1 318 ? -36.031 6.056 33.632 1.00 27.17 318 ARG A N 1
ATOM 2368 C CA . ARG A 1 318 ? -35.958 6.993 34.781 1.00 27.17 318 ARG A CA 1
ATOM 2369 C C . ARG A 1 318 ? -35.648 6.431 36.180 1.00 27.17 318 ARG A C 1
ATOM 2371 O O . ARG A 1 318 ? -36.479 5.770 36.783 1.00 27.17 318 ARG A O 1
ATOM 2378 N N . ALA A 1 319 ? -34.542 6.916 36.758 1.00 27.50 319 ALA A N 1
ATOM 2379 C CA . ALA A 1 319 ? -34.511 7.522 38.095 1.00 27.50 319 ALA A CA 1
ATOM 2380 C C . ALA A 1 319 ? -33.290 8.452 38.239 1.00 27.50 319 ALA A C 1
ATOM 2382 O O . ALA A 1 319 ? -32.231 8.209 37.670 1.00 27.50 319 ALA A O 1
ATOM 2383 N N . GLN A 1 320 ? -33.519 9.550 38.948 1.00 27.31 320 GLN A N 1
ATOM 2384 C CA . GLN A 1 320 ? -32.665 10.706 39.211 1.00 27.31 320 GLN A CA 1
ATOM 2385 C C . GLN A 1 320 ? -32.077 10.598 40.637 1.00 27.31 320 GLN A C 1
ATOM 2387 O O . GLN A 1 320 ? -32.636 9.877 41.456 1.00 27.31 320 GLN A O 1
ATOM 2392 N N . GLU A 1 321 ? -31.067 11.438 40.907 1.00 28.69 321 GLU A N 1
ATOM 2393 C CA . GLU A 1 321 ? -30.643 11.995 42.214 1.00 28.69 321 GLU A CA 1
ATOM 2394 C C . GLU A 1 321 ? -29.637 11.239 43.105 1.00 28.69 321 GLU A C 1
ATOM 2396 O O . GLU A 1 321 ? -29.830 10.084 43.474 1.00 28.69 321 GLU A O 1
ATOM 2401 N N . GLY A 1 322 ? -28.607 11.988 43.541 1.00 26.80 322 GLY A N 1
ATOM 2402 C CA . GLY A 1 322 ? -27.878 11.729 44.787 1.00 26.80 322 GLY A CA 1
ATOM 2403 C C . GLY A 1 322 ? -26.403 12.152 44.822 1.00 26.80 322 GLY A C 1
ATOM 2404 O O . GLY A 1 322 ? -25.538 11.284 44.816 1.00 26.80 322 GLY A O 1
ATOM 2405 N N . ASP A 1 323 ? -26.116 13.456 44.926 1.00 27.81 323 ASP A N 1
ATOM 2406 C CA . ASP A 1 323 ? -24.840 13.967 45.470 1.00 27.81 323 ASP A CA 1
ATOM 2407 C C . ASP A 1 323 ? -24.687 13.570 46.951 1.00 27.81 323 ASP A C 1
ATOM 2409 O O . ASP A 1 323 ? -25.675 13.571 47.695 1.00 27.81 323 ASP A O 1
ATOM 2413 N N . PRO A 1 324 ? -23.446 13.362 47.430 1.00 36.12 324 PRO A N 1
ATOM 2414 C CA . PRO A 1 324 ? -23.051 14.108 48.621 1.00 36.12 324 PRO A CA 1
ATOM 2415 C C . PRO A 1 324 ? -21.608 14.643 48.604 1.00 36.12 324 PRO A C 1
ATOM 2417 O O . PRO A 1 324 ? -20.639 13.952 48.303 1.00 36.12 324 PRO A O 1
ATOM 2420 N N . HIS A 1 325 ? -21.516 15.895 49.055 1.00 27.45 325 HIS A N 1
ATOM 2421 C CA . HIS A 1 325 ? -20.380 16.578 49.674 1.00 27.45 325 HIS A CA 1
ATOM 2422 C C . HIS A 1 325 ? -19.305 15.667 50.309 1.00 27.45 325 HIS A C 1
ATOM 2424 O O . HIS A 1 325 ? -19.595 14.921 51.245 1.00 27.45 325 HIS A O 1
ATOM 2430 N N . TRP A 1 326 ? -18.033 15.893 49.953 1.00 27.22 326 TRP A N 1
ATOM 2431 C CA . TRP A 1 326 ? -16.903 15.654 50.857 1.00 27.22 326 TRP A CA 1
ATOM 2432 C C . TRP A 1 326 ? -15.977 16.872 50.908 1.00 27.22 326 TRP A C 1
ATOM 2434 O O . TRP A 1 326 ? -15.587 17.451 49.896 1.00 27.22 326 TRP A O 1
ATOM 2444 N N . SER A 1 327 ? -15.689 17.273 52.140 1.00 27.89 327 SER A N 1
ATOM 2445 C CA . SER A 1 327 ? -14.896 18.419 52.557 1.00 27.89 327 SER A CA 1
ATOM 2446 C C . SER A 1 327 ? -13.392 18.217 52.372 1.00 27.89 327 SER A C 1
ATOM 2448 O O . SER A 1 327 ? -12.845 17.142 52.599 1.00 27.89 327 SER A O 1
ATOM 2450 N N . SER A 1 328 ? -12.741 19.331 52.056 1.00 28.94 328 SER A N 1
ATOM 2451 C CA . SER A 1 328 ? -11.309 19.618 52.102 1.00 28.94 328 SER A CA 1
ATOM 2452 C C . SER A 1 328 ? -10.534 18.960 53.250 1.00 28.94 328 SER A C 1
ATOM 2454 O O . SER A 1 328 ? -10.836 19.208 54.415 1.00 28.94 328 SER A O 1
ATOM 2456 N N . ASN A 1 329 ? -9.442 18.270 52.906 1.00 29.30 329 ASN A N 1
ATOM 2457 C CA . ASN A 1 329 ? -8.224 18.269 53.712 1.00 29.30 329 ASN A CA 1
ATOM 2458 C C . ASN A 1 329 ? -6.983 18.245 52.809 1.00 29.30 329 ASN A C 1
ATOM 2460 O O . ASN A 1 329 ? -6.778 17.341 52.005 1.00 29.30 329 ASN A O 1
ATOM 2464 N N . SER A 1 330 ? -6.194 19.304 52.969 1.00 30.45 330 SER A N 1
ATOM 2465 C CA . SER A 1 330 ? -4.851 19.524 52.445 1.00 30.45 330 SER A CA 1
ATOM 2466 C C . SER A 1 330 ? -3.866 18.586 53.138 1.00 30.45 330 SER A C 1
ATOM 2468 O O . SER A 1 330 ? -3.781 18.612 54.366 1.00 30.45 330 SER A O 1
ATOM 2470 N N . VAL A 1 331 ? -3.100 17.808 52.367 1.00 30.48 331 VAL A N 1
ATOM 2471 C CA . VAL A 1 331 ? -1.843 17.213 52.834 1.00 30.48 331 VAL A CA 1
ATOM 2472 C C . VAL A 1 331 ? -0.827 17.212 51.686 1.00 30.48 331 VAL A C 1
ATOM 2474 O O . VAL A 1 331 ? -1.084 16.672 50.617 1.00 30.48 331 VAL A O 1
ATOM 2477 N N . ALA A 1 332 ? 0.282 17.902 51.957 1.00 29.48 332 ALA A N 1
ATOM 2478 C CA . ALA A 1 332 ? 1.620 17.878 51.366 1.00 29.48 332 ALA A CA 1
ATOM 2479 C C . ALA A 1 332 ? 1.837 17.205 49.994 1.00 29.48 332 ALA A C 1
ATOM 2481 O O . ALA A 1 332 ? 1.751 15.991 49.836 1.00 29.48 332 ALA A O 1
ATOM 2482 N N . SER A 1 333 ? 2.280 18.026 49.037 1.00 30.78 333 SER A N 1
ATOM 2483 C CA . SER A 1 333 ? 2.943 17.598 47.809 1.00 30.78 333 SER A CA 1
ATOM 2484 C C . SER A 1 333 ? 4.332 17.023 48.119 1.00 30.78 333 SER A C 1
ATOM 2486 O O . SER A 1 333 ? 5.293 17.774 48.301 1.00 30.78 333 SER A O 1
ATOM 2488 N N . GLU A 1 334 ? 4.452 15.701 48.137 1.00 32.22 334 GLU A N 1
ATOM 2489 C CA . GLU A 1 334 ? 5.716 15.026 47.847 1.00 32.22 334 GLU A CA 1
ATOM 2490 C C . GLU A 1 334 ? 5.742 14.714 46.350 1.00 32.22 334 GLU A C 1
ATOM 2492 O O . GLU A 1 334 ? 4.989 13.887 45.838 1.00 32.22 334 GLU A O 1
ATOM 2497 N N . THR A 1 335 ? 6.579 15.449 45.623 1.00 35.88 335 THR A N 1
ATOM 2498 C CA . THR A 1 335 ? 6.884 15.199 44.214 1.00 35.88 335 THR A CA 1
ATOM 2499 C C . THR A 1 335 ? 7.629 13.876 44.092 1.00 35.88 335 THR A C 1
ATOM 2501 O O . THR A 1 335 ? 8.833 13.810 44.349 1.00 35.88 335 THR A O 1
ATOM 2504 N N . LEU A 1 336 ? 6.905 12.830 43.703 1.00 34.16 336 LEU A N 1
ATOM 2505 C CA . LEU A 1 336 ? 7.490 11.586 43.218 1.00 34.16 336 LEU A CA 1
ATOM 2506 C C . LEU A 1 336 ? 8.120 11.817 41.831 1.00 34.16 336 LEU A C 1
ATOM 2508 O O . LEU A 1 336 ? 7.612 12.641 41.064 1.00 34.16 336 LEU A O 1
ATOM 2512 N N . PRO A 1 337 ? 9.218 11.121 41.487 1.00 38.25 337 PRO A N 1
ATOM 2513 C CA . PRO A 1 337 ? 9.853 11.271 40.188 1.00 38.25 337 PRO A CA 1
ATOM 2514 C C . PRO A 1 337 ? 8.909 10.747 39.105 1.00 38.25 337 PRO A C 1
ATOM 2516 O O . PRO A 1 337 ? 8.460 9.605 39.164 1.00 38.25 337 PRO A O 1
ATOM 2519 N N . VAL A 1 338 ? 8.615 11.587 38.116 1.00 38.97 338 VAL A N 1
ATOM 2520 C CA . VAL A 1 338 ? 7.918 11.180 36.895 1.00 38.97 338 VAL A CA 1
ATOM 2521 C C . VAL A 1 338 ? 8.841 10.230 36.137 1.00 38.97 338 VAL A C 1
ATOM 2523 O O . VAL A 1 338 ? 9.878 10.642 35.615 1.00 38.97 338 VAL A O 1
ATOM 2526 N N . GLU A 1 339 ? 8.483 8.948 36.102 1.00 39.06 339 GLU A N 1
ATOM 2527 C CA . GLU A 1 339 ? 9.120 7.958 35.238 1.00 39.06 339 GLU A CA 1
ATOM 2528 C C . GLU A 1 339 ? 8.831 8.309 33.770 1.00 39.06 339 GLU A C 1
ATOM 2530 O O . GLU A 1 339 ? 7.795 7.996 33.186 1.00 39.06 339 GLU A O 1
ATOM 2535 N N . SER A 1 340 ? 9.784 9.024 33.181 1.00 49.28 340 SER A N 1
ATOM 2536 C CA . SER A 1 340 ? 9.849 9.432 31.781 1.00 49.28 340 SER A CA 1
ATOM 2537 C C . SER A 1 340 ? 10.131 8.231 30.865 1.00 49.28 340 SER A C 1
ATOM 2539 O O . SER A 1 340 ? 11.267 8.022 30.438 1.00 49.28 340 SER A O 1
ATOM 2541 N N . THR A 1 341 ? 9.097 7.452 30.537 1.00 46.09 341 THR A N 1
ATOM 2542 C CA . THR A 1 341 ? 9.104 6.527 29.377 1.00 46.09 341 THR A CA 1
ATOM 2543 C C . THR A 1 341 ? 7.772 6.465 28.613 1.00 46.09 341 THR A C 1
ATOM 2545 O O . THR A 1 341 ? 7.777 6.111 27.437 1.00 46.09 341 THR A O 1
ATOM 2548 N N . ALA A 1 342 ? 6.646 6.869 29.216 1.00 52.91 342 ALA A N 1
ATOM 2549 C CA . ALA A 1 342 ? 5.322 6.817 28.577 1.00 52.91 342 ALA A CA 1
ATOM 2550 C C . ALA A 1 342 ? 5.076 7.932 27.535 1.00 52.91 342 ALA A C 1
ATOM 2552 O O . ALA A 1 342 ? 4.392 7.704 26.536 1.00 52.91 342 ALA A O 1
ATOM 2553 N N . ASP A 1 343 ? 5.677 9.108 27.738 1.00 59.12 343 ASP A N 1
ATOM 2554 C CA . ASP A 1 343 ? 5.371 10.351 27.010 1.00 59.12 343 ASP A CA 1
ATOM 2555 C C . ASP A 1 343 ? 5.602 10.234 25.488 1.00 59.12 343 ASP A C 1
ATOM 2557 O O . ASP A 1 343 ? 4.719 10.497 24.675 1.00 59.12 343 ASP A O 1
ATOM 2561 N N . GLY A 1 344 ? 6.750 9.680 25.079 1.00 75.62 344 GLY A N 1
ATOM 2562 C CA . GLY A 1 344 ? 7.093 9.554 23.657 1.00 75.62 344 GLY A CA 1
ATOM 2563 C C . GLY A 1 344 ? 6.247 8.536 22.879 1.00 75.62 344 GLY A C 1
ATOM 2564 O O . GLY A 1 344 ? 6.079 8.676 21.664 1.00 75.62 344 GLY A O 1
ATOM 2565 N N . SER A 1 345 ? 5.713 7.514 23.557 1.00 85.62 345 SER A N 1
ATOM 2566 C CA . SER A 1 345 ? 4.859 6.498 22.925 1.00 85.62 345 SER A CA 1
ATOM 2567 C C . SER A 1 345 ? 3.461 7.043 22.641 1.00 85.62 345 SER A C 1
ATOM 2569 O O . SER A 1 345 ? 2.937 6.868 21.540 1.00 85.62 345 SER A O 1
ATOM 2571 N N . GLU A 1 346 ? 2.913 7.788 23.598 1.00 92.75 346 GLU A N 1
ATOM 2572 C CA . GLU A 1 346 ? 1.587 8.384 23.522 1.00 92.75 346 GLU A CA 1
ATOM 2573 C C . GLU A 1 346 ? 1.540 9.481 22.454 1.00 92.75 346 GLU A C 1
ATOM 2575 O O . GLU A 1 346 ? 0.701 9.454 21.552 1.00 92.75 346 GLU A O 1
ATOM 2580 N N . GLU A 1 347 ? 2.533 10.374 22.445 1.00 93.88 347 GLU A N 1
ATOM 2581 C CA . GLU A 1 347 ? 2.663 11.371 21.383 1.00 93.88 347 GLU A CA 1
ATOM 2582 C C . GLU A 1 347 ? 2.772 10.742 19.988 1.00 93.88 347 GLU A C 1
ATOM 2584 O O . GLU A 1 347 ? 2.253 11.278 19.006 1.00 93.88 347 GLU A O 1
ATOM 2589 N N . ARG A 1 348 ? 3.481 9.613 19.866 1.00 93.94 348 ARG A N 1
ATOM 2590 C CA . ARG A 1 348 ? 3.627 8.927 18.579 1.00 93.94 348 ARG A CA 1
ATOM 2591 C C . ARG A 1 348 ? 2.306 8.326 18.112 1.00 93.94 348 ARG A C 1
ATOM 2593 O O . ARG A 1 348 ? 2.023 8.404 16.916 1.00 93.94 348 ARG A O 1
ATOM 2600 N N . ILE A 1 349 ? 1.512 7.768 19.025 1.00 97.44 349 ILE A N 1
ATOM 2601 C CA . ILE A 1 349 ? 0.163 7.287 18.714 1.00 97.44 349 ILE A CA 1
ATOM 2602 C C . ILE A 1 349 ? -0.687 8.452 18.205 1.00 97.44 349 ILE A C 1
ATOM 2604 O O . ILE A 1 349 ? -1.246 8.340 17.117 1.00 97.44 349 ILE A O 1
ATOM 2608 N N . GLU A 1 350 ? -0.731 9.586 18.910 1.00 97.62 350 GLU A N 1
ATOM 2609 C CA . GLU A 1 350 ? -1.531 10.740 18.471 1.00 97.62 350 GLU A CA 1
ATOM 2610 C C . GLU A 1 350 ? -1.090 11.287 17.110 1.00 97.62 350 GLU A C 1
ATOM 2612 O O . GLU A 1 350 ? -1.935 11.489 16.237 1.00 97.62 350 GLU A O 1
ATOM 2617 N N . ARG A 1 351 ? 0.223 11.419 16.864 1.00 97.19 351 ARG A N 1
ATOM 2618 C CA . ARG A 1 351 ? 0.745 11.833 15.547 1.00 97.19 351 ARG A CA 1
ATOM 2619 C C . ARG A 1 351 ? 0.301 10.896 14.424 1.00 97.19 351 ARG A C 1
ATOM 2621 O O . ARG A 1 351 ? -0.035 11.356 13.333 1.00 97.19 351 ARG A O 1
ATOM 2628 N N . LEU A 1 352 ? 0.292 9.586 14.673 1.00 98.00 352 LEU A N 1
ATOM 2629 C CA . LEU A 1 352 ? -0.199 8.616 13.697 1.00 98.00 352 LEU A CA 1
ATOM 2630 C C . LEU A 1 352 ? -1.709 8.748 13.507 1.00 98.00 352 LEU A C 1
ATOM 2632 O O . LEU A 1 352 ? -2.157 8.822 12.369 1.00 98.00 352 LEU A O 1
ATOM 2636 N N . VAL A 1 353 ? -2.495 8.836 14.582 1.00 98.56 353 VAL A N 1
ATOM 2637 C CA . VAL A 1 353 ? -3.953 9.022 14.489 1.00 98.56 353 VAL A CA 1
ATOM 2638 C C . VAL A 1 353 ? -4.292 10.272 13.676 1.00 98.56 353 VAL A C 1
ATOM 2640 O O . VAL A 1 353 ? -5.152 10.194 12.796 1.00 98.56 353 VAL A O 1
ATOM 2643 N N . ASP A 1 354 ? -3.590 11.385 13.903 1.00 97.94 354 ASP A N 1
ATOM 2644 C CA . ASP A 1 354 ? -3.707 12.606 13.100 1.00 97.94 354 ASP A CA 1
ATOM 2645 C C . ASP A 1 354 ? -3.394 12.339 11.633 1.00 97.94 354 ASP A C 1
ATOM 2647 O O . ASP A 1 354 ? -4.260 12.534 10.780 1.00 97.94 354 ASP A O 1
ATOM 2651 N N . SER A 1 355 ? -2.217 11.788 11.339 1.00 97.00 355 SER A N 1
ATOM 2652 C CA . SER A 1 355 ? -1.776 11.489 9.973 1.00 97.00 355 SER A CA 1
ATOM 2653 C C . SER A 1 355 ? -2.748 10.565 9.215 1.00 97.00 355 SER A C 1
ATOM 2655 O O . SER A 1 355 ? -3.029 10.769 8.024 1.00 97.00 355 SER A O 1
ATOM 2657 N N . LEU A 1 356 ? -3.307 9.558 9.899 1.00 97.81 356 LEU A N 1
ATOM 2658 C CA . LEU A 1 356 ? -4.286 8.625 9.340 1.00 97.81 356 LEU A CA 1
ATOM 2659 C C . LEU A 1 356 ? -5.646 9.293 9.092 1.00 97.81 356 LEU A C 1
ATOM 2661 O O . LEU A 1 356 ? -6.281 9.055 8.055 1.00 97.81 356 LEU A O 1
ATOM 2665 N N . CYS A 1 357 ? -6.105 10.124 10.029 1.00 97.88 357 CYS A N 1
ATOM 2666 C CA . CYS A 1 357 ? -7.363 10.856 9.907 1.00 97.88 357 CYS A CA 1
ATOM 2667 C C . CYS A 1 357 ? -7.280 11.939 8.827 1.00 97.88 357 CYS A C 1
ATOM 2669 O O . CYS A 1 357 ? -8.188 12.035 8.005 1.00 97.88 357 CYS A O 1
ATOM 2671 N N . GLU A 1 358 ? -6.192 12.708 8.774 1.00 95.81 358 GLU A N 1
ATOM 2672 C CA . GLU A 1 358 ? -5.942 13.733 7.755 1.00 95.81 358 GLU A CA 1
ATOM 2673 C C . GLU A 1 358 ? -5.967 13.142 6.348 1.00 95.81 358 GLU A C 1
ATOM 2675 O O . GLU A 1 358 ? -6.672 13.646 5.468 1.00 95.81 358 GLU A O 1
ATOM 2680 N N . TYR A 1 359 ? -5.271 12.020 6.143 1.00 95.38 359 TYR A N 1
ATOM 2681 C CA . TYR A 1 359 ? -5.318 11.329 4.860 1.00 95.38 359 TYR A CA 1
ATOM 2682 C C . TYR A 1 359 ? -6.744 10.875 4.516 1.00 95.38 359 TYR A C 1
ATOM 2684 O O . TYR A 1 359 ? -7.241 11.122 3.416 1.00 95.38 359 TYR A O 1
ATOM 2692 N N . SER A 1 360 ? -7.448 10.280 5.479 1.00 95.50 360 SER A N 1
ATOM 2693 C CA . SER A 1 360 ? -8.829 9.826 5.289 1.00 95.50 360 SER A CA 1
ATOM 2694 C C . SER A 1 360 ? -9.793 10.971 4.975 1.00 95.50 360 SER A C 1
ATOM 2696 O O . SER A 1 360 ? -10.739 10.782 4.215 1.00 95.50 360 SER A O 1
ATOM 2698 N N . LEU A 1 361 ? -9.557 12.173 5.504 1.00 94.94 361 LEU A N 1
ATOM 2699 C CA . LEU A 1 361 ? -10.319 13.373 5.156 1.00 94.94 361 LEU A CA 1
ATOM 2700 C C . LEU A 1 361 ? -10.059 13.817 3.710 1.00 94.94 361 LEU A C 1
ATOM 2702 O O . LEU A 1 361 ? -11.013 14.191 3.024 1.00 94.94 361 LEU A O 1
ATOM 2706 N N . ALA A 1 362 ? -8.815 13.718 3.226 1.00 90.88 362 ALA A N 1
ATOM 2707 C CA . ALA A 1 362 ? -8.451 14.054 1.846 1.00 90.88 362 ALA A CA 1
ATOM 2708 C C . ALA A 1 362 ? -9.142 13.150 0.807 1.00 90.88 362 ALA A C 1
ATOM 2710 O O . ALA A 1 362 ? -9.443 13.596 -0.298 1.00 90.88 362 ALA A O 1
ATOM 2711 N N . ILE A 1 363 ? -9.461 11.906 1.178 1.00 89.50 363 ILE A N 1
ATOM 2712 C CA . ILE A 1 363 ? -10.237 10.955 0.363 1.00 89.50 363 ILE A CA 1
ATOM 2713 C C . ILE A 1 363 ? -11.611 10.650 0.977 1.00 89.50 363 ILE A C 1
ATOM 2715 O O . ILE A 1 363 ? -12.116 9.533 0.890 1.00 89.50 363 ILE A O 1
ATOM 2719 N N . GLY A 1 364 ? -12.243 11.648 1.601 1.00 92.19 364 GLY A N 1
ATOM 2720 C CA . GLY A 1 364 ? -13.345 11.437 2.545 1.00 92.19 364 GLY A CA 1
ATOM 2721 C C . GLY A 1 364 ? -14.584 10.692 2.039 1.00 92.19 364 GLY A C 1
ATOM 2722 O O . GLY A 1 364 ? -15.292 10.099 2.854 1.00 92.19 364 GLY A O 1
ATOM 2723 N N . ALA A 1 365 ? -14.843 10.699 0.729 1.00 92.31 365 ALA A N 1
ATOM 2724 C CA . ALA A 1 365 ? -15.956 9.975 0.112 1.00 92.31 365 ALA A CA 1
ATOM 2725 C C . ALA A 1 365 ? -15.655 8.487 -0.156 1.00 92.31 365 ALA A C 1
ATOM 2727 O O . ALA A 1 365 ? -16.562 7.739 -0.512 1.00 92.31 365 ALA A O 1
ATOM 2728 N N . ALA A 1 366 ? -14.401 8.050 -0.009 1.00 91.31 366 ALA A N 1
ATOM 2729 C CA . ALA A 1 366 ? -14.006 6.682 -0.304 1.00 91.31 366 ALA A CA 1
ATOM 2730 C C . ALA A 1 366 ? -14.642 5.689 0.679 1.00 91.31 366 ALA A C 1
ATOM 2732 O O . ALA A 1 366 ? -14.597 5.868 1.899 1.00 91.31 366 ALA A O 1
ATOM 2733 N N . VAL A 1 367 ? -15.184 4.607 0.121 1.00 93.81 367 VAL A N 1
ATOM 2734 C CA . VAL A 1 367 ? -15.645 3.427 0.854 1.00 93.81 367 VAL A CA 1
ATOM 2735 C C . VAL A 1 367 ? -14.739 2.263 0.447 1.00 93.81 367 VAL A C 1
ATOM 2737 O O . VAL A 1 367 ? -14.742 1.877 -0.727 1.00 93.81 367 VAL A O 1
ATOM 2740 N N . PRO A 1 368 ? -13.911 1.728 1.360 1.00 91.44 368 PRO A N 1
ATOM 2741 C CA . PRO A 1 368 ? -13.043 0.598 1.063 1.00 91.44 368 PRO A CA 1
ATOM 2742 C C . PRO A 1 368 ? -13.849 -0.628 0.619 1.00 91.44 368 PRO A C 1
ATOM 2744 O O . PRO A 1 368 ? -14.867 -0.975 1.214 1.00 91.44 368 PRO A O 1
ATOM 2747 N N . SER A 1 369 ? -13.382 -1.313 -0.426 1.00 87.81 369 SER A N 1
ATOM 2748 C CA . SER A 1 369 ? -14.021 -2.547 -0.893 1.00 87.81 369 SER A CA 1
ATOM 2749 C C . SER A 1 369 ? -13.749 -3.691 0.080 1.00 87.81 369 SER A C 1
ATOM 2751 O O . SER A 1 369 ? -12.592 -4.064 0.294 1.00 87.81 369 SER A O 1
ATOM 2753 N N . ARG A 1 370 ? -14.824 -4.290 0.606 1.00 86.94 370 ARG A N 1
ATOM 2754 C CA . ARG A 1 370 ? -14.764 -5.505 1.430 1.00 86.94 370 ARG A CA 1
ATOM 2755 C C . ARG A 1 370 ? -14.078 -6.652 0.691 1.00 86.94 370 ARG A C 1
ATOM 2757 O O . ARG A 1 370 ? -13.211 -7.301 1.257 1.00 86.94 370 ARG A O 1
ATOM 2764 N N . GLU A 1 371 ? -14.440 -6.878 -0.570 1.00 87.56 371 GLU A N 1
ATOM 2765 C CA . GLU A 1 371 ? -13.864 -7.949 -1.391 1.00 87.56 371 GLU A CA 1
ATOM 2766 C C . GLU A 1 371 ? -12.341 -7.807 -1.503 1.00 87.56 371 GLU A C 1
ATOM 2768 O O . GLU A 1 371 ? -11.612 -8.762 -1.245 1.00 87.56 371 GLU A O 1
ATOM 2773 N N . MET A 1 372 ? -11.848 -6.601 -1.812 1.00 84.44 372 MET A N 1
ATOM 2774 C CA . MET A 1 372 ? -10.404 -6.358 -1.897 1.00 84.44 372 MET A CA 1
ATOM 2775 C C . MET A 1 372 ? -9.710 -6.512 -0.542 1.00 84.44 372 MET A C 1
ATOM 2777 O O . MET A 1 372 ? -8.620 -7.071 -0.478 1.00 84.44 372 MET A O 1
ATOM 2781 N N . ALA A 1 373 ? -10.329 -6.031 0.539 1.00 85.88 373 ALA A N 1
ATOM 2782 C CA . ALA A 1 373 ? -9.761 -6.155 1.876 1.00 85.88 373 ALA A CA 1
ATOM 2783 C C . ALA A 1 373 ? -9.645 -7.620 2.327 1.00 85.88 373 ALA A C 1
ATOM 2785 O O . ALA A 1 373 ? -8.641 -7.988 2.931 1.00 85.88 373 ALA A O 1
ATOM 2786 N N . LEU A 1 374 ? -10.634 -8.457 1.991 1.00 87.88 374 LEU A N 1
ATOM 2787 C CA . LEU A 1 374 ? -10.608 -9.893 2.275 1.00 87.88 374 LEU A CA 1
ATOM 2788 C C . LEU A 1 374 ? -9.602 -10.640 1.390 1.00 87.88 374 LEU A C 1
ATOM 2790 O O . LEU A 1 374 ? -8.883 -11.502 1.884 1.00 87.88 374 LEU A O 1
ATOM 2794 N N . ALA A 1 375 ? -9.494 -10.280 0.109 1.00 86.62 375 ALA A N 1
ATOM 2795 C CA . ALA A 1 375 ? -8.508 -10.874 -0.798 1.00 86.62 375 ALA A CA 1
ATOM 2796 C C . ALA A 1 375 ? -7.052 -10.602 -0.371 1.00 86.62 375 ALA A C 1
ATOM 2798 O O . ALA A 1 375 ? -6.157 -11.370 -0.710 1.00 86.62 375 ALA A O 1
ATOM 2799 N N . GLU A 1 376 ? -6.813 -9.520 0.373 1.00 88.12 376 GLU A N 1
ATOM 2800 C CA . GLU A 1 376 ? -5.499 -9.147 0.910 1.00 88.12 376 GLU A CA 1
ATOM 2801 C C . GLU A 1 376 ? -5.407 -9.336 2.435 1.00 88.12 376 GLU A C 1
ATOM 2803 O O . GLU A 1 376 ? -4.493 -8.811 3.074 1.00 88.12 376 GLU A O 1
ATOM 2808 N N . PHE A 1 377 ? -6.348 -10.077 3.032 1.00 91.62 377 PHE A N 1
ATOM 2809 C CA . PHE A 1 377 ? -6.490 -10.182 4.484 1.00 91.62 377 PHE A CA 1
ATOM 2810 C C . PHE A 1 377 ? -5.212 -10.673 5.162 1.00 91.62 377 PHE A C 1
ATOM 2812 O O . PHE A 1 377 ? -4.738 -10.026 6.095 1.00 91.62 377 PHE A O 1
ATOM 2819 N N . GLU A 1 378 ? -4.630 -11.759 4.648 1.00 91.94 378 GLU A N 1
ATOM 2820 C CA . GLU A 1 378 ? -3.400 -12.395 5.143 1.00 91.94 378 GLU A CA 1
ATOM 2821 C C . GLU A 1 378 ? -2.229 -11.413 5.289 1.00 91.94 378 GLU A C 1
ATOM 2823 O O . GLU A 1 378 ? -1.414 -11.546 6.191 1.00 91.94 378 GLU A O 1
ATOM 2828 N N . TRP A 1 379 ? -2.181 -10.375 4.455 1.00 92.75 379 TRP A N 1
ATOM 2829 C CA . TRP A 1 379 ? -1.076 -9.417 4.400 1.00 92.75 379 TRP A CA 1
ATOM 2830 C C . TRP A 1 379 ? -1.345 -8.141 5.203 1.00 92.75 379 TRP A C 1
ATOM 2832 O O . TRP A 1 379 ? -0.472 -7.279 5.308 1.00 92.75 379 TRP A O 1
ATOM 2842 N N . ARG A 1 380 ? -2.558 -8.001 5.747 1.00 94.25 380 ARG A N 1
ATOM 2843 C CA . ARG A 1 380 ? -3.018 -6.839 6.514 1.00 94.25 380 ARG A CA 1
ATOM 2844 C C . ARG A 1 380 ? -3.471 -7.264 7.910 1.00 94.25 380 ARG A C 1
ATOM 2846 O O . ARG A 1 380 ? -2.673 -7.338 8.833 1.00 94.25 380 ARG A O 1
ATOM 2853 N N . ASN A 1 381 ? -4.751 -7.593 8.064 1.00 95.00 381 ASN A N 1
ATOM 2854 C CA . ASN A 1 381 ? -5.346 -7.908 9.365 1.00 95.00 381 ASN A CA 1
ATOM 2855 C C . ASN A 1 381 ? -5.050 -9.343 9.791 1.00 95.00 381 ASN A C 1
ATOM 2857 O O . ASN A 1 381 ? -4.787 -9.576 10.962 1.00 95.00 381 ASN A O 1
ATOM 2861 N N . GLY A 1 382 ? -5.015 -10.278 8.841 1.00 93.56 382 GLY A N 1
ATOM 2862 C CA . GLY A 1 382 ? -4.521 -11.631 9.073 1.00 93.56 382 GLY A CA 1
ATOM 2863 C C . GLY A 1 382 ? -3.053 -11.637 9.485 1.00 93.56 382 GLY A C 1
ATOM 2864 O O . GLY A 1 382 ? -2.676 -12.422 10.349 1.00 93.56 382 GLY A O 1
ATOM 2865 N N . TRP A 1 383 ? -2.247 -10.706 8.959 1.00 94.38 383 TRP A N 1
ATOM 2866 C CA . TRP A 1 383 ? -0.867 -10.545 9.406 1.00 94.38 383 TRP A CA 1
ATOM 2867 C C . TRP A 1 383 ? -0.814 -10.183 10.892 1.00 94.38 383 TRP A C 1
ATOM 2869 O O . TRP A 1 383 ? -0.147 -10.896 11.634 1.00 94.38 383 TRP A O 1
ATOM 2879 N N . PHE A 1 384 ? -1.561 -9.165 11.342 1.00 95.25 384 PHE A N 1
ATOM 2880 C CA . PHE A 1 384 ? -1.639 -8.803 12.766 1.00 95.25 384 PHE A CA 1
ATOM 2881 C C . PHE A 1 384 ? -2.111 -9.969 13.645 1.00 95.25 384 PHE A C 1
ATOM 2883 O O . PHE A 1 384 ? -1.434 -10.296 14.617 1.00 95.25 384 PHE A O 1
ATOM 2890 N N . LEU A 1 385 ? -3.194 -10.654 13.255 1.00 92.69 385 LEU A N 1
ATOM 2891 C CA . LEU A 1 385 ? -3.707 -11.821 13.987 1.00 92.69 385 LEU A CA 1
ATOM 2892 C C . LEU A 1 385 ? -2.682 -12.956 14.092 1.00 92.69 385 LEU A C 1
ATOM 2894 O O . LEU A 1 385 ? -2.653 -13.668 15.088 1.00 92.69 385 LEU A O 1
ATOM 2898 N N . SER A 1 386 ? -1.830 -13.129 13.075 1.00 91.44 386 SER A N 1
ATOM 2899 C CA . SER A 1 386 ? -0.768 -14.141 13.105 1.00 91.44 386 SER A CA 1
ATOM 2900 C C . SER A 1 386 ? 0.362 -13.813 14.086 1.00 91.44 386 SER A C 1
ATOM 2902 O O . SER A 1 386 ? 1.225 -14.662 14.308 1.00 91.44 386 SER A O 1
ATOM 2904 N N . LYS A 1 387 ? 0.430 -12.575 14.601 1.00 92.19 387 LYS A N 1
ATOM 2905 C CA . LYS A 1 387 ? 1.516 -12.111 15.478 1.00 92.19 387 LYS A CA 1
ATOM 2906 C C . LYS A 1 387 ? 1.111 -12.105 16.933 1.00 92.19 387 LYS A C 1
ATOM 2908 O O . LYS A 1 387 ? 1.854 -12.618 17.762 1.00 92.19 387 LYS A O 1
ATOM 2913 N N . GLU A 1 388 ? -0.034 -11.511 17.231 1.00 90.44 388 GLU A N 1
ATOM 2914 C CA . GLU A 1 388 ? -0.472 -11.313 18.603 1.00 90.44 388 GLU A CA 1
ATOM 2915 C C . GLU A 1 388 ? -1.992 -11.163 18.664 1.00 90.44 388 GLU A C 1
ATOM 2917 O O . GLU A 1 388 ? -2.630 -10.701 17.715 1.00 90.44 388 GLU A O 1
ATOM 2922 N N . THR A 1 389 ? -2.580 -11.557 19.792 1.00 87.44 389 THR A N 1
ATOM 2923 C CA . THR A 1 389 ? -4.000 -11.329 20.055 1.00 87.44 389 THR A CA 1
ATOM 2924 C C . THR A 1 389 ? -4.242 -9.868 20.415 1.00 87.44 389 THR A C 1
ATOM 2926 O O . THR A 1 389 ? -3.698 -9.356 21.387 1.00 87.44 389 THR A O 1
ATOM 2929 N N . SER A 1 390 ? -5.130 -9.230 19.665 1.00 91.00 390 SER A N 1
ATOM 2930 C CA . SER A 1 390 ? -5.495 -7.820 19.779 1.00 91.00 390 SER A CA 1
ATOM 2931 C C . SER A 1 390 ? -7.010 -7.701 20.041 1.00 91.00 390 SER A C 1
ATOM 2933 O O . SER A 1 390 ? -7.802 -7.753 19.097 1.00 91.00 390 SER A O 1
ATOM 2935 N N . PRO A 1 391 ? -7.470 -7.619 21.308 1.00 95.25 391 PRO A N 1
ATOM 2936 C CA . PRO A 1 391 ? -8.894 -7.608 21.659 1.00 95.25 391 PRO A CA 1
ATOM 2937 C C . PRO A 1 391 ? -9.768 -6.590 20.910 1.00 95.25 391 PRO A C 1
ATOM 2939 O O . PRO A 1 391 ? -10.874 -6.939 20.486 1.00 95.25 391 PRO A O 1
ATOM 2942 N N . THR A 1 392 ? -9.310 -5.347 20.731 1.00 96.75 392 THR A N 1
ATOM 2943 C CA . THR A 1 392 ? -10.112 -4.301 20.065 1.00 96.75 392 THR A CA 1
ATOM 2944 C C . THR A 1 392 ? -10.218 -4.590 18.573 1.00 96.75 392 THR A C 1
ATOM 2946 O O . THR A 1 392 ? -11.306 -4.564 17.994 1.00 96.75 392 THR A O 1
ATOM 2949 N N . HIS A 1 393 ? -9.100 -4.939 17.947 1.00 96.81 393 HIS A N 1
ATOM 2950 C CA . HIS A 1 393 ? -9.022 -5.388 16.563 1.00 96.81 393 HIS A CA 1
ATOM 2951 C C . HIS A 1 393 ? -9.884 -6.624 16.297 1.00 96.81 393 HIS A C 1
ATOM 2953 O O . HIS A 1 393 ? -10.635 -6.638 15.322 1.00 96.81 393 HIS A O 1
ATOM 2959 N N . LEU A 1 394 ? -9.849 -7.621 17.184 1.00 95.88 394 LEU A N 1
ATOM 2960 C CA . LEU A 1 394 ? -10.656 -8.838 17.101 1.00 95.88 394 LEU A CA 1
ATOM 2961 C C . LEU A 1 394 ? -12.157 -8.530 17.174 1.00 95.88 394 LEU A C 1
ATOM 2963 O O . LEU A 1 394 ? -12.927 -9.032 16.353 1.00 95.88 394 LEU A O 1
ATOM 2967 N N . ALA A 1 395 ? -12.570 -7.672 18.109 1.00 96.06 395 ALA A N 1
ATOM 2968 C CA . ALA A 1 395 ? -13.960 -7.240 18.229 1.00 96.06 395 ALA A CA 1
ATOM 2969 C C . ALA A 1 395 ? -14.441 -6.546 16.945 1.00 96.06 395 ALA A C 1
ATOM 2971 O O . ALA A 1 395 ? -15.514 -6.856 16.422 1.00 96.06 395 ALA A O 1
ATOM 2972 N N . TRP A 1 396 ? -13.612 -5.670 16.372 1.00 97.00 396 TRP A N 1
ATOM 2973 C CA . TRP A 1 396 ? -13.926 -5.008 15.108 1.00 97.00 396 TRP A CA 1
ATOM 2974 C C . TRP A 1 396 ? -13.955 -5.964 13.912 1.00 97.00 396 TRP A C 1
ATOM 2976 O O . TRP A 1 396 ? -14.780 -5.788 13.016 1.00 97.00 396 TRP A O 1
ATOM 2986 N N . LEU A 1 397 ? -13.107 -6.995 13.887 1.00 95.31 397 LEU A N 1
ATOM 2987 C CA . LEU A 1 397 ? -13.134 -8.047 12.863 1.00 95.31 397 LEU A CA 1
ATOM 2988 C C . LEU A 1 397 ? -14.439 -8.835 12.901 1.00 95.31 397 LEU A C 1
ATOM 2990 O O . LEU A 1 397 ? -15.071 -9.023 11.859 1.00 95.31 397 LEU A O 1
ATOM 2994 N N . GLN A 1 398 ? -14.884 -9.219 14.095 1.00 94.62 398 GLN A N 1
ATOM 2995 C CA . GLN A 1 398 ? -16.171 -9.882 14.291 1.00 94.62 398 GLN A CA 1
ATOM 2996 C C . GLN A 1 398 ? -17.332 -8.976 13.875 1.00 94.62 398 GLN A C 1
ATOM 2998 O O . GLN A 1 398 ? -18.225 -9.415 13.152 1.00 94.62 398 GLN A O 1
ATOM 3003 N N . GLN A 1 399 ? -17.291 -7.694 14.248 1.00 95.19 399 GLN A N 1
ATOM 3004 C CA . GLN A 1 399 ? -18.300 -6.715 13.841 1.00 95.19 399 GLN A CA 1
ATOM 3005 C C . GLN A 1 399 ? -18.315 -6.489 12.323 1.00 95.19 399 GLN A C 1
ATOM 3007 O O . GLN A 1 399 ? -19.375 -6.325 11.722 1.00 95.19 399 GLN A O 1
ATOM 3012 N N . ALA A 1 400 ? -17.153 -6.537 11.675 1.00 93.31 400 ALA A N 1
ATOM 3013 C CA . ALA A 1 400 ? -17.044 -6.533 10.224 1.00 93.31 400 ALA A CA 1
ATOM 3014 C C . ALA A 1 400 ? -17.481 -7.867 9.590 1.00 93.31 400 ALA A C 1
ATOM 3016 O O . ALA A 1 400 ? -17.452 -7.984 8.367 1.00 93.31 400 ALA A O 1
ATOM 3017 N N . GLY A 1 401 ? -17.904 -8.873 10.358 1.00 92.19 401 GLY A N 1
ATOM 3018 C CA . GLY A 1 401 ? -18.356 -10.172 9.855 1.00 92.19 401 GLY A CA 1
ATOM 3019 C C . GLY A 1 401 ? -17.221 -11.045 9.318 1.00 92.19 401 GLY A C 1
ATOM 3020 O O . GLY A 1 401 ? -17.421 -11.768 8.343 1.00 92.19 401 GLY A O 1
ATOM 3021 N N . VAL A 1 402 ? -16.019 -10.921 9.881 1.00 90.69 402 VAL A N 1
ATOM 3022 C CA . VAL A 1 402 ? -14.904 -11.847 9.649 1.00 90.69 402 VAL A CA 1
ATOM 3023 C C . VAL A 1 402 ? -15.002 -12.976 10.673 1.00 90.69 402 VAL A C 1
ATOM 3025 O O . VAL A 1 402 ? -15.178 -12.715 11.862 1.00 90.69 402 VAL A O 1
ATOM 3028 N N . ASP A 1 403 ? -14.893 -14.230 10.229 1.00 84.88 403 ASP A N 1
ATOM 3029 C CA . ASP A 1 403 ? -14.851 -15.366 11.152 1.00 84.88 403 ASP A CA 1
ATOM 3030 C C . ASP A 1 403 ? -13.466 -15.460 11.799 1.00 84.88 403 ASP A C 1
ATOM 3032 O O . ASP A 1 403 ? -12.475 -15.765 11.137 1.00 84.88 403 ASP A O 1
ATOM 3036 N N . THR A 1 404 ? -13.399 -15.176 13.097 1.00 78.88 404 THR A N 1
ATOM 3037 C CA . THR A 1 404 ? -12.148 -15.167 13.862 1.00 78.88 404 THR A CA 1
ATOM 3038 C C . THR A 1 404 ? -11.960 -16.425 14.712 1.00 78.88 404 THR A C 1
ATOM 3040 O O . THR A 1 404 ? -11.011 -16.488 15.486 1.00 78.88 404 THR A O 1
ATOM 3043 N N . ARG A 1 405 ? -12.843 -17.431 14.602 1.00 70.19 405 ARG A N 1
ATOM 3044 C CA . ARG A 1 405 ? -12.844 -18.629 15.473 1.00 70.19 405 ARG A CA 1
ATOM 3045 C C . ARG A 1 405 ? -11.656 -19.571 15.277 1.00 70.19 405 ARG A C 1
ATOM 3047 O O . ARG A 1 405 ? -11.487 -20.499 16.053 1.00 70.19 405 ARG A O 1
ATOM 3054 N N . ALA A 1 406 ? -10.851 -19.345 14.246 1.00 54.41 406 ALA A N 1
ATOM 3055 C CA . ALA A 1 406 ? -9.608 -20.075 14.002 1.00 54.41 406 ALA A CA 1
ATOM 3056 C C . ALA A 1 406 ? -8.347 -19.262 14.363 1.00 54.41 406 ALA A C 1
ATOM 3058 O O . ALA A 1 406 ? -7.241 -19.753 14.169 1.00 54.41 406 ALA A O 1
ATOM 3059 N N . ALA A 1 407 ? -8.510 -18.040 14.890 1.00 50.09 407 ALA A N 1
ATOM 3060 C CA . ALA A 1 407 ? -7.422 -17.180 15.365 1.00 50.09 407 ALA A CA 1
ATOM 3061 C C . ALA A 1 407 ? -7.359 -17.071 16.906 1.00 50.09 407 ALA A C 1
ATOM 3063 O O . ALA A 1 407 ? -6.552 -16.302 17.423 1.00 50.09 407 ALA A O 1
ATOM 3064 N N . SER A 1 408 ? -8.232 -17.794 17.620 1.00 38.84 408 SER A N 1
ATOM 3065 C CA . SER A 1 408 ? -8.372 -17.799 19.085 1.00 38.84 408 SER A CA 1
ATOM 3066 C C . SER A 1 408 ? -7.832 -19.063 19.728 1.00 38.84 408 SER A C 1
ATOM 3068 O O . SER A 1 408 ? -8.169 -20.144 19.188 1.00 38.84 408 SER A O 1
#

Secondary structure (DSSP, 8-state):
-PPPS--TT------SS--SS-EEEE--SHHHHHHHHHHGGGEEEE-TT----SS-GGGTTSTT-----EEE-S-GGGHHHHHHHS-GGGGGGEEE---S--HHHHHHTT-TTTSEEEE--EEEEEETTEEEEEEEEE-TT-EEEESTTHHHHHHHHHHTT--EEE---HHHHHHHHHHHHHHHHHHHHHHHHTTS--HHHHHHH-HHHHHHHHHHHHHHHHHHHHTTSTT--TT----------------------------------------------------S-TTS-----TTS---------------------------------------TTSHHHHHHHHHHHHHHHHHHHHTTT----HHHHHHTGGGTHHHHHTT---HHHHHHHHHTT---TT--